Protein AF-0000000087415969 (afdb_homodimer)

Structure (mmCIF, N/CA/C/O backbone):
data_AF-0000000087415969-model_v1
#
loop_
_entity.id
_entity.type
_entity.pdbx_description
1 polymer Ribokinase
#
loop_
_atom_site.group_PDB
_atom_site.id
_atom_site.type_symbol
_atom_site.label_atom_id
_atom_site.label_alt_id
_atom_site.label_comp_id
_atom_site.label_asym_id
_atom_site.label_entity_id
_atom_site.label_seq_id
_atom_site.pdbx_PDB_ins_code
_atom_site.Cartn_x
_atom_site.Cartn_y
_atom_site.Cartn_z
_atom_site.occupancy
_atom_site.B_iso_or_equiv
_atom_site.auth_seq_id
_atom_site.auth_comp_id
_atom_site.auth_asym_id
_atom_site.auth_atom_id
_atom_site.pdbx_PDB_model_num
ATOM 1 N N . MET A 1 1 ? 11.133 -65.062 -5.066 1 28.98 1 MET A N 1
ATOM 2 C CA . MET A 1 1 ? 11.492 -63.656 -5.328 1 28.98 1 MET A CA 1
ATOM 3 C C . MET A 1 1 ? 10.32 -62.719 -5.012 1 28.98 1 MET A C 1
ATOM 5 O O . MET A 1 1 ? 9.312 -62.75 -5.715 1 28.98 1 MET A O 1
ATOM 9 N N . GLY A 1 2 ? 9.875 -62.562 -3.721 1 32.72 2 GLY A N 1
ATOM 10 C CA . GLY A 1 2 ? 8.672 -61.938 -3.188 1 32.72 2 GLY A CA 1
ATOM 11 C C . GLY A 1 2 ? 8.477 -60.5 -3.672 1 32.72 2 GLY A C 1
ATOM 12 O O . GLY A 1 2 ? 9.398 -59.688 -3.6 1 32.72 2 GLY A O 1
ATOM 13 N N . GLY A 1 3 ? 7.793 -60.219 -4.82 1 32.78 3 GLY A N 1
ATOM 14 C CA . GLY A 1 3 ? 7.465 -58.969 -5.453 1 32.78 3 GLY A CA 1
ATOM 15 C C . GLY A 1 3 ? 6.957 -57.906 -4.473 1 32.78 3 GLY A C 1
ATOM 16 O O . GLY A 1 3 ? 5.852 -58.031 -3.939 1 32.78 3 GLY A O 1
ATOM 17 N N . GLY A 1 4 ? 7.797 -57.438 -3.549 1 36.28 4 GLY A N 1
ATOM 18 C CA . GLY A 1 4 ? 7.34 -56.469 -2.547 1 36.28 4 GLY A CA 1
ATOM 19 C C . GLY A 1 4 ? 6.41 -55.406 -3.109 1 36.28 4 GLY A C 1
ATOM 20 O O . GLY A 1 4 ? 6.539 -55.031 -4.273 1 36.28 4 GLY A O 1
ATOM 21 N N . THR A 1 5 ? 5.145 -55.5 -2.785 1 39.25 5 THR A N 1
ATOM 22 C CA . THR A 1 5 ? 4.125 -54.5 -3.113 1 39.25 5 THR A CA 1
ATOM 23 C C . THR A 1 5 ? 4.707 -53.094 -3.059 1 39.25 5 THR A C 1
ATOM 25 O O . THR A 1 5 ? 5.426 -52.75 -2.117 1 39.25 5 THR A O 1
ATOM 28 N N . PRO A 1 6 ? 4.961 -52.406 -4.184 1 40.25 6 PRO A N 1
ATOM 29 C CA . PRO A 1 6 ? 5.484 -51.062 -4.086 1 40.25 6 PRO A CA 1
ATOM 30 C C . PRO A 1 6 ? 4.965 -50.312 -2.859 1 40.25 6 PRO A C 1
ATOM 32 O O . PRO A 1 6 ? 3.789 -50.438 -2.512 1 40.25 6 PRO A O 1
ATOM 35 N N . LEU A 1 7 ? 5.625 -50.188 -1.712 1 41.84 7 LEU A N 1
ATOM 36 C CA . LEU A 1 7 ? 5.254 -49.469 -0.496 1 41.84 7 LEU A CA 1
ATOM 37 C C . LEU A 1 7 ? 4.383 -48.25 -0.821 1 41.84 7 LEU A C 1
ATOM 39 O O . LEU A 1 7 ? 4.766 -47.406 -1.626 1 41.84 7 LEU A O 1
ATOM 43 N N . GLU A 1 8 ? 3.074 -48.344 -0.765 1 48.22 8 GLU A N 1
ATOM 44 C CA . GLU A 1 8 ? 2.117 -47.25 -0.881 1 48.22 8 GLU A CA 1
ATOM 45 C C . GLU A 1 8 ? 2.666 -45.969 -0.255 1 48.22 8 GLU A C 1
ATOM 47 O O . GLU A 1 8 ? 3.023 -45.938 0.924 1 48.22 8 GLU A O 1
ATOM 52 N N . ARG A 1 9 ? 3.531 -45.219 -0.965 1 56.28 9 ARG A N 1
ATOM 53 C CA . ARG A 1 9 ? 4.051 -43.938 -0.499 1 56.28 9 ARG A CA 1
ATOM 54 C C . ARG A 1 9 ? 2.979 -43.156 0.249 1 56.28 9 ARG A C 1
ATOM 56 O O . ARG A 1 9 ? 1.859 -43 -0.242 1 56.28 9 ARG A O 1
ATOM 63 N N . TYR A 1 10 ? 2.996 -43.188 1.618 1 62.19 10 TYR A N 1
ATOM 64 C CA . TYR A 1 10 ? 2.104 -42.375 2.418 1 62.19 10 TYR A CA 1
ATOM 65 C C . TYR A 1 10 ? 2.168 -40.906 1.972 1 62.19 10 TYR A C 1
ATOM 67 O O . TYR A 1 10 ? 3.236 -40.281 2 1 62.19 10 TYR A O 1
ATOM 75 N N . VAL A 1 11 ? 1.11 -40.531 1.189 1 72.5 11 VAL A N 1
ATOM 76 C CA . VAL A 1 11 ? 1.003 -39.156 0.735 1 72.5 11 VAL A CA 1
ATOM 77 C C . VAL A 1 11 ? 0.181 -38.344 1.734 1 72.5 11 VAL A C 1
ATOM 79 O O . VAL A 1 11 ? -1 -38.625 1.949 1 72.5 11 VAL A O 1
ATOM 82 N N . GLU A 1 12 ? 0.953 -37.531 2.521 1 83.69 12 GLU A N 1
ATOM 83 C CA . GLU A 1 12 ? 0.279 -36.625 3.463 1 83.69 12 GLU A CA 1
ATOM 84 C C . GLU A 1 12 ? -0.451 -35.5 2.736 1 83.69 12 GLU A C 1
ATOM 86 O O . GLU A 1 12 ? -1.589 -35.188 3.076 1 83.69 12 GLU A O 1
ATOM 91 N N . PHE A 1 13 ? 0.225 -34.969 1.749 1 93.44 13 PHE A N 1
ATOM 92 C CA . PHE A 1 13 ? -0.355 -33.906 0.927 1 93.44 13 PHE A CA 1
ATOM 93 C C . PHE A 1 13 ? -0.414 -34.344 -0.535 1 93.44 13 PHE A C 1
ATOM 95 O O . PHE A 1 13 ? 0.496 -35 -1.031 1 93.44 13 PHE A O 1
ATOM 102 N N . ASP A 1 14 ? -1.488 -33.969 -1.166 1 94.75 14 ASP A N 1
ATOM 103 C CA . ASP A 1 14 ? -1.588 -34.219 -2.6 1 94.75 14 ASP A CA 1
ATOM 104 C C . ASP A 1 14 ? -0.582 -33.375 -3.381 1 94.75 14 ASP A C 1
ATOM 106 O O . ASP A 1 14 ? -0.043 -33.812 -4.395 1 94.75 14 ASP A O 1
ATOM 110 N N . ILE A 1 15 ? -0.377 -32.188 -2.854 1 97 15 ILE A N 1
ATOM 111 C CA . ILE A 1 15 ? 0.482 -31.281 -3.604 1 97 15 ILE A CA 1
ATOM 112 C C . ILE A 1 15 ? 1.107 -30.266 -2.656 1 97 15 ILE A C 1
ATOM 114 O O . ILE A 1 15 ? 0.428 -29.719 -1.778 1 97 15 ILE A O 1
ATOM 118 N N . ALA A 1 16 ? 2.389 -30 -2.83 1 97.56 16 ALA A N 1
ATOM 119 C CA . ALA A 1 16 ? 3.102 -28.891 -2.207 1 97.56 16 ALA A CA 1
ATOM 120 C C . ALA A 1 16 ? 3.254 -27.719 -3.182 1 97.56 16 ALA A C 1
ATOM 122 O O . ALA A 1 16 ? 3.279 -27.922 -4.398 1 97.56 16 ALA A O 1
ATOM 123 N N . GLY A 1 17 ? 3.213 -26.562 -2.643 1 97.81 17 GLY A N 1
ATOM 124 C CA . GLY A 1 17 ? 3.539 -25.375 -3.408 1 97.81 17 GLY A CA 1
ATOM 125 C C . GLY A 1 17 ? 4.758 -24.641 -2.879 1 97.81 17 GLY A C 1
ATOM 126 O O . GLY A 1 17 ? 4.938 -24.516 -1.666 1 97.81 17 GLY A O 1
ATOM 127 N N . LEU A 1 18 ? 5.613 -24.234 -3.738 1 96.62 18 LEU A N 1
ATOM 128 C CA . LEU A 1 18 ? 6.781 -23.422 -3.406 1 96.62 18 LEU A CA 1
ATOM 129 C C . LEU A 1 18 ? 6.922 -22.25 -4.363 1 96.62 18 LEU A C 1
ATOM 131 O O . LEU A 1 18 ? 7.008 -22.438 -5.578 1 96.62 18 LEU A O 1
ATOM 135 N N . GLY A 1 19 ? 6.844 -21.094 -3.75 1 93.81 19 GLY A N 1
ATOM 136 C CA . GLY A 1 19 ? 6.93 -19.906 -4.594 1 93.81 19 GLY A CA 1
ATOM 137 C C . GLY A 1 19 ? 6.773 -18.609 -3.822 1 93.81 19 GLY A C 1
ATOM 138 O O . GLY A 1 19 ? 7 -18.578 -2.611 1 93.81 19 GLY A O 1
ATOM 139 N N . THR A 1 20 ? 6.453 -17.594 -4.613 1 91.25 20 THR A N 1
ATOM 140 C CA . THR A 1 20 ? 6.332 -16.25 -4.055 1 91.25 20 THR A CA 1
ATOM 141 C C . THR A 1 20 ? 4.969 -16.062 -3.393 1 91.25 20 THR A C 1
ATOM 143 O O . THR A 1 20 ? 3.951 -16.531 -3.912 1 91.25 20 THR A O 1
ATOM 146 N N . VAL A 1 21 ? 5 -15.5 -2.217 1 93.69 21 VAL A N 1
ATOM 147 C CA . VAL A 1 21 ? 3.77 -15.078 -1.556 1 93.69 21 VAL A CA 1
ATOM 148 C C . VAL A 1 21 ? 3.844 -13.594 -1.225 1 93.69 21 VAL A C 1
ATOM 150 O O . VAL A 1 21 ? 4.867 -13.109 -0.735 1 93.69 21 VAL A O 1
ATOM 153 N N . VAL A 1 22 ? 2.799 -12.914 -1.642 1 93.31 22 VAL A N 1
ATOM 154 C CA . VAL A 1 22 ? 2.76 -11.469 -1.44 1 93.31 22 VAL A CA 1
ATOM 155 C C . VAL A 1 22 ? 1.361 -11.047 -0.996 1 93.31 22 VAL A C 1
ATOM 157 O O . VAL A 1 22 ? 0.383 -11.75 -1.25 1 93.31 22 VAL A O 1
ATOM 160 N N . VAL A 1 23 ? 1.318 -9.961 -0.266 1 94.62 23 VAL A N 1
ATOM 161 C CA . VAL A 1 23 ? 0.041 -9.305 0.003 1 94.62 23 VAL A CA 1
ATOM 162 C C . VAL A 1 23 ? -0.161 -8.148 -0.966 1 94.62 23 VAL A C 1
ATOM 164 O O . VAL A 1 23 ? 0.652 -7.219 -1.013 1 94.62 23 VAL A O 1
ATOM 167 N N . ASP A 1 24 ? -1.239 -8.273 -1.689 1 93.69 24 ASP A N 1
ATOM 168 C CA . ASP A 1 24 ? -1.6 -7.223 -2.641 1 93.69 24 ASP A CA 1
ATOM 169 C C . ASP A 1 24 ? -2.586 -6.234 -2.021 1 93.69 24 ASP A C 1
ATOM 171 O O . ASP A 1 24 ? -3.615 -6.637 -1.475 1 93.69 24 ASP A O 1
ATOM 175 N N . HIS A 1 25 ? -2.217 -5.004 -2.053 1 94.5 25 HIS A N 1
ATOM 176 C CA . HIS A 1 25 ? -3.191 -3.957 -1.766 1 94.5 25 HIS A CA 1
ATOM 177 C C . HIS A 1 25 ? -3.734 -3.342 -3.053 1 94.5 25 HIS A C 1
ATOM 179 O O . HIS A 1 25 ? -3.049 -2.549 -3.703 1 94.5 25 HIS A O 1
ATOM 185 N N . GLN A 1 26 ? -4.934 -3.703 -3.328 1 92.81 26 GLN A N 1
ATOM 186 C CA . GLN A 1 26 ? -5.578 -3.248 -4.559 1 92.81 26 GLN A CA 1
ATOM 187 C C . GLN A 1 26 ? -6.422 -2.002 -4.309 1 92.81 26 GLN A C 1
ATOM 189 O O . GLN A 1 26 ? -7.207 -1.957 -3.359 1 92.81 26 GLN A O 1
ATOM 194 N N . VAL A 1 27 ? -6.203 -1.048 -5.188 1 94.44 27 VAL A N 1
ATOM 195 C CA . VAL A 1 27 ? -7.008 0.162 -5.059 1 94.44 27 VAL A CA 1
ATOM 196 C C . VAL A 1 27 ? -7.617 0.525 -6.41 1 94.44 27 VAL A C 1
ATOM 198 O O . VAL A 1 27 ? -6.973 0.37 -7.449 1 94.44 27 VAL A O 1
ATOM 201 N N . ILE A 1 28 ? -8.867 0.906 -6.402 1 92.81 28 ILE A N 1
ATOM 202 C CA . ILE A 1 28 ? -9.547 1.389 -7.602 1 92.81 28 ILE A CA 1
ATOM 203 C C . ILE A 1 28 ? -9.477 2.912 -7.656 1 92.81 28 ILE A C 1
ATOM 205 O O . ILE A 1 28 ? -9.844 3.594 -6.699 1 92.81 28 ILE A O 1
ATOM 209 N N . LEU A 1 29 ? -8.953 3.398 -8.719 1 96.25 29 LEU A N 1
ATOM 210 C CA . LEU A 1 29 ? -8.875 4.828 -8.992 1 96.25 29 LEU A CA 1
ATOM 211 C C . LEU A 1 29 ? -9.742 5.207 -10.18 1 96.25 29 LEU A C 1
ATOM 213 O O . LEU A 1 29 ? -10.023 4.367 -11.047 1 96.25 29 LEU A O 1
ATOM 217 N N . GLU A 1 30 ? -10.242 6.465 -10.133 1 95 30 GLU A N 1
ATOM 218 C CA . GLU A 1 30 ? -11.07 6.902 -11.25 1 95 30 GLU A CA 1
ATOM 219 C C . GLU A 1 30 ? -10.352 6.699 -12.586 1 95 30 GLU A C 1
ATOM 221 O O . GLU A 1 30 ? -10.961 6.234 -13.555 1 95 30 GLU A O 1
ATOM 226 N N . GLN A 1 31 ? -9.195 7.117 -12.672 1 94.31 31 GLN A N 1
ATOM 227 C CA . GLN A 1 31 ? -8.281 6.922 -13.789 1 94.31 31 GLN A CA 1
ATOM 228 C C . GLN A 1 31 ? -6.84 6.766 -13.305 1 94.31 31 GLN A C 1
ATOM 230 O O . GLN A 1 31 ? -6.543 7.02 -12.133 1 94.31 31 GLN A O 1
ATOM 235 N N . TYR A 1 32 ? -6.039 6.266 -14.172 1 95.5 32 TYR A N 1
ATOM 236 C CA . TYR A 1 32 ? -4.629 6.18 -13.805 1 95.5 32 TYR A CA 1
ATOM 237 C C . TYR A 1 32 ? -4.062 7.559 -13.492 1 95.5 32 TYR A C 1
ATOM 239 O O . TYR A 1 32 ? -4.199 8.484 -14.289 1 95.5 32 TYR A O 1
ATOM 247 N N . PRO A 1 33 ? -3.436 7.758 -12.359 1 95.81 33 PRO A N 1
ATOM 248 C CA . PRO A 1 33 ? -3.016 9.086 -11.898 1 95.81 33 PRO A CA 1
ATOM 249 C C . PRO A 1 33 ? -1.936 9.703 -12.789 1 95.81 33 PRO A C 1
ATOM 251 O O . PRO A 1 33 ? -1.056 8.984 -13.281 1 95.81 33 PRO A O 1
ATOM 254 N N . GLU A 1 34 ? -2.057 10.984 -12.945 1 93.12 34 GLU A N 1
ATOM 255 C CA . GLU A 1 34 ? -0.948 11.742 -13.523 1 93.12 34 GLU A CA 1
ATOM 256 C C . GLU A 1 34 ? 0.208 11.867 -12.539 1 93.12 34 GLU A C 1
ATOM 258 O O . GLU A 1 34 ? -0.007 11.914 -11.32 1 93.12 34 GLU A O 1
ATOM 263 N N . PRO A 1 35 ? 1.423 11.914 -13.102 1 91.5 35 PRO A N 1
ATOM 264 C CA . PRO A 1 35 ? 2.543 12.133 -12.188 1 91.5 35 PRO A CA 1
ATOM 265 C C . PRO A 1 35 ? 2.355 13.367 -11.305 1 91.5 35 PRO A C 1
ATOM 267 O O . PRO A 1 35 ? 1.775 14.359 -11.75 1 91.5 35 PRO A O 1
ATOM 270 N N . ASP A 1 36 ? 2.814 13.289 -10.062 1 86.12 36 ASP A N 1
ATOM 271 C CA . ASP A 1 36 ? 2.807 14.398 -9.117 1 86.12 36 ASP A CA 1
ATOM 272 C C . ASP A 1 36 ? 1.381 14.867 -8.828 1 86.12 36 ASP A C 1
ATOM 274 O O . ASP A 1 36 ? 1.079 16.062 -8.93 1 86.12 36 ASP A O 1
ATOM 278 N N . SER A 1 37 ? 0.542 13.945 -8.57 1 87.19 37 SER A N 1
ATOM 279 C CA . SER A 1 37 ? -0.855 14.25 -8.273 1 87.19 37 SER A CA 1
ATOM 280 C C . SER A 1 37 ? -1.33 13.508 -7.027 1 87.19 37 SER A C 1
ATOM 282 O O . SER A 1 37 ? -0.684 12.562 -6.574 1 87.19 37 SER A O 1
ATOM 284 N N . LYS A 1 38 ? -2.373 14.023 -6.465 1 84.75 38 LYS A N 1
ATOM 285 C CA . LYS A 1 38 ? -3.074 13.367 -5.363 1 84.75 38 LYS A CA 1
ATOM 286 C C . LYS A 1 38 ? -4.449 12.875 -5.805 1 84.75 38 LYS A C 1
ATOM 288 O O . LYS A 1 38 ? -5.234 13.641 -6.371 1 84.75 38 LYS A O 1
ATOM 293 N N . ASN A 1 39 ? -4.672 11.648 -5.59 1 93.12 39 ASN A N 1
ATOM 294 C CA . ASN A 1 39 ? -5.887 11 -6.078 1 93.12 39 ASN A CA 1
ATOM 295 C C . ASN A 1 39 ? -6.629 10.281 -4.953 1 93.12 39 ASN A C 1
ATOM 297 O O . ASN A 1 39 ? -6.008 9.742 -4.039 1 93.12 39 ASN A O 1
ATOM 301 N N . GLU A 1 40 ? -7.891 10.273 -5.117 1 91.81 40 GLU A N 1
ATOM 302 C CA . GLU A 1 40 ? -8.719 9.594 -4.125 1 91.81 40 GLU A CA 1
ATOM 303 C C . GLU A 1 40 ? -9 8.148 -4.527 1 91.81 40 GLU A C 1
ATOM 305 O O . GLU A 1 40 ? -9.336 7.879 -5.68 1 91.81 40 GLU A O 1
ATOM 310 N N . ILE A 1 41 ? -8.852 7.285 -3.561 1 94.69 41 ILE A N 1
ATOM 311 C CA . ILE A 1 41 ? -9.18 5.879 -3.762 1 94.69 41 ILE A CA 1
ATOM 312 C C . ILE A 1 41 ? -10.688 5.672 -3.621 1 94.69 41 ILE A C 1
ATOM 314 O O . ILE A 1 41 ? -11.289 6.109 -2.637 1 94.69 41 ILE A O 1
ATOM 318 N N . GLN A 1 42 ? -11.297 5.043 -4.578 1 93 42 GLN A N 1
ATOM 319 C CA . GLN A 1 42 ? -12.734 4.785 -4.555 1 93 42 GLN A CA 1
ATOM 320 C C . GLN A 1 42 ? -13.062 3.598 -3.654 1 93 42 GLN A C 1
ATOM 322 O O . GLN A 1 42 ? -14.039 3.641 -2.896 1 93 42 GLN A O 1
ATOM 327 N N . THR A 1 43 ? -12.336 2.602 -3.832 1 89.81 43 THR A N 1
ATOM 328 C CA . THR A 1 43 ? -12.438 1.403 -3.008 1 89.81 43 THR A CA 1
ATOM 329 C C . THR A 1 43 ? -11.125 0.625 -3.027 1 89.81 43 THR A C 1
ATOM 331 O O . THR A 1 43 ? -10.242 0.909 -3.838 1 89.81 43 THR A O 1
ATOM 334 N N . ASP A 1 44 ? -10.984 -0.173 -1.982 1 90.88 44 ASP A N 1
ATOM 335 C CA . ASP A 1 44 ? -9.75 -0.944 -1.883 1 90.88 44 ASP A CA 1
ATOM 336 C C . ASP A 1 44 ? -9.977 -2.25 -1.125 1 90.88 44 ASP A C 1
ATOM 338 O O . ASP A 1 44 ? -10.984 -2.408 -0.439 1 90.88 44 ASP A O 1
ATOM 342 N N . TRP A 1 45 ? -9.062 -3.172 -1.332 1 88.06 45 TRP A N 1
ATOM 343 C CA . TRP A 1 45 ? -9.031 -4.398 -0.54 1 88.06 45 TRP A CA 1
ATOM 344 C C . TRP A 1 45 ? -7.645 -5.023 -0.555 1 88.06 45 TRP A C 1
ATOM 346 O O . TRP A 1 45 ? -6.848 -4.762 -1.46 1 88.06 45 TRP A O 1
ATOM 356 N N . PHE A 1 46 ? -7.402 -5.77 0.482 1 91 46 PHE A N 1
ATOM 357 C CA . PHE A 1 46 ? -6.191 -6.578 0.558 1 91 46 PHE A CA 1
ATOM 358 C C . PHE A 1 46 ? -6.465 -8.008 0.11 1 91 46 PHE A C 1
ATOM 360 O O . PHE A 1 46 ? -7.555 -8.539 0.338 1 91 46 PHE A O 1
ATOM 367 N N . GLN A 1 47 ? -5.441 -8.555 -0.506 1 91.38 47 GLN A N 1
ATOM 368 C CA . GLN A 1 47 ? -5.527 -9.977 -0.834 1 91.38 47 GLN A CA 1
ATOM 369 C C . GLN A 1 47 ? -4.145 -10.617 -0.861 1 91.38 47 GLN A C 1
ATOM 371 O O . GLN A 1 47 ? -3.15 -9.953 -1.163 1 91.38 47 GLN A O 1
ATOM 376 N N . VAL A 1 48 ? -4.16 -11.875 -0.458 1 93.5 48 VAL A N 1
ATOM 377 C CA . VAL A 1 48 ? -2.924 -12.633 -0.589 1 93.5 48 VAL A CA 1
ATOM 378 C C . VAL A 1 48 ? -2.777 -13.141 -2.023 1 93.5 48 VAL A C 1
ATOM 380 O O . VAL A 1 48 ? -3.705 -13.734 -2.576 1 93.5 48 VAL A O 1
ATOM 383 N N . GLY A 1 49 ? -1.605 -12.773 -2.549 1 92.12 49 GLY A N 1
ATOM 384 C CA . GLY A 1 49 ? -1.336 -13.18 -3.918 1 92.12 49 GLY A CA 1
ATOM 385 C C . GLY A 1 49 ? -0.114 -14.062 -4.051 1 92.12 49 GLY A C 1
ATOM 386 O O . GLY A 1 49 ? 0.335 -14.664 -3.068 1 92.12 49 GLY A O 1
ATOM 387 N N . GLY A 1 50 ? 0.264 -14.133 -5.312 1 92.12 50 GLY A N 1
ATOM 388 C CA . GLY A 1 50 ? 1.279 -15.086 -5.73 1 92.12 50 GLY A CA 1
ATOM 389 C C . GLY A 1 50 ? 0.719 -16.234 -6.547 1 92.12 50 GLY A C 1
ATOM 390 O O . GLY A 1 50 ? -0.337 -16.781 -6.219 1 92.12 50 GLY A O 1
ATOM 391 N N . PRO A 1 51 ? 1.464 -16.531 -7.539 1 93.69 51 PRO A N 1
ATOM 392 C CA . PRO A 1 51 ? 0.929 -17.578 -8.406 1 93.69 51 PRO A CA 1
ATOM 393 C C . PRO A 1 51 ? 0.678 -18.891 -7.656 1 93.69 51 PRO A C 1
ATOM 395 O O . PRO A 1 51 ? -0.377 -19.5 -7.82 1 93.69 51 PRO A O 1
ATOM 398 N N . VAL A 1 52 ? 1.566 -19.25 -6.84 1 96.69 52 VAL A N 1
ATOM 399 C CA . VAL A 1 52 ? 1.509 -20.547 -6.184 1 96.69 52 VAL A CA 1
ATOM 400 C C . VAL A 1 52 ? 0.434 -20.531 -5.098 1 96.69 52 VAL A C 1
ATOM 402 O O . VAL A 1 52 ? -0.453 -21.391 -5.086 1 96.69 52 VAL A O 1
ATOM 405 N N . PRO A 1 53 ? 0.431 -19.547 -4.223 1 96.62 53 PRO A N 1
ATOM 406 C CA . PRO A 1 53 ? -0.642 -19.531 -3.227 1 96.62 53 PRO A CA 1
ATOM 407 C C . PRO A 1 53 ? -2.033 -19.484 -3.857 1 96.62 53 PRO A C 1
ATOM 409 O O . PRO A 1 53 ? -2.965 -20.109 -3.352 1 96.62 53 PRO A O 1
ATOM 412 N N . THR A 1 54 ? -2.184 -18.797 -4.883 1 96.62 54 THR A N 1
ATOM 413 C CA . THR A 1 54 ? -3.48 -18.719 -5.543 1 96.62 54 THR A CA 1
ATOM 414 C C . THR A 1 54 ? -3.895 -20.078 -6.098 1 96.62 54 THR A C 1
ATOM 416 O O . THR A 1 54 ? -5.035 -20.5 -5.918 1 96.62 54 THR A O 1
ATOM 419 N N . ALA A 1 55 ? -3.016 -20.688 -6.73 1 98.06 55 ALA A N 1
ATOM 420 C CA . ALA A 1 55 ? -3.291 -22.031 -7.246 1 98.06 55 ALA A CA 1
ATOM 421 C C . ALA A 1 55 ? -3.633 -23 -6.117 1 98.06 55 ALA A C 1
ATOM 423 O O . ALA A 1 55 ? -4.551 -23.812 -6.242 1 98.06 55 ALA A O 1
ATOM 424 N N . LEU A 1 56 ? -2.883 -22.922 -5.031 1 98.06 56 LEU A N 1
ATOM 425 C CA . LEU A 1 56 ? -3.125 -23.797 -3.896 1 98.06 56 LEU A CA 1
ATOM 426 C C . LEU A 1 56 ? -4.512 -23.562 -3.311 1 98.06 56 LEU A C 1
ATOM 428 O O . LEU A 1 56 ? -5.168 -24.5 -2.85 1 98.06 56 LEU A O 1
ATOM 432 N N . ALA A 1 57 ? -4.941 -22.359 -3.309 1 97.88 57 ALA A N 1
ATOM 433 C CA . ALA A 1 57 ? -6.281 -22.047 -2.809 1 97.88 57 ALA A CA 1
ATOM 434 C C . ALA A 1 57 ? -7.352 -22.719 -3.664 1 97.88 57 ALA A C 1
ATOM 436 O O . ALA A 1 57 ? -8.305 -23.297 -3.137 1 97.88 57 ALA A O 1
ATOM 437 N N . VAL A 1 58 ? -7.188 -22.641 -4.949 1 97.5 58 VAL A N 1
ATOM 438 C CA . VAL A 1 58 ? -8.094 -23.312 -5.875 1 97.5 58 VAL A CA 1
ATOM 439 C C . VAL A 1 58 ? -8.094 -24.828 -5.602 1 97.5 58 VAL A C 1
ATOM 441 O O . VAL A 1 58 ? -9.156 -25.438 -5.512 1 97.5 58 VAL A O 1
ATOM 444 N N . LEU A 1 59 ? -6.984 -25.359 -5.473 1 98.19 59 LEU A N 1
ATOM 445 C CA . LEU A 1 59 ? -6.816 -26.781 -5.258 1 98.19 59 LEU A CA 1
ATOM 446 C C . LEU A 1 59 ? -7.453 -27.219 -3.941 1 98.19 59 LEU A C 1
ATOM 448 O O . LEU A 1 59 ? -8.109 -28.266 -3.873 1 98.19 59 LEU A O 1
ATOM 452 N N . ALA A 1 60 ? -7.23 -26.406 -2.941 1 97.75 60 ALA A N 1
ATOM 453 C CA . ALA A 1 60 ? -7.863 -26.688 -1.653 1 97.75 60 ALA A CA 1
ATOM 454 C C . ALA A 1 60 ? -9.383 -26.672 -1.776 1 97.75 60 ALA A C 1
ATOM 456 O O . ALA A 1 60 ? -10.062 -27.547 -1.225 1 97.75 60 ALA A O 1
ATOM 457 N N . ARG A 1 61 ? -9.891 -25.766 -2.49 1 96.69 61 ARG A N 1
ATOM 458 C CA . ARG A 1 61 ? -11.328 -25.672 -2.709 1 96.69 61 ARG A CA 1
ATOM 459 C C . ARG A 1 61 ? -11.844 -26.891 -3.475 1 96.69 61 ARG A C 1
ATOM 461 O O . ARG A 1 61 ? -13.008 -27.281 -3.328 1 96.69 61 ARG A O 1
ATOM 468 N N . PHE A 1 62 ? -11.008 -27.422 -4.277 1 97.88 62 PHE A N 1
ATOM 469 C CA . PHE A 1 62 ? -11.367 -28.609 -5.051 1 97.88 62 PHE A CA 1
ATOM 470 C C . PHE A 1 62 ? -11.18 -29.875 -4.227 1 97.88 62 PHE A C 1
ATOM 472 O O . PHE A 1 62 ? -11.32 -30.984 -4.742 1 97.88 62 PHE A O 1
ATOM 479 N N . GLY A 1 63 ? -10.75 -29.75 -2.953 1 96.81 63 GLY A N 1
ATOM 480 C CA . GLY A 1 63 ? -10.703 -30.875 -2.037 1 96.81 63 GLY A CA 1
ATOM 481 C C . GLY A 1 63 ? -9.32 -31.5 -1.919 1 96.81 63 GLY A C 1
ATOM 482 O O . GLY A 1 63 ? -9.156 -32.531 -1.288 1 96.81 63 GLY A O 1
ATOM 483 N N . ARG A 1 64 ? -8.32 -30.859 -2.473 1 96.94 64 ARG A N 1
ATOM 484 C CA . ARG A 1 64 ? -6.969 -31.391 -2.381 1 96.94 64 ARG A CA 1
ATOM 485 C C . ARG A 1 64 ? -6.309 -30.984 -1.066 1 96.94 64 ARG A C 1
ATOM 487 O O . ARG A 1 64 ? -6.57 -29.906 -0.544 1 96.94 64 ARG A O 1
ATOM 494 N N . ARG A 1 65 ? -5.566 -31.984 -0.541 1 97.56 65 ARG A N 1
ATOM 495 C CA . ARG A 1 65 ? -4.715 -31.656 0.6 1 97.56 65 ARG A CA 1
ATOM 496 C C . ARG A 1 65 ? -3.453 -30.922 0.153 1 97.56 65 ARG A C 1
ATOM 498 O O . ARG A 1 65 ? -2.555 -31.531 -0.437 1 97.56 65 ARG A O 1
ATOM 505 N N . THR A 1 66 ? -3.352 -29.547 0.468 1 97.94 66 THR A N 1
ATOM 506 C CA . THR A 1 66 ? -2.268 -28.703 -0.037 1 97.94 66 THR A CA 1
ATOM 507 C C . THR A 1 66 ? -1.401 -28.188 1.109 1 97.94 66 THR A C 1
ATOM 509 O O . THR A 1 66 ? -1.855 -28.125 2.254 1 97.94 66 THR A O 1
ATOM 512 N N . THR A 1 67 ? -0.156 -27.859 0.788 1 97.38 67 THR A N 1
ATOM 513 C CA . THR A 1 67 ? 0.748 -27.203 1.727 1 97.38 67 THR A CA 1
ATOM 514 C C . THR A 1 67 ? 1.684 -26.234 0.997 1 97.38 67 THR A C 1
ATOM 516 O O . THR A 1 67 ? 2.084 -26.5 -0.14 1 97.38 67 THR A O 1
ATOM 519 N N . PHE A 1 68 ? 1.979 -25.172 1.651 1 96.44 68 PHE A N 1
ATOM 520 C CA . PHE A 1 68 ? 2.844 -24.156 1.069 1 96.44 68 PHE A CA 1
ATOM 521 C C . PHE A 1 68 ? 4.207 -24.141 1.754 1 96.44 68 PHE A C 1
ATOM 523 O O . PHE A 1 68 ? 4.293 -24.297 2.975 1 96.44 68 PHE A O 1
ATOM 530 N N . LEU A 1 69 ? 5.199 -24.031 0.921 1 95.25 69 LEU A N 1
ATOM 531 C CA . LEU A 1 69 ? 6.57 -23.812 1.37 1 95.25 69 LEU A CA 1
ATOM 532 C C . LEU A 1 69 ? 7.066 -22.438 0.943 1 95.25 69 LEU A C 1
ATOM 534 O O . LEU A 1 69 ? 7.113 -22.141 -0.251 1 95.25 69 LEU A O 1
ATOM 538 N N . GLY A 1 70 ? 7.391 -21.641 1.859 1 92 70 GLY A N 1
ATOM 539 C CA . GLY A 1 70 ? 7.902 -20.297 1.62 1 92 70 GLY A CA 1
ATOM 540 C C . GLY A 1 70 ? 8.164 -19.516 2.896 1 92 70 GLY A C 1
ATOM 541 O O . GLY A 1 70 ? 8.281 -20.109 3.975 1 92 70 GLY A O 1
ATOM 542 N N . HIS A 1 71 ? 8.484 -18.203 2.668 1 89.62 71 HIS A N 1
ATOM 543 C CA . HIS A 1 71 ? 8.789 -17.359 3.818 1 89.62 71 HIS A CA 1
ATOM 544 C C . HIS A 1 71 ? 8.039 -16.031 3.74 1 89.62 71 HIS A C 1
ATOM 546 O O . HIS A 1 71 ? 7.754 -15.547 2.648 1 89.62 71 HIS A O 1
ATOM 552 N N . TRP A 1 72 ? 7.645 -15.633 4.883 1 91.69 72 TRP A N 1
ATOM 553 C CA . TRP A 1 72 ? 7.156 -14.273 5.066 1 91.69 72 TRP A CA 1
ATOM 554 C C . TRP A 1 72 ? 7.629 -13.695 6.398 1 91.69 72 TRP A C 1
ATOM 556 O O . TRP A 1 72 ? 8.266 -14.398 7.191 1 91.69 72 TRP A O 1
ATOM 566 N N . GLY A 1 73 ? 7.449 -12.461 6.582 1 91.25 73 GLY A N 1
ATOM 567 C CA . GLY A 1 73 ? 7.91 -11.812 7.797 1 91.25 73 GLY A CA 1
ATOM 568 C C . GLY A 1 73 ? 6.875 -11.82 8.906 1 91.25 73 GLY A C 1
ATOM 569 O O . GLY A 1 73 ? 5.766 -12.32 8.727 1 91.25 73 GLY A O 1
ATOM 570 N N . ASP A 1 74 ? 7.305 -11.359 10.07 1 90.25 74 ASP A N 1
ATOM 571 C CA . ASP A 1 74 ? 6.406 -11.227 11.211 1 90.25 74 ASP A CA 1
ATOM 572 C C . ASP A 1 74 ? 5.758 -9.844 11.25 1 90.25 74 ASP A C 1
ATOM 574 O O . ASP A 1 74 ? 5.434 -9.328 12.32 1 90.25 74 ASP A O 1
ATOM 578 N N . ASP A 1 75 ? 5.652 -9.266 10.148 1 86.44 75 ASP A N 1
ATOM 579 C CA . ASP A 1 75 ? 4.965 -7.984 9.984 1 86.44 75 ASP A CA 1
ATOM 580 C C . ASP A 1 75 ? 3.471 -8.188 9.758 1 86.44 75 ASP A C 1
ATOM 582 O O . ASP A 1 75 ? 2.984 -9.32 9.766 1 86.44 75 ASP A O 1
ATOM 586 N N . PRO A 1 76 ? 2.717 -7.074 9.695 1 83.94 76 PRO A N 1
ATOM 587 C CA . PRO A 1 76 ? 1.268 -7.219 9.539 1 83.94 76 PRO A CA 1
ATOM 588 C C . PRO A 1 76 ? 0.885 -8.016 8.289 1 83.94 76 PRO A C 1
ATOM 590 O O . PRO A 1 76 ? -0.136 -8.711 8.289 1 83.94 76 PRO A O 1
ATOM 593 N N . PHE A 1 77 ? 1.653 -7.953 7.273 1 90.62 77 PHE A N 1
ATOM 594 C CA . PHE A 1 77 ? 1.357 -8.703 6.062 1 90.62 77 PHE A CA 1
ATOM 595 C C . PHE A 1 77 ? 1.561 -10.203 6.289 1 90.62 77 PHE A C 1
ATOM 597 O O . PHE A 1 77 ? 0.821 -11.023 5.742 1 90.62 77 PHE A O 1
ATOM 604 N N . GLY A 1 78 ? 2.566 -10.508 7.059 1 92.12 78 GLY A N 1
ATOM 605 C CA . GLY A 1 78 ? 2.758 -11.906 7.414 1 92.12 78 GLY A CA 1
ATOM 606 C C . GLY A 1 78 ? 1.56 -12.508 8.117 1 92.12 78 GLY A C 1
ATOM 607 O O . GLY A 1 78 ? 1.165 -13.641 7.824 1 92.12 78 GLY A O 1
ATOM 608 N N . ALA A 1 79 ? 0.965 -11.773 8.984 1 89.69 79 ALA A N 1
ATOM 609 C CA . ALA A 1 79 ? -0.235 -12.219 9.68 1 89.69 79 ALA A CA 1
ATOM 610 C C . ALA A 1 79 ? -1.391 -12.438 8.711 1 89.69 79 ALA A C 1
ATOM 612 O O . ALA A 1 79 ? -2.178 -13.375 8.867 1 89.69 79 ALA A O 1
ATOM 613 N N . MET A 1 80 ? -1.481 -11.625 7.77 1 91.12 80 MET A N 1
ATOM 614 C CA . MET A 1 80 ? -2.521 -11.758 6.754 1 91.12 80 MET A CA 1
ATOM 615 C C . MET A 1 80 ? -2.322 -13.023 5.934 1 91.12 80 MET A C 1
ATOM 617 O O . MET A 1 80 ? -3.289 -13.711 5.594 1 91.12 80 MET A O 1
ATOM 621 N N . ILE A 1 81 ? -1.113 -13.305 5.629 1 94.56 81 ILE A N 1
ATOM 622 C CA . ILE A 1 81 ? -0.781 -14.492 4.855 1 94.56 81 ILE A CA 1
ATOM 623 C C . ILE A 1 81 ? -1.194 -15.742 5.625 1 94.56 81 ILE A C 1
ATOM 625 O O . ILE A 1 81 ? -1.881 -16.609 5.086 1 94.56 81 ILE A O 1
ATOM 629 N N . GLU A 1 82 ? -0.855 -15.805 6.887 1 94.69 82 GLU A N 1
ATOM 630 C CA . GLU A 1 82 ? -1.185 -16.969 7.711 1 94.69 82 GLU A CA 1
ATOM 631 C C . GLU A 1 82 ? -2.695 -17.125 7.855 1 94.69 82 GLU A C 1
ATOM 633 O O . GLU A 1 82 ? -3.217 -18.234 7.75 1 94.69 82 GLU A O 1
ATOM 638 N N . ALA A 1 83 ? -3.344 -16.062 8.07 1 92.94 83 ALA A N 1
ATOM 639 C CA . ALA A 1 83 ? -4.797 -16.109 8.195 1 92.94 83 ALA A CA 1
ATOM 640 C C . ALA A 1 83 ? -5.449 -16.594 6.906 1 92.94 83 ALA A C 1
ATOM 642 O O . ALA A 1 83 ? -6.398 -17.375 6.941 1 92.94 83 ALA A O 1
ATOM 643 N N . ASP A 1 84 ? -4.992 -16.125 5.875 1 95.12 84 ASP A N 1
ATOM 644 C CA . ASP A 1 84 ? -5.496 -16.531 4.566 1 95.12 84 ASP A CA 1
ATOM 645 C C . ASP A 1 84 ? -5.328 -18.031 4.359 1 95.12 84 ASP A C 1
ATOM 647 O O . ASP A 1 84 ? -6.25 -18.719 3.904 1 95.12 84 ASP A O 1
ATOM 651 N N . PHE A 1 85 ? -4.141 -18.516 4.668 1 96.81 85 PHE A N 1
ATOM 652 C CA . PHE A 1 85 ? -3.859 -19.938 4.504 1 96.81 85 PHE A CA 1
ATOM 653 C C . PHE A 1 85 ? -4.766 -20.766 5.395 1 96.81 85 PHE A C 1
ATOM 655 O O . PHE A 1 85 ? -5.293 -21.797 4.961 1 96.81 85 PHE A O 1
ATOM 662 N N . GLN A 1 86 ? -4.949 -20.312 6.566 1 95.75 86 GLN A N 1
ATOM 663 C CA . GLN A 1 86 ? -5.84 -21.016 7.484 1 95.75 86 GLN A CA 1
ATOM 664 C C . GLN A 1 86 ? -7.273 -21.031 6.957 1 95.75 86 GLN A C 1
ATOM 666 O O . GLN A 1 86 ? -7.922 -22.078 6.934 1 95.75 86 GLN A O 1
ATOM 671 N N . ASP A 1 87 ? -7.723 -19.953 6.508 1 96.12 87 ASP A N 1
ATOM 672 C CA . ASP A 1 87 ? -9.094 -19.812 6.02 1 96.12 87 ASP A CA 1
ATOM 673 C C . ASP A 1 87 ? -9.32 -20.672 4.781 1 96.12 87 ASP A C 1
ATOM 675 O O . ASP A 1 87 ? -10.414 -21.219 4.59 1 96.12 87 ASP A O 1
ATOM 679 N N . GLU A 1 88 ? -8.297 -20.828 3.961 1 96.56 88 GLU A N 1
ATOM 680 C CA . GLU A 1 88 ? -8.422 -21.562 2.703 1 96.56 88 GLU A CA 1
ATOM 681 C C . GLU A 1 88 ? -8.086 -23.047 2.891 1 96.56 88 GLU A C 1
ATOM 683 O O . GLU A 1 88 ? -8.211 -23.828 1.955 1 96.56 88 GLU A O 1
ATOM 688 N N . GLY A 1 89 ? -7.59 -23.359 4.051 1 96.31 89 GLY A N 1
ATOM 689 C CA . GLY A 1 89 ? -7.227 -24.75 4.312 1 96.31 89 GLY A CA 1
ATOM 690 C C . GLY A 1 89 ? -5.914 -25.141 3.668 1 96.31 89 GLY A C 1
ATOM 691 O O . GLY A 1 89 ? -5.754 -26.297 3.24 1 96.31 89 GLY A O 1
ATOM 692 N N . ILE A 1 90 ? -5.039 -24.234 3.504 1 97.31 90 ILE A N 1
ATOM 693 C CA . ILE A 1 90 ? -3.707 -24.5 2.979 1 97.31 90 ILE A CA 1
ATOM 694 C C . ILE A 1 90 ? -2.73 -24.719 4.133 1 97.31 90 ILE A C 1
ATOM 696 O O . ILE A 1 90 ? -2.553 -23.844 4.98 1 97.31 90 ILE A O 1
ATOM 700 N N . GLY A 1 91 ? -2.16 -25.906 4.164 1 95.5 91 GLY A N 1
ATOM 701 C CA . GLY A 1 91 ? -1.112 -26.141 5.148 1 95.5 91 GLY A CA 1
ATOM 702 C C . GLY A 1 91 ? 0.116 -25.281 4.918 1 95.5 91 GLY A C 1
ATOM 703 O O . GLY A 1 91 ? 0.4 -24.875 3.783 1 95.5 91 GLY A O 1
ATOM 704 N N . PHE A 1 92 ? 0.818 -24.984 6.035 1 93.38 92 PHE A N 1
ATOM 705 C CA . PHE A 1 92 ? 2.039 -24.219 5.863 1 93.38 92 PHE A CA 1
ATOM 706 C C . PHE A 1 92 ? 3.037 -24.516 6.973 1 93.38 92 PHE A C 1
ATOM 708 O O . PHE A 1 92 ? 3.789 -23.641 7.398 1 93.38 92 PHE A O 1
ATOM 715 N N . SER A 1 93 ? 3.025 -25.688 7.379 1 85.56 93 SER A N 1
ATOM 716 C CA . SER A 1 93 ? 3.928 -26.094 8.445 1 85.56 93 SER A CA 1
ATOM 717 C C . SER A 1 93 ? 5.379 -26.094 7.98 1 85.56 93 SER A C 1
ATOM 719 O O . SER A 1 93 ? 6.297 -25.953 8.797 1 85.56 93 SER A O 1
ATOM 721 N N . GLY A 1 94 ? 5.574 -26.312 6.699 1 83.81 94 GLY A N 1
ATOM 722 C CA . GLY A 1 94 ? 6.922 -26.25 6.152 1 83.81 94 GLY A CA 1
ATOM 723 C C . GLY A 1 94 ? 7.391 -24.844 5.848 1 83.81 94 GLY A C 1
ATOM 724 O O . GLY A 1 94 ? 8.516 -24.641 5.395 1 83.81 94 GLY A O 1
ATOM 725 N N . SER A 1 95 ? 6.508 -23.922 6.117 1 88.56 95 SER A N 1
ATOM 726 C CA . SER A 1 95 ? 6.852 -22.531 5.875 1 88.56 95 SER A CA 1
ATOM 727 C C . SER A 1 95 ? 7.449 -21.891 7.121 1 88.56 95 SER A C 1
ATOM 729 O O . SER A 1 95 ? 7.398 -22.453 8.211 1 88.56 95 SER A O 1
ATOM 731 N N . CYS A 1 96 ? 8.078 -20.719 6.883 1 78.62 96 CYS A N 1
ATOM 732 C CA . CYS A 1 96 ? 8.781 -20.047 7.98 1 78.62 96 CYS A CA 1
ATOM 733 C C . CYS A 1 96 ? 8.352 -18.594 8.102 1 78.62 96 CYS A C 1
ATOM 735 O O . CYS A 1 96 ? 8.375 -17.859 7.117 1 78.62 96 CYS A O 1
ATOM 737 N N . CYS A 1 97 ? 7.828 -18.312 9.219 1 84.88 97 CYS A N 1
ATOM 738 C CA . CYS A 1 97 ? 7.711 -16.891 9.57 1 84.88 97 CYS A CA 1
ATOM 739 C C . CYS A 1 97 ? 9.008 -16.375 10.172 1 84.88 97 CYS A C 1
ATOM 741 O O . CYS A 1 97 ? 9.461 -16.875 11.211 1 84.88 97 CYS A O 1
ATOM 743 N N . ARG A 1 98 ? 9.562 -15.438 9.5 1 87.06 98 ARG A N 1
ATOM 744 C CA . ARG A 1 98 ? 10.867 -14.953 9.945 1 87.06 98 ARG A CA 1
ATOM 745 C C . ARG A 1 98 ? 10.719 -13.68 10.766 1 87.06 98 ARG A C 1
ATOM 747 O O . ARG A 1 98 ? 10.195 -12.672 10.281 1 87.06 98 ARG A O 1
ATOM 754 N N . THR A 1 99 ? 11.289 -13.758 11.883 1 86.81 99 THR A N 1
ATOM 755 C CA . THR A 1 99 ? 11.242 -12.617 12.781 1 86.81 99 THR A CA 1
ATOM 756 C C . THR A 1 99 ? 12.148 -11.492 12.281 1 86.81 99 THR A C 1
ATOM 758 O O . THR A 1 99 ? 13.289 -11.742 11.891 1 86.81 99 THR A O 1
ATOM 761 N N . GLY A 1 100 ? 11.625 -10.344 12.297 1 86.31 100 GLY A N 1
ATOM 762 C CA . GLY A 1 100 ? 12.422 -9.172 11.961 1 86.31 100 GLY A CA 1
ATOM 763 C C . GLY A 1 100 ? 12.531 -8.938 10.469 1 86.31 100 GLY A C 1
ATOM 764 O O . GLY A 1 100 ? 13.211 -8 10.031 1 86.31 100 GLY A O 1
ATOM 765 N N . LEU A 1 101 ? 11.922 -9.812 9.727 1 86.19 101 LEU A N 1
ATOM 766 C CA . LEU A 1 101 ? 11.969 -9.641 8.273 1 86.19 101 LEU A CA 1
ATOM 767 C C . LEU A 1 101 ? 10.625 -9.172 7.738 1 86.19 101 LEU A C 1
ATOM 769 O O . LEU A 1 101 ? 9.602 -9.305 8.414 1 86.19 101 LEU A O 1
ATOM 773 N N . ARG A 1 102 ? 10.695 -8.609 6.613 1 90.25 102 ARG A N 1
ATOM 774 C CA . ARG A 1 102 ? 9.492 -8.07 5.992 1 90.25 102 ARG A CA 1
ATOM 775 C C . ARG A 1 102 ? 8.906 -9.062 4.996 1 90.25 102 ARG A C 1
ATOM 777 O O . ARG A 1 102 ? 9.641 -9.75 4.281 1 90.25 102 ARG A O 1
ATOM 784 N N . SER A 1 103 ? 7.578 -9.133 4.945 1 93.12 103 SER A N 1
ATOM 785 C CA . SER A 1 103 ? 6.852 -9.906 3.947 1 93.12 103 SER A CA 1
ATOM 786 C C . SER A 1 103 ? 6.852 -9.203 2.594 1 93.12 103 SER A C 1
ATOM 788 O O . SER A 1 103 ? 7.098 -8 2.514 1 93.12 103 SER A O 1
ATOM 790 N N . GLY A 1 104 ? 6.645 -10.016 1.568 1 92.88 104 GLY A N 1
ATOM 791 C CA . GLY A 1 104 ? 6.414 -9.406 0.267 1 92.88 104 GLY A CA 1
ATOM 792 C C . GLY A 1 104 ? 5.082 -8.688 0.174 1 92.88 104 GLY A C 1
ATOM 793 O O . GLY A 1 104 ? 4.121 -9.055 0.848 1 92.88 104 GLY A O 1
ATOM 794 N N . PHE A 1 105 ? 5.055 -7.625 -0.651 1 94.25 105 PHE A N 1
ATOM 795 C CA . PHE A 1 105 ? 3.82 -6.879 -0.849 1 94.25 105 PHE A CA 1
ATOM 796 C C . PHE A 1 105 ? 3.787 -6.242 -2.234 1 94.25 105 PHE A C 1
ATOM 798 O O . PHE A 1 105 ? 4.809 -6.191 -2.924 1 94.25 105 PHE A O 1
ATOM 805 N N . ALA A 1 106 ? 2.549 -5.871 -2.611 1 94.94 106 ALA A N 1
ATOM 806 C CA . ALA A 1 106 ? 2.393 -5.156 -3.877 1 94.94 106 ALA A CA 1
ATOM 807 C C . ALA A 1 106 ? 1.284 -4.113 -3.783 1 94.94 106 ALA A C 1
ATOM 809 O O . ALA A 1 106 ? 0.247 -4.355 -3.16 1 94.94 106 ALA A O 1
ATOM 810 N N . HIS A 1 107 ? 1.584 -2.889 -4.297 1 96.69 107 HIS A N 1
ATOM 811 C CA . HIS A 1 107 ? 0.545 -1.92 -4.633 1 96.69 107 HIS A CA 1
ATOM 812 C C . HIS A 1 107 ? -0.038 -2.193 -6.016 1 96.69 107 HIS A C 1
ATOM 814 O O . HIS A 1 107 ? 0.7 -2.279 -7 1 96.69 107 HIS A O 1
ATOM 820 N N . ALA A 1 108 ? -1.275 -2.332 -6.055 1 94.31 108 ALA A N 1
ATOM 821 C CA . ALA A 1 108 ? -1.926 -2.484 -7.355 1 94.31 108 ALA A CA 1
ATOM 822 C C . ALA A 1 108 ? -2.953 -1.381 -7.586 1 94.31 108 ALA A C 1
ATOM 824 O O . ALA A 1 108 ? -4.008 -1.361 -6.949 1 94.31 108 ALA A O 1
ATOM 825 N N . TRP A 1 109 ? -2.637 -0.484 -8.508 1 95.94 109 TRP A N 1
ATOM 826 C CA . TRP A 1 109 ? -3.557 0.58 -8.898 1 95.94 109 TRP A CA 1
ATOM 827 C C . TRP A 1 109 ? -4.402 0.156 -10.094 1 95.94 109 TRP A C 1
ATOM 829 O O . TRP A 1 109 ? -3.869 -0.111 -11.18 1 95.94 109 TRP A O 1
ATOM 839 N N . ILE A 1 110 ? -5.637 0.096 -9.922 1 91.12 110 ILE A N 1
ATOM 840 C CA . ILE A 1 110 ? -6.566 -0.327 -10.961 1 91.12 110 ILE A CA 1
ATOM 841 C C . ILE A 1 110 ? -7.309 0.888 -11.516 1 91.12 110 ILE A C 1
ATOM 843 O O . ILE A 1 110 ? -7.949 1.627 -10.766 1 91.12 110 ILE A O 1
ATOM 847 N N . ASP A 1 111 ? -7.207 1.074 -12.82 1 93.12 111 ASP A N 1
ATOM 848 C CA . ASP A 1 111 ? -7.938 2.123 -13.523 1 93.12 111 ASP A CA 1
ATOM 849 C C . ASP A 1 111 ? -9.398 1.724 -13.742 1 93.12 111 ASP A C 1
ATOM 851 O O . ASP A 1 111 ? -9.68 0.799 -14.508 1 93.12 111 ASP A O 1
ATOM 855 N N . ALA A 1 112 ? -10.336 2.439 -13.164 1 89.12 112 ALA A N 1
ATOM 856 C CA . ALA A 1 112 ? -11.75 2.074 -13.234 1 89.12 112 ALA A CA 1
ATOM 857 C C . ALA A 1 112 ? -12.273 2.178 -14.664 1 89.12 112 ALA A C 1
ATOM 859 O O . ALA A 1 112 ? -13.195 1.461 -15.047 1 89.12 112 ALA A O 1
ATOM 860 N N . ARG A 1 113 ? -11.695 3.062 -15.492 1 87.5 113 ARG A N 1
ATOM 861 C CA . ARG A 1 113 ? -12.164 3.299 -16.859 1 87.5 113 ARG A CA 1
ATOM 862 C C . ARG A 1 113 ? -11.742 2.168 -17.781 1 87.5 113 ARG A C 1
ATOM 864 O O . ARG A 1 113 ? -12.508 1.751 -18.656 1 87.5 113 ARG A O 1
ATOM 871 N N . THR A 1 114 ? -10.578 1.654 -17.594 1 83.31 114 THR A N 1
ATOM 872 C CA . THR A 1 114 ? -10.031 0.705 -18.562 1 83.31 114 THR A CA 1
ATOM 873 C C . THR A 1 114 ? -9.953 -0.693 -17.953 1 83.31 114 THR A C 1
ATOM 875 O O . THR A 1 114 ? -9.828 -1.684 -18.672 1 83.31 114 THR A O 1
ATOM 878 N N . GLY A 1 115 ? -9.891 -0.709 -16.578 1 80.31 115 GLY A N 1
ATOM 879 C CA . GLY A 1 115 ? -9.68 -1.984 -15.914 1 80.31 115 GLY A CA 1
ATOM 880 C C . GLY A 1 115 ? -8.219 -2.377 -15.828 1 80.31 115 GLY A C 1
ATOM 881 O O . GLY A 1 115 ? -7.875 -3.387 -15.211 1 80.31 115 GLY A O 1
ATOM 882 N N . GLN A 1 116 ? -7.367 -1.623 -16.406 1 83.75 116 GLN A N 1
ATOM 883 C CA . GLN A 1 116 ? -5.938 -1.917 -16.406 1 83.75 116 GLN A CA 1
ATOM 884 C C . GLN A 1 116 ? -5.367 -1.839 -15 1 83.75 116 GLN A C 1
ATOM 886 O O . GLN A 1 116 ? -5.824 -1.04 -14.18 1 83.75 116 GLN A O 1
ATOM 891 N N . ARG A 1 117 ? -4.359 -2.66 -14.82 1 88.12 117 ARG A N 1
ATOM 892 C CA . ARG A 1 117 ? -3.711 -2.734 -13.516 1 88.12 117 ARG A CA 1
ATOM 893 C C . ARG A 1 117 ? -2.23 -2.383 -13.625 1 88.12 117 ARG A C 1
ATOM 895 O O . ARG A 1 117 ? -1.507 -2.953 -14.445 1 88.12 117 ARG A O 1
ATOM 902 N N . THR A 1 118 ? -1.811 -1.462 -12.836 1 93.56 118 THR A N 1
ATOM 903 C CA . THR A 1 118 ? -0.402 -1.106 -12.703 1 93.56 118 THR A CA 1
ATOM 904 C C . THR A 1 118 ? 0.124 -1.48 -11.32 1 93.56 118 THR A C 1
ATOM 906 O O . THR A 1 118 ? -0.468 -1.111 -10.305 1 93.56 118 THR A O 1
ATOM 909 N N . ILE A 1 119 ? 1.256 -2.215 -11.336 1 92.88 119 ILE A N 1
ATOM 910 C CA . ILE A 1 119 ? 1.654 -2.852 -10.078 1 92.88 119 ILE A CA 1
ATOM 911 C C . ILE A 1 119 ? 3.066 -2.41 -9.703 1 92.88 119 ILE A C 1
ATOM 913 O O . ILE A 1 119 ? 3.947 -2.326 -10.562 1 92.88 119 ILE A O 1
ATOM 917 N N . ALA A 1 120 ? 3.223 -2.016 -8.445 1 96.12 120 ALA A N 1
ATOM 918 C CA . ALA A 1 120 ? 4.523 -1.895 -7.793 1 96.12 120 ALA A CA 1
ATOM 919 C C . ALA A 1 120 ? 4.695 -2.963 -6.719 1 96.12 120 ALA A C 1
ATOM 921 O O . ALA A 1 120 ? 3.889 -3.057 -5.793 1 96.12 120 ALA A O 1
ATOM 922 N N . CYS A 1 121 ? 5.766 -3.764 -6.852 1 93.38 121 CYS A N 1
ATOM 923 C CA . CYS A 1 121 ? 5.855 -4.922 -5.969 1 93.38 121 CYS A CA 1
ATOM 924 C C . CYS A 1 121 ? 7.227 -5.008 -5.316 1 93.38 121 CYS A C 1
ATOM 926 O O . CYS A 1 121 ? 8.211 -4.512 -5.867 1 93.38 121 CYS A O 1
ATOM 928 N N . SER A 1 122 ? 7.195 -5.441 -4.082 1 91.56 122 SER A N 1
ATOM 929 C CA . SER A 1 122 ? 8.391 -5.805 -3.328 1 91.56 122 SER A CA 1
ATOM 930 C C . SER A 1 122 ? 8.336 -7.258 -2.869 1 91.56 122 SER A C 1
ATOM 932 O O . SER A 1 122 ? 7.34 -7.691 -2.287 1 91.56 122 SER A O 1
ATOM 934 N N . ARG A 1 123 ? 9.383 -8.031 -3.189 1 81.75 123 ARG A N 1
ATOM 935 C CA . ARG A 1 123 ? 9.453 -9.422 -2.754 1 81.75 123 ARG A CA 1
ATOM 936 C C . ARG A 1 123 ? 9.93 -9.523 -1.307 1 81.75 123 ARG A C 1
ATOM 938 O O . ARG A 1 123 ? 10.492 -8.57 -0.768 1 81.75 123 ARG A O 1
ATOM 945 N N . ALA A 1 124 ? 9.719 -10.648 -0.745 1 78.5 124 ALA A N 1
ATOM 946 C CA . ALA A 1 124 ? 10.195 -10.891 0.614 1 78.5 124 ALA A CA 1
ATOM 947 C C . ALA A 1 124 ? 11.719 -10.789 0.687 1 78.5 124 ALA A C 1
ATOM 949 O O . ALA A 1 124 ? 12.414 -11.195 -0.243 1 78.5 124 ALA A O 1
ATOM 950 N N . GLU A 1 125 ? 12.227 -10.211 1.664 1 72.44 125 GLU A N 1
ATOM 951 C CA . GLU A 1 125 ? 13.656 -9.945 1.838 1 72.44 125 GLU A CA 1
ATOM 952 C C . GLU A 1 125 ? 14.453 -11.242 1.875 1 72.44 125 GLU A C 1
ATOM 954 O O . GLU A 1 125 ? 15.617 -11.273 1.469 1 72.44 125 GLU A O 1
ATOM 959 N N . SER A 1 126 ? 13.859 -12.234 2.41 1 75.12 126 SER A N 1
ATOM 960 C CA . SER A 1 126 ? 14.648 -13.461 2.525 1 75.12 126 SER A CA 1
ATOM 961 C C . SER A 1 126 ? 13.945 -14.641 1.86 1 75.12 126 SER A C 1
ATOM 963 O O . SER A 1 126 ? 13.102 -15.289 2.479 1 75.12 126 SER A O 1
ATOM 965 N N . PRO A 1 127 ? 14.453 -14.898 0.664 1 81.19 127 PRO A N 1
ATOM 966 C CA . PRO A 1 127 ? 13.859 -16.062 0.01 1 81.19 127 PRO A CA 1
ATOM 967 C C . PRO A 1 127 ? 14.25 -17.375 0.679 1 81.19 127 PRO A C 1
ATOM 969 O O . PRO A 1 127 ? 15.289 -17.453 1.341 1 81.19 127 PRO A O 1
ATOM 972 N N . LEU A 1 128 ? 13.383 -18.359 0.578 1 88.31 128 LEU A N 1
ATOM 973 C CA . LEU A 1 128 ? 13.656 -19.703 1.097 1 88.31 128 LEU A CA 1
ATOM 974 C C . LEU A 1 128 ? 14.953 -20.25 0.506 1 88.31 128 LEU A C 1
ATOM 976 O O . LEU A 1 128 ? 15.117 -20.281 -0.716 1 88.31 128 LEU A O 1
ATOM 980 N N . SER A 1 129 ? 15.875 -20.641 1.396 1 90.38 129 SER A N 1
ATOM 981 C CA . SER A 1 129 ? 17.125 -21.219 0.939 1 90.38 129 SER A CA 1
ATOM 982 C C . SER A 1 129 ? 17 -22.734 0.77 1 90.38 129 SER A C 1
ATOM 984 O O . SER A 1 129 ? 16.047 -23.344 1.252 1 90.38 129 SER A O 1
ATOM 986 N N . VAL A 1 130 ? 17.953 -23.281 0.066 1 94.06 130 VAL A N 1
ATOM 987 C CA . VAL A 1 130 ? 17.969 -24.719 -0.202 1 94.06 130 VAL A CA 1
ATOM 988 C C . VAL A 1 130 ? 18.016 -25.484 1.115 1 94.06 130 VAL A C 1
ATOM 990 O O . VAL A 1 130 ? 17.359 -26.531 1.25 1 94.06 130 VAL A O 1
ATOM 993 N N . GLU A 1 131 ? 18.719 -24.906 2.094 1 92.94 131 GLU A N 1
ATOM 994 C CA . GLU A 1 131 ? 18.906 -25.578 3.381 1 92.94 131 GLU A CA 1
ATOM 995 C C . GLU A 1 131 ? 17.594 -25.609 4.18 1 92.94 131 GLU A C 1
ATOM 997 O O . GLU A 1 131 ? 17.438 -26.422 5.082 1 92.94 131 GLU A O 1
ATOM 1002 N N . GLU A 1 132 ? 16.703 -24.828 3.771 1 92.25 132 GLU A N 1
ATOM 1003 C CA . GLU A 1 132 ? 15.469 -24.672 4.535 1 92.25 132 GLU A CA 1
ATOM 1004 C C . GLU A 1 132 ? 14.336 -25.5 3.93 1 92.25 132 GLU A C 1
ATOM 1006 O O . GLU A 1 132 ? 13.266 -25.625 4.523 1 92.25 132 GLU A O 1
ATOM 1011 N N . VAL A 1 133 ? 14.594 -26.016 2.783 1 93.94 133 VAL A N 1
ATOM 1012 C CA . VAL A 1 133 ? 13.578 -26.844 2.143 1 93.94 133 VAL A CA 1
ATOM 1013 C C . VAL A 1 133 ? 13.367 -28.125 2.949 1 93.94 133 VAL A C 1
ATOM 1015 O O . VAL A 1 133 ? 14.32 -28.859 3.211 1 93.94 133 VAL A O 1
ATOM 1018 N N . ASP A 1 134 ? 12.164 -28.391 3.344 1 93 134 ASP A N 1
ATOM 1019 C CA . ASP A 1 134 ? 11.812 -29.578 4.137 1 93 134 ASP A CA 1
ATOM 1020 C C . ASP A 1 134 ? 11.703 -30.812 3.256 1 93 134 ASP A C 1
ATOM 1022 O O . ASP A 1 134 ? 10.625 -31.141 2.76 1 93 134 ASP A O 1
ATOM 1026 N N . GLU A 1 135 ? 12.75 -31.578 3.205 1 93.88 135 GLU A N 1
ATOM 1027 C CA . GLU A 1 135 ? 12.805 -32.75 2.348 1 93.88 135 GLU A CA 1
ATOM 1028 C C . GLU A 1 135 ? 11.805 -33.812 2.803 1 93.88 135 GLU A C 1
ATOM 1030 O O . GLU A 1 135 ? 11.211 -34.531 1.978 1 93.88 135 GLU A O 1
ATOM 1035 N N . GLN A 1 136 ? 11.672 -33.875 4.059 1 92 136 GLN A N 1
ATOM 1036 C CA . GLN A 1 136 ? 10.766 -34.906 4.602 1 92 136 GLN A CA 1
ATOM 1037 C C . GLN A 1 136 ? 9.32 -34.594 4.211 1 92 136 GLN A C 1
ATOM 1039 O O . GLN A 1 136 ? 8.57 -35.531 3.865 1 92 136 GLN A O 1
ATOM 1044 N N . LEU A 1 137 ? 9.023 -33.406 4.301 1 93.25 137 LEU A N 1
ATOM 1045 C CA . LEU A 1 137 ? 7.68 -33.031 3.896 1 93.25 137 LEU A CA 1
ATOM 1046 C C . LEU A 1 137 ? 7.461 -33.281 2.406 1 93.25 137 LEU A C 1
ATOM 1048 O O . LEU A 1 137 ? 6.43 -33.812 2.008 1 93.25 137 LEU A O 1
ATOM 1052 N N . LEU A 1 138 ? 8.438 -32.906 1.619 1 94.69 138 LEU A N 1
ATOM 1053 C CA . LEU A 1 138 ? 8.328 -33.062 0.173 1 94.69 138 LEU A CA 1
ATOM 1054 C C . LEU A 1 138 ? 8.203 -34.562 -0.207 1 94.69 138 LEU A C 1
ATOM 1056 O O . LEU A 1 138 ? 7.52 -34.875 -1.178 1 94.69 138 LEU A O 1
ATOM 1060 N N . ALA A 1 139 ? 8.836 -35.344 0.563 1 90.38 139 ALA A N 1
ATOM 1061 C CA . ALA A 1 139 ? 8.805 -36.781 0.297 1 90.38 139 ALA A CA 1
ATOM 1062 C C . ALA A 1 139 ? 7.406 -37.344 0.538 1 90.38 139 ALA A C 1
ATOM 1064 O O . ALA A 1 139 ? 7.07 -38.406 0.035 1 90.38 139 ALA A O 1
ATOM 1065 N N . ARG A 1 140 ? 6.668 -36.594 1.229 1 89.62 140 ARG A N 1
ATOM 1066 C CA . ARG A 1 140 ? 5.312 -37.031 1.549 1 89.62 140 ARG A CA 1
ATOM 1067 C C . ARG A 1 140 ? 4.289 -36.312 0.671 1 89.62 140 ARG A C 1
ATOM 1069 O O . ARG A 1 140 ? 3.096 -36.312 0.98 1 89.62 140 ARG A O 1
ATOM 1076 N N . CYS A 1 141 ? 4.801 -35.75 -0.353 1 91.38 141 CYS A N 1
ATOM 1077 C CA . CYS A 1 141 ? 3.906 -35.062 -1.28 1 91.38 141 CYS A CA 1
ATOM 1078 C C . CYS A 1 141 ? 3.857 -35.781 -2.623 1 91.38 141 CYS A C 1
ATOM 1080 O O . CYS A 1 141 ? 4.871 -36.312 -3.09 1 91.38 141 CYS A O 1
ATOM 1082 N N . GLY A 1 142 ? 2.717 -35.781 -3.219 1 90.94 142 GLY A N 1
ATOM 1083 C CA . GLY A 1 142 ? 2.539 -36.406 -4.516 1 90.94 142 GLY A CA 1
ATOM 1084 C C . GLY A 1 142 ? 2.998 -35.562 -5.672 1 90.94 142 GLY A C 1
ATOM 1085 O O . GLY A 1 142 ? 3.287 -36.062 -6.758 1 90.94 142 GLY A O 1
ATOM 1086 N N . ALA A 1 143 ? 3.031 -34.344 -5.398 1 97.56 143 ALA A N 1
ATOM 1087 C CA . ALA A 1 143 ? 3.363 -33.375 -6.453 1 97.56 143 ALA A CA 1
ATOM 1088 C C . ALA A 1 143 ? 3.846 -32.062 -5.863 1 97.56 143 ALA A C 1
ATOM 1090 O O . ALA A 1 143 ? 3.697 -31.828 -4.664 1 97.56 143 ALA A O 1
ATOM 1091 N N . ILE A 1 144 ? 4.434 -31.188 -6.727 1 98.19 144 ILE A N 1
ATOM 1092 C CA . ILE A 1 144 ? 4.832 -29.859 -6.316 1 98.19 144 ILE A CA 1
ATOM 1093 C C . ILE A 1 144 ? 4.473 -28.844 -7.414 1 98.19 144 ILE A C 1
ATOM 1095 O O . ILE A 1 144 ? 4.602 -29.156 -8.602 1 98.19 144 ILE A O 1
ATOM 1099 N N . HIS A 1 145 ? 3.953 -27.766 -6.992 1 98.62 145 HIS A N 1
ATOM 1100 C CA . HIS A 1 145 ? 3.641 -26.641 -7.867 1 98.62 145 HIS A CA 1
ATOM 1101 C C . HIS A 1 145 ? 4.586 -25.469 -7.625 1 98.62 145 HIS A C 1
ATOM 1103 O O . HIS A 1 145 ? 4.703 -24.984 -6.496 1 98.62 145 HIS A O 1
ATOM 1109 N N . LEU A 1 146 ? 5.207 -24.984 -8.695 1 97.75 146 LEU A N 1
ATOM 1110 C CA . LEU A 1 146 ? 6.25 -23.969 -8.594 1 97.75 146 LEU A CA 1
ATOM 1111 C C . LEU A 1 146 ? 5.91 -22.766 -9.453 1 97.75 146 LEU A C 1
ATOM 1113 O O . LEU A 1 146 ? 5.145 -22.875 -10.414 1 97.75 146 LEU A O 1
ATOM 1117 N N . ASP A 1 147 ? 6.492 -21.625 -9.062 1 94.94 147 ASP A N 1
ATOM 1118 C CA . ASP A 1 147 ? 6.453 -20.453 -9.945 1 94.94 147 ASP A CA 1
ATOM 1119 C C . ASP A 1 147 ? 7.859 -20.047 -10.383 1 94.94 147 ASP A C 1
ATOM 1121 O O . ASP A 1 147 ? 8.039 -19.031 -11.062 1 94.94 147 ASP A O 1
ATOM 1125 N N . GLY A 1 148 ? 8.789 -20.828 -9.977 1 92.5 148 GLY A N 1
ATOM 1126 C CA . GLY A 1 148 ? 10.172 -20.609 -10.391 1 92.5 148 GLY A CA 1
ATOM 1127 C C . GLY A 1 148 ? 10.969 -19.781 -9.414 1 92.5 148 GLY A C 1
ATOM 1128 O O . GLY A 1 148 ? 12.172 -19.562 -9.602 1 92.5 148 GLY A O 1
ATOM 1129 N N . TRP A 1 149 ? 10.336 -19.375 -8.297 1 89.5 149 TRP A N 1
ATOM 1130 C CA . TRP A 1 149 ? 11.016 -18.562 -7.285 1 89.5 149 TRP A CA 1
ATOM 1131 C C . TRP A 1 149 ? 10.812 -19.156 -5.895 1 89.5 149 TRP A C 1
ATOM 1133 O O . TRP A 1 149 ? 9.727 -19.656 -5.574 1 89.5 149 TRP A O 1
ATOM 1143 N N . PRO A 1 150 ? 11.891 -19.047 -5.078 1 90.12 150 PRO A N 1
ATOM 1144 C CA . PRO A 1 150 ? 13.281 -18.734 -5.414 1 90.12 150 PRO A CA 1
ATOM 1145 C C . PRO A 1 150 ? 13.93 -19.797 -6.297 1 90.12 150 PRO A C 1
ATOM 1147 O O . PRO A 1 150 ? 13.711 -21 -6.09 1 90.12 150 PRO A O 1
ATOM 1150 N N . SER A 1 151 ? 14.812 -19.375 -7.09 1 91.44 151 SER A N 1
ATOM 1151 C CA . SER A 1 151 ? 15.305 -20.219 -8.172 1 91.44 151 SER A CA 1
ATOM 1152 C C . SER A 1 151 ? 15.977 -21.484 -7.629 1 91.44 151 SER A C 1
ATOM 1154 O O . SER A 1 151 ? 15.617 -22.594 -8.008 1 91.44 151 SER A O 1
ATOM 1156 N N . GLU A 1 152 ? 16.891 -21.359 -6.699 1 93.12 152 GLU A N 1
ATOM 1157 C CA . GLU A 1 152 ? 17.672 -22.484 -6.207 1 93.12 152 GLU A CA 1
ATOM 1158 C C . GLU A 1 152 ? 16.797 -23.438 -5.379 1 93.12 152 GLU A C 1
ATOM 1160 O O . GLU A 1 152 ? 16.906 -24.656 -5.496 1 93.12 152 GLU A O 1
ATOM 1165 N N . ALA A 1 153 ? 15.977 -22.891 -4.578 1 93.94 153 ALA A N 1
ATOM 1166 C CA . ALA A 1 153 ? 15.078 -23.703 -3.756 1 93.94 153 ALA A CA 1
ATOM 1167 C C . ALA A 1 153 ? 14.062 -24.438 -4.621 1 93.94 153 ALA A C 1
ATOM 1169 O O . ALA A 1 153 ? 13.75 -25.609 -4.359 1 93.94 153 ALA A O 1
ATOM 1170 N N . ALA A 1 154 ? 13.594 -23.75 -5.613 1 95.12 154 ALA A N 1
ATOM 1171 C CA . ALA A 1 154 ? 12.633 -24.375 -6.527 1 95.12 154 ALA A CA 1
ATOM 1172 C C . ALA A 1 154 ? 13.258 -25.562 -7.258 1 95.12 154 ALA A C 1
ATOM 1174 O O . ALA A 1 154 ? 12.641 -26.625 -7.367 1 95.12 154 ALA A O 1
ATOM 1175 N N . HIS A 1 155 ? 14.422 -25.328 -7.73 1 95.94 155 HIS A N 1
ATOM 1176 C CA . HIS A 1 155 ? 15.148 -26.375 -8.43 1 95.94 155 HIS A CA 1
ATOM 1177 C C . HIS A 1 155 ? 15.391 -27.578 -7.52 1 95.94 155 HIS A C 1
ATOM 1179 O O . HIS A 1 155 ? 15.164 -28.719 -7.914 1 95.94 155 HIS A O 1
ATOM 1185 N N . TYR A 1 156 ? 15.828 -27.266 -6.359 1 96.44 156 TYR A N 1
ATOM 1186 C CA . TYR A 1 156 ? 16.125 -28.312 -5.383 1 96.44 156 TYR A CA 1
ATOM 1187 C C . TYR A 1 156 ? 14.875 -29.094 -5.027 1 96.44 156 TYR A C 1
ATOM 1189 O O . TYR A 1 156 ? 14.891 -30.328 -5.008 1 96.44 156 TYR A O 1
ATOM 1197 N N . ALA A 1 157 ? 13.836 -28.453 -4.789 1 96.75 157 ALA A N 1
ATOM 1198 C CA . ALA A 1 157 ? 12.562 -29.094 -4.434 1 96.75 157 ALA A CA 1
ATOM 1199 C C . ALA A 1 157 ? 12.047 -29.953 -5.578 1 96.75 157 ALA A C 1
ATOM 1201 O O . ALA A 1 157 ? 11.539 -31.047 -5.355 1 96.75 157 ALA A O 1
ATOM 1202 N N . ALA A 1 158 ? 12.172 -29.422 -6.762 1 96.94 158 ALA A N 1
ATOM 1203 C CA . ALA A 1 158 ? 11.75 -30.188 -7.938 1 96.94 158 ALA A CA 1
ATOM 1204 C C . ALA A 1 158 ? 12.492 -31.516 -8.039 1 96.94 158 ALA A C 1
ATOM 1206 O O . ALA A 1 158 ? 11.891 -32.531 -8.32 1 96.94 158 ALA A O 1
ATOM 1207 N N . ARG A 1 159 ? 13.703 -31.438 -7.801 1 96.19 159 ARG A N 1
ATOM 1208 C CA . ARG A 1 159 ? 14.531 -32.625 -7.871 1 96.19 159 ARG A CA 1
ATOM 1209 C C . ARG A 1 159 ? 14.086 -33.656 -6.84 1 96.19 159 ARG A C 1
ATOM 1211 O O . ARG A 1 159 ? 14.023 -34.875 -7.141 1 96.19 159 ARG A O 1
ATOM 1218 N N . ILE A 1 160 ? 13.836 -33.219 -5.664 1 95.88 160 ILE A N 1
ATOM 1219 C CA . ILE A 1 160 ? 13.414 -34.125 -4.59 1 95.88 160 ILE A CA 1
ATOM 1220 C C . ILE A 1 160 ? 12.102 -34.781 -4.961 1 95.88 160 ILE A C 1
ATOM 1222 O O . ILE A 1 160 ? 11.961 -36 -4.824 1 95.88 160 ILE A O 1
ATOM 1226 N N . VAL A 1 161 ? 11.172 -34.062 -5.41 1 95.19 161 VAL A N 1
ATOM 1227 C CA . VAL A 1 161 ? 9.852 -34.562 -5.746 1 95.19 161 VAL A CA 1
ATOM 1228 C C . VAL A 1 161 ? 9.961 -35.531 -6.914 1 95.19 161 VAL A C 1
ATOM 1230 O O . VAL A 1 161 ? 9.359 -36.625 -6.895 1 95.19 161 VAL A O 1
ATOM 1233 N N . GLN A 1 162 ? 10.727 -35.156 -7.91 1 93.56 162 GLN A N 1
ATOM 1234 C CA . GLN A 1 162 ? 10.93 -36.031 -9.07 1 93.56 162 GLN A CA 1
ATOM 1235 C C . GLN A 1 162 ? 11.57 -37.344 -8.672 1 93.56 162 GLN A C 1
ATOM 1237 O O . GLN A 1 162 ? 11.148 -38.406 -9.125 1 93.56 162 GLN A O 1
ATOM 1242 N N . LYS A 1 163 ? 12.523 -37.281 -7.859 1 92.69 163 LYS A N 1
ATOM 1243 C CA . LYS A 1 163 ? 13.227 -38.469 -7.383 1 92.69 163 LYS A CA 1
ATOM 1244 C C . LYS A 1 163 ? 12.281 -39.406 -6.645 1 92.69 163 LYS A C 1
ATOM 1246 O O . LYS A 1 163 ? 12.453 -40.625 -6.68 1 92.69 163 LYS A O 1
ATOM 1251 N N . ASN A 1 164 ? 11.352 -38.875 -6.023 1 92.31 164 ASN A N 1
ATOM 1252 C CA . ASN A 1 164 ? 10.398 -39.656 -5.254 1 92.31 164 ASN A CA 1
ATOM 1253 C C . ASN A 1 164 ? 9.203 -40.062 -6.109 1 92.31 164 ASN A C 1
ATOM 1255 O O . ASN A 1 164 ? 8.211 -40.594 -5.586 1 92.31 164 ASN A O 1
ATOM 1259 N N . GLY A 1 165 ? 9.227 -39.781 -7.375 1 91.94 165 GLY A N 1
ATOM 1260 C CA . GLY A 1 165 ? 8.203 -40.219 -8.305 1 91.94 165 GLY A CA 1
ATOM 1261 C C . GLY A 1 165 ? 7.02 -39.281 -8.398 1 91.94 165 GLY A C 1
ATOM 1262 O O . GLY A 1 165 ? 5.98 -39.625 -8.961 1 91.94 165 GLY A O 1
ATOM 1263 N N . GLY A 1 166 ? 7.207 -38.125 -7.812 1 94.88 166 GLY A N 1
ATOM 1264 C CA . GLY A 1 166 ? 6.125 -37.156 -7.848 1 94.88 166 GLY A CA 1
ATOM 1265 C C . GLY A 1 166 ? 6.094 -36.344 -9.133 1 94.88 166 GLY A C 1
ATOM 1266 O O . GLY A 1 166 ? 7.008 -36.438 -9.953 1 94.88 166 GLY A O 1
ATOM 1267 N N . THR A 1 167 ? 5.035 -35.562 -9.336 1 97.62 167 THR A N 1
ATOM 1268 C CA . THR A 1 167 ? 4.844 -34.75 -10.508 1 97.62 167 THR A CA 1
ATOM 1269 C C . THR A 1 167 ? 5.25 -33.281 -10.219 1 97.62 167 THR A C 1
ATOM 1271 O O . THR A 1 167 ? 4.879 -32.75 -9.188 1 97.62 167 THR A O 1
ATOM 1274 N N . VAL A 1 168 ? 5.973 -32.656 -11.117 1 98.44 168 VAL A N 1
ATOM 1275 C CA . VAL A 1 168 ? 6.43 -31.281 -10.953 1 98.44 168 VAL A CA 1
ATOM 1276 C C . VAL A 1 168 ? 5.652 -30.359 -11.898 1 98.44 168 VAL A C 1
ATOM 1278 O O . VAL A 1 168 ? 5.703 -30.531 -13.117 1 98.44 168 VAL A O 1
ATOM 1281 N N . PHE A 1 169 ? 4.961 -29.422 -11.305 1 98.69 169 PHE A N 1
ATOM 1282 C CA . PHE A 1 169 ? 4.215 -28.406 -12.047 1 98.69 169 PHE A CA 1
ATOM 1283 C C . PHE A 1 169 ? 4.914 -27.062 -11.969 1 98.69 169 PHE A C 1
ATOM 1285 O O . PHE A 1 169 ? 5.449 -26.688 -10.922 1 98.69 169 PHE A O 1
ATOM 1292 N N . LEU A 1 170 ? 4.863 -26.266 -13.07 1 98.12 170 LEU A N 1
ATOM 1293 C CA . LEU A 1 170 ? 5.43 -24.922 -13.102 1 98.12 170 LEU A CA 1
ATOM 1294 C C . LEU A 1 170 ? 4.465 -23.938 -13.758 1 98.12 170 LEU A C 1
ATOM 1296 O O . LEU A 1 170 ? 3.996 -24.172 -14.875 1 98.12 170 LEU A O 1
ATOM 1300 N N . ASP A 1 171 ? 4.137 -22.953 -13.023 1 97.38 171 ASP A N 1
ATOM 1301 C CA . ASP A 1 171 ? 3.432 -21.797 -13.57 1 97.38 171 ASP A CA 1
ATOM 1302 C C . ASP A 1 171 ? 4.402 -20.672 -13.891 1 97.38 171 ASP A C 1
ATOM 1304 O O . ASP A 1 171 ? 4.797 -19.906 -12.992 1 97.38 171 ASP A O 1
ATOM 1308 N N . SER A 1 172 ? 4.672 -20.453 -15.125 1 94 172 SER A N 1
ATOM 1309 C CA . SER A 1 172 ? 5.668 -19.469 -15.523 1 94 172 SER A CA 1
ATOM 1310 C C . SER A 1 172 ? 5.012 -18.203 -16.078 1 94 172 SER A C 1
ATOM 1312 O O . SER A 1 172 ? 4.852 -18.062 -17.281 1 94 172 SER A O 1
ATOM 1314 N N . GLY A 1 173 ? 4.777 -17.297 -15.18 1 87.56 173 GLY A N 1
ATOM 1315 C CA . GLY A 1 173 ? 4.238 -16.016 -15.625 1 87.56 173 GLY A CA 1
ATOM 1316 C C . GLY A 1 173 ? 5.246 -15.188 -16.391 1 87.56 173 GLY A C 1
ATOM 1317 O O . GLY A 1 173 ? 4.875 -14.43 -17.297 1 87.56 173 GLY A O 1
ATOM 1318 N N . SER A 1 174 ? 6.465 -15.219 -16.016 1 84.56 174 SER A N 1
ATOM 1319 C CA . SER A 1 174 ? 7.59 -14.555 -16.672 1 84.56 174 SER A CA 1
ATOM 1320 C C . SER A 1 174 ? 8.859 -15.383 -16.562 1 84.56 174 SER A C 1
ATOM 1322 O O . SER A 1 174 ? 9.008 -16.188 -15.633 1 84.56 174 SER A O 1
ATOM 1324 N N . PRO A 1 175 ? 9.688 -15.148 -17.531 1 86.38 175 PRO A N 1
ATOM 1325 C CA . PRO A 1 175 ? 10.938 -15.906 -17.469 1 86.38 175 PRO A CA 1
ATOM 1326 C C . PRO A 1 175 ? 11.781 -15.555 -16.234 1 86.38 175 PRO A C 1
ATOM 1328 O O . PRO A 1 175 ? 11.828 -14.391 -15.836 1 86.38 175 PRO A O 1
ATOM 1331 N N . LYS A 1 176 ? 12.328 -16.594 -15.719 1 83.38 176 LYS A N 1
ATOM 1332 C CA . LYS A 1 176 ? 13.297 -16.453 -14.633 1 83.38 176 LYS A CA 1
ATOM 1333 C C . LYS A 1 176 ? 14.688 -16.906 -15.086 1 83.38 176 LYS A C 1
ATOM 1335 O O . LYS A 1 176 ? 14.805 -17.703 -16.016 1 83.38 176 LYS A O 1
ATOM 1340 N N . PRO A 1 177 ? 15.711 -16.359 -14.453 1 77.44 177 PRO A N 1
ATOM 1341 C CA . PRO A 1 177 ? 17.078 -16.734 -14.852 1 77.44 177 PRO A CA 1
ATOM 1342 C C . PRO A 1 177 ? 17.312 -18.234 -14.781 1 77.44 177 PRO A C 1
ATOM 1344 O O . PRO A 1 177 ? 18.047 -18.797 -15.602 1 77.44 177 PRO A O 1
ATOM 1347 N N . SER A 1 178 ? 16.672 -18.938 -13.922 1 81.88 178 SER A N 1
ATOM 1348 C CA . SER A 1 178 ? 16.953 -20.344 -13.703 1 81.88 178 SER A CA 1
ATOM 1349 C C . SER A 1 178 ? 15.969 -21.234 -14.469 1 81.88 178 SER A C 1
ATOM 1351 O O . SER A 1 178 ? 15.93 -22.438 -14.273 1 81.88 178 SER A O 1
ATOM 1353 N N . MET A 1 179 ? 15.305 -20.641 -15.398 1 87.25 179 MET A N 1
ATOM 1354 C CA . MET A 1 179 ? 14.266 -21.391 -16.109 1 87.25 179 MET A CA 1
ATOM 1355 C C . MET A 1 179 ? 14.867 -22.531 -16.922 1 87.25 179 MET A C 1
ATOM 1357 O O . MET A 1 179 ? 14.328 -23.641 -16.938 1 87.25 179 MET A O 1
ATOM 1361 N N . GLU A 1 180 ? 15.953 -22.281 -17.531 1 89.12 180 GLU A N 1
ATOM 1362 C CA . GLU A 1 180 ? 16.594 -23.266 -18.375 1 89.12 180 GLU A CA 1
ATOM 1363 C C . GLU A 1 180 ? 17 -24.5 -17.578 1 89.12 180 GLU A C 1
ATOM 1365 O O . GLU A 1 180 ? 16.969 -25.625 -18.094 1 89.12 180 GLU A O 1
ATOM 1370 N N . GLN A 1 181 ? 17.344 -24.281 -16.375 1 92.19 181 GLN A N 1
ATOM 1371 C CA . GLN A 1 181 ? 17.75 -25.391 -15.516 1 92.19 181 GLN A CA 1
ATOM 1372 C C . GLN A 1 181 ? 16.547 -26.094 -14.891 1 92.19 181 GLN A C 1
ATOM 1374 O O . GLN A 1 181 ? 16.609 -27.281 -14.57 1 92.19 181 GLN A O 1
ATOM 1379 N N . LEU A 1 182 ? 15.5 -25.422 -14.797 1 95.81 182 LEU A N 1
ATOM 1380 C CA . LEU A 1 182 ? 14.32 -25.938 -14.109 1 95.81 182 LEU A CA 1
ATOM 1381 C C . LEU A 1 182 ? 13.445 -26.75 -15.062 1 95.81 182 LEU A C 1
ATOM 1383 O O . LEU A 1 182 ? 12.852 -27.75 -14.672 1 95.81 182 LEU A O 1
ATOM 1387 N N . LEU A 1 183 ? 13.422 -26.422 -16.312 1 96.31 183 LEU A N 1
ATOM 1388 C CA . LEU A 1 183 ? 12.469 -26.953 -17.281 1 96.31 183 LEU A CA 1
ATOM 1389 C C . LEU A 1 183 ? 12.633 -28.469 -17.438 1 96.31 183 LEU A C 1
ATOM 1391 O O . LEU A 1 183 ? 11.641 -29.203 -17.484 1 96.31 183 LEU A O 1
ATOM 1395 N N . PRO A 1 184 ? 13.836 -28.953 -17.469 1 96.56 184 PRO A N 1
ATOM 1396 C CA . PRO A 1 184 ? 14 -30.406 -17.609 1 96.56 184 PRO A CA 1
ATOM 1397 C C . PRO A 1 184 ? 13.398 -31.188 -16.453 1 96.56 184 PRO A C 1
ATOM 1399 O O . PRO A 1 184 ? 13.172 -32.406 -16.578 1 96.56 184 PRO A O 1
ATOM 1402 N N . LEU A 1 185 ? 13.18 -30.562 -15.344 1 97.25 185 LEU A N 1
ATOM 1403 C CA . LEU A 1 185 ? 12.625 -31.219 -14.164 1 97.25 185 LEU A CA 1
ATOM 1404 C C . LEU A 1 185 ? 11.102 -31.078 -14.141 1 97.25 185 LEU A C 1
ATOM 1406 O O . LEU A 1 185 ? 10.43 -31.734 -13.328 1 97.25 185 LEU A O 1
ATOM 1410 N N . VAL A 1 186 ? 10.578 -30.297 -14.992 1 98.06 186 VAL A N 1
ATOM 1411 C CA . VAL A 1 186 ? 9.156 -29.953 -14.977 1 98.06 186 VAL A CA 1
ATOM 1412 C C . VAL A 1 186 ? 8.367 -30.969 -15.789 1 98.06 186 VAL A C 1
ATOM 1414 O O . VAL A 1 186 ? 8.75 -31.312 -16.906 1 98.06 186 VAL A O 1
ATOM 1417 N N . ASP A 1 187 ? 7.266 -31.5 -15.234 1 98.38 187 ASP A N 1
ATOM 1418 C CA . ASP A 1 187 ? 6.379 -32.406 -15.945 1 98.38 187 ASP A CA 1
ATOM 1419 C C . ASP A 1 187 ? 5.289 -31.656 -16.703 1 98.38 187 ASP A C 1
ATOM 1421 O O . ASP A 1 187 ? 4.941 -32.031 -17.828 1 98.38 187 ASP A O 1
ATOM 1425 N N . VAL A 1 188 ? 4.723 -30.672 -16.078 1 98.69 188 VAL A N 1
ATOM 1426 C CA . VAL A 1 188 ? 3.629 -29.891 -16.641 1 98.69 188 VAL A CA 1
ATOM 1427 C C . VAL A 1 188 ? 3.943 -28.406 -16.516 1 98.69 188 VAL A C 1
ATOM 1429 O O . VAL A 1 188 ? 4.199 -27.906 -15.422 1 98.69 188 VAL A O 1
ATOM 1432 N N . LEU A 1 189 ? 3.908 -27.688 -17.656 1 98.44 189 LEU A N 1
ATOM 1433 C CA . LEU A 1 189 ? 4.219 -26.25 -17.703 1 98.44 189 LEU A CA 1
ATOM 1434 C C . LEU A 1 189 ? 3.012 -25.453 -18.172 1 98.44 189 LEU A C 1
ATOM 1436 O O . LEU A 1 189 ? 2.375 -25.812 -19.172 1 98.44 189 LEU A O 1
ATOM 1440 N N . ASN A 1 190 ? 2.684 -24.453 -17.422 1 98.38 190 ASN A N 1
ATOM 1441 C CA . ASN A 1 190 ? 1.718 -23.453 -17.859 1 98.38 190 ASN A CA 1
ATOM 1442 C C . ASN A 1 190 ? 2.371 -22.078 -18.031 1 98.38 190 ASN A C 1
ATOM 1444 O O . ASN A 1 190 ? 3.195 -21.672 -17.219 1 98.38 190 ASN A O 1
ATOM 1448 N N . CYS A 1 191 ? 2.059 -21.359 -19.156 1 96.88 191 CYS A N 1
ATOM 1449 C CA . CYS A 1 191 ? 2.568 -20.016 -19.359 1 96.88 191 CYS A CA 1
ATOM 1450 C C . CYS A 1 191 ? 1.625 -19.203 -20.25 1 96.88 191 CYS A C 1
ATOM 1452 O O . CYS A 1 191 ? 0.819 -19.781 -20.984 1 96.88 191 CYS A O 1
ATOM 1454 N N . PRO A 1 192 ? 1.698 -17.906 -20.094 1 95.5 192 PRO A N 1
ATOM 1455 C CA . PRO A 1 192 ? 0.952 -17.062 -21.016 1 95.5 192 PRO A CA 1
ATOM 1456 C C . PRO A 1 192 ? 1.686 -16.859 -22.344 1 95.5 192 PRO A C 1
ATOM 1458 O O . PRO A 1 192 ? 2.898 -17.078 -22.422 1 95.5 192 PRO A O 1
ATOM 1461 N N . ARG A 1 193 ? 0.956 -16.422 -23.297 1 95.75 193 ARG A N 1
ATOM 1462 C CA . ARG A 1 193 ? 1.532 -16.188 -24.625 1 95.75 193 ARG A CA 1
ATOM 1463 C C . ARG A 1 193 ? 2.723 -15.234 -24.531 1 95.75 193 ARG A C 1
ATOM 1465 O O . ARG A 1 193 ? 3.715 -15.406 -25.25 1 95.75 193 ARG A O 1
ATOM 1472 N N . ARG A 1 194 ? 2.674 -14.242 -23.688 1 90.69 194 ARG A N 1
ATOM 1473 C CA . ARG A 1 194 ? 3.738 -13.242 -23.578 1 90.69 194 ARG A CA 1
ATOM 1474 C C . ARG A 1 194 ? 5.047 -13.891 -23.141 1 90.69 194 ARG A C 1
ATOM 1476 O O . ARG A 1 194 ? 6.129 -13.391 -23.453 1 90.69 194 ARG A O 1
ATOM 1483 N N . PHE A 1 195 ? 4.91 -14.875 -22.422 1 93.06 195 PHE A N 1
ATOM 1484 C CA . PHE A 1 195 ? 6.094 -15.617 -22 1 93.06 195 PHE A CA 1
ATOM 1485 C C . PHE A 1 195 ? 6.891 -16.094 -23.203 1 93.06 195 PHE A C 1
ATOM 1487 O O . PHE A 1 195 ? 8.125 -16.109 -23.172 1 93.06 195 PHE A O 1
ATOM 1494 N N . LEU A 1 196 ? 6.219 -16.516 -24.297 1 95.62 196 LEU A N 1
ATOM 1495 C CA . LEU A 1 196 ? 6.879 -17 -25.5 1 95.62 196 LEU A CA 1
ATOM 1496 C C . LEU A 1 196 ? 7.785 -15.938 -26.109 1 95.62 196 LEU A C 1
ATOM 1498 O O . LEU A 1 196 ? 8.93 -16.219 -26.469 1 95.62 196 LEU A O 1
ATOM 1502 N N . THR A 1 197 ? 7.238 -14.758 -26.141 1 94.19 197 THR A N 1
ATOM 1503 C CA . THR A 1 197 ? 8.023 -13.648 -26.656 1 94.19 197 THR A CA 1
ATOM 1504 C C . THR A 1 197 ? 9.273 -13.422 -25.797 1 94.19 197 THR A C 1
ATOM 1506 O O . THR A 1 197 ? 10.375 -13.258 -26.328 1 94.19 197 THR A O 1
ATOM 1509 N N . GLN A 1 198 ? 9.125 -13.484 -24.562 1 91.12 198 GLN A N 1
ATOM 1510 C CA . GLN A 1 198 ? 10.188 -13.164 -23.609 1 91.12 198 GLN A CA 1
ATOM 1511 C C . GLN A 1 198 ? 11.227 -14.273 -23.547 1 91.12 198 GLN A C 1
ATOM 1513 O O . GLN A 1 198 ? 12.422 -14.016 -23.406 1 91.12 198 GLN A O 1
ATOM 1518 N N . PHE A 1 199 ? 10.797 -15.492 -23.672 1 93.31 199 PHE A N 1
ATOM 1519 C CA . PHE A 1 199 ? 11.656 -16.641 -23.406 1 93.31 199 PHE A CA 1
ATOM 1520 C C . PHE A 1 199 ? 12.156 -17.25 -24.719 1 93.31 199 PHE A C 1
ATOM 1522 O O . PHE A 1 199 ? 13.297 -17.719 -24.797 1 93.31 199 PHE A O 1
ATOM 1529 N N . LEU A 1 200 ? 11.305 -17.234 -25.766 1 94.94 200 LEU A N 1
ATOM 1530 C CA . LEU A 1 200 ? 11.648 -17.906 -27.016 1 94.94 200 LEU A CA 1
ATOM 1531 C C . LEU A 1 200 ? 11.914 -16.906 -28.125 1 94.94 200 LEU A C 1
ATOM 1533 O O . LEU A 1 200 ? 12.422 -17.266 -29.188 1 94.94 200 LEU A O 1
ATOM 1537 N N . GLY A 1 201 ? 11.57 -15.664 -27.969 1 95.56 201 GLY A N 1
ATOM 1538 C CA . GLY A 1 201 ? 11.844 -14.617 -28.938 1 95.56 201 GLY A CA 1
ATOM 1539 C C . GLY A 1 201 ? 10.766 -14.5 -30 1 95.56 201 GLY A C 1
ATOM 1540 O O . GLY A 1 201 ? 10.953 -13.812 -31 1 95.56 201 GLY A O 1
ATOM 1541 N N . HIS A 1 202 ? 9.734 -15.289 -29.797 1 95.62 202 HIS A N 1
ATOM 1542 C CA . HIS A 1 202 ? 8.586 -15.195 -30.688 1 95.62 202 HIS A CA 1
ATOM 1543 C C . HIS A 1 202 ? 7.289 -15.508 -29.953 1 95.62 202 HIS A C 1
ATOM 1545 O O . HIS A 1 202 ? 7.312 -15.945 -28.797 1 95.62 202 HIS A O 1
ATOM 1551 N N . ASP A 1 203 ? 6.125 -15.328 -30.609 1 95 203 ASP A N 1
ATOM 1552 C CA . ASP A 1 203 ? 4.855 -15.523 -29.922 1 95 203 ASP A CA 1
ATOM 1553 C C . ASP A 1 203 ? 3.955 -16.484 -30.688 1 95 203 ASP A C 1
ATOM 1555 O O . ASP A 1 203 ? 2.729 -16.422 -30.578 1 95 203 ASP A O 1
ATOM 1559 N N . ASP A 1 204 ? 4.586 -17.312 -31.531 1 97.44 204 ASP A N 1
ATOM 1560 C CA . ASP A 1 204 ? 3.848 -18.375 -32.219 1 97.44 204 ASP A CA 1
ATOM 1561 C C . ASP A 1 204 ? 3.504 -19.5 -31.25 1 97.44 204 ASP A C 1
ATOM 1563 O O . ASP A 1 204 ? 4.371 -20.297 -30.891 1 97.44 204 ASP A O 1
ATOM 1567 N N . ILE A 1 205 ? 2.213 -19.688 -31 1 97.94 205 ILE A N 1
ATOM 1568 C CA . ILE A 1 205 ? 1.784 -20.547 -29.906 1 97.94 205 ILE A CA 1
ATOM 1569 C C . ILE A 1 205 ? 2.057 -22.016 -30.266 1 97.94 205 ILE A C 1
ATOM 1571 O O . ILE A 1 205 ? 2.678 -22.75 -29.5 1 97.94 205 ILE A O 1
ATOM 1575 N N . PRO A 1 206 ? 1.681 -22.469 -31.5 1 97.75 206 PRO A N 1
ATOM 1576 C CA . PRO A 1 206 ? 1.966 -23.875 -31.828 1 97.75 206 PRO A CA 1
ATOM 1577 C C . PRO A 1 206 ? 3.459 -24.188 -31.828 1 97.75 206 PRO A C 1
ATOM 1579 O O . PRO A 1 206 ? 3.879 -25.203 -31.281 1 97.75 206 PRO A O 1
ATOM 1582 N N . ARG A 1 207 ? 4.211 -23.312 -32.375 1 97.94 207 ARG A N 1
ATOM 1583 C CA . ARG A 1 207 ? 5.656 -23.516 -32.406 1 97.94 207 ARG A CA 1
ATOM 1584 C C . ARG A 1 207 ? 6.23 -23.484 -31 1 97.94 207 ARG A C 1
ATOM 1586 O O . ARG A 1 207 ? 7.055 -24.312 -30.641 1 97.94 207 ARG A O 1
ATOM 1593 N N . GLY A 1 208 ? 5.82 -22.516 -30.281 1 98.06 208 GLY A N 1
ATOM 1594 C CA . GLY A 1 208 ? 6.293 -22.375 -28.906 1 98.06 208 GLY A CA 1
ATOM 1595 C C . GLY A 1 208 ? 5.945 -23.562 -28.031 1 98.06 208 GLY A C 1
ATOM 1596 O O . GLY A 1 208 ? 6.773 -24.016 -27.234 1 98.06 208 GLY A O 1
ATOM 1597 N N . GLY A 1 209 ? 4.711 -24.078 -28.156 1 98.19 209 GLY A N 1
ATOM 1598 C CA . GLY A 1 209 ? 4.297 -25.25 -27.406 1 98.19 209 GLY A CA 1
ATOM 1599 C C . GLY A 1 209 ? 5.195 -26.453 -27.641 1 98.19 209 GLY A C 1
ATOM 1600 O O . GLY A 1 209 ? 5.602 -27.125 -26.688 1 98.19 209 GLY A O 1
ATOM 1601 N N . ARG A 1 210 ? 5.535 -26.656 -28.891 1 97.81 210 ARG A N 1
ATOM 1602 C CA . ARG A 1 210 ? 6.391 -27.766 -29.266 1 97.81 210 ARG A CA 1
ATOM 1603 C C . ARG A 1 210 ? 7.809 -27.578 -28.734 1 97.81 210 ARG A C 1
ATOM 1605 O O . ARG A 1 210 ? 8.43 -28.531 -28.25 1 97.81 210 ARG A O 1
ATOM 1612 N N . GLU A 1 211 ? 8.258 -26.375 -28.844 1 97.88 211 GLU A N 1
ATOM 1613 C CA . GLU A 1 211 ? 9.602 -26.078 -28.359 1 97.88 211 GLU A CA 1
ATOM 1614 C C . GLU A 1 211 ? 9.703 -26.297 -26.859 1 97.88 211 GLU A C 1
ATOM 1616 O O . GLU A 1 211 ? 10.719 -26.797 -26.359 1 97.88 211 GLU A O 1
ATOM 1621 N N . LEU A 1 212 ? 8.719 -25.922 -26.156 1 97.94 212 LEU A N 1
ATOM 1622 C CA . LEU A 1 212 ? 8.711 -26.078 -24.703 1 97.94 212 LEU A CA 1
ATOM 1623 C C . LEU A 1 212 ? 8.609 -27.547 -24.312 1 97.94 212 LEU A C 1
ATOM 1625 O O . LEU A 1 212 ? 9.25 -27.984 -23.359 1 97.94 212 LEU A O 1
ATOM 1629 N N . LEU A 1 213 ? 7.844 -28.375 -25.062 1 97.94 213 LEU A N 1
ATOM 1630 C CA . LEU A 1 213 ? 7.789 -29.812 -24.844 1 97.94 213 LEU A CA 1
ATOM 1631 C C . LEU A 1 213 ? 9.18 -30.438 -24.953 1 97.94 213 LEU A C 1
ATOM 1633 O O . LEU A 1 213 ? 9.547 -31.297 -24.156 1 97.94 213 LEU A O 1
ATOM 1637 N N . ALA A 1 214 ? 9.883 -29.938 -25.906 1 97.25 214 ALA A N 1
ATOM 1638 C CA . ALA A 1 214 ? 11.195 -30.5 -26.203 1 97.25 214 ALA A CA 1
ATOM 1639 C C . ALA A 1 214 ? 12.188 -30.188 -25.094 1 97.25 214 ALA A C 1
ATOM 1641 O O . ALA A 1 214 ? 13.258 -30.797 -25.016 1 97.25 214 ALA A O 1
ATOM 1642 N N . ARG A 1 215 ? 11.836 -29.359 -24.219 1 96.31 215 ARG A N 1
ATOM 1643 C CA . ARG A 1 215 ? 12.766 -28.922 -23.188 1 96.31 215 ARG A CA 1
ATOM 1644 C C . ARG A 1 215 ? 12.562 -29.719 -21.906 1 96.31 215 ARG A C 1
ATOM 1646 O O . ARG A 1 215 ? 13.328 -29.578 -20.953 1 96.31 215 ARG A O 1
ATOM 1653 N N . GLY A 1 216 ? 11.531 -30.562 -21.859 1 96.19 216 GLY A N 1
ATOM 1654 C CA . GLY A 1 216 ? 11.398 -31.391 -20.672 1 96.19 216 GLY A CA 1
ATOM 1655 C C . GLY A 1 216 ? 9.953 -31.75 -20.359 1 96.19 216 GLY A C 1
ATOM 1656 O O . GLY A 1 216 ? 9.625 -32.938 -20.234 1 96.19 216 GLY A O 1
ATOM 1657 N N . PRO A 1 217 ? 9.062 -30.828 -20.297 1 98.19 217 PRO A N 1
ATOM 1658 C CA . PRO A 1 217 ? 7.68 -31.094 -19.906 1 98.19 217 PRO A CA 1
ATOM 1659 C C . PRO A 1 217 ? 6.977 -32.094 -20.797 1 98.19 217 PRO A C 1
ATOM 1661 O O . PRO A 1 217 ? 7.219 -32.125 -22.016 1 98.19 217 PRO A O 1
ATOM 1664 N N . ARG A 1 218 ? 6.145 -32.906 -20.234 1 97.81 218 ARG A N 1
ATOM 1665 C CA . ARG A 1 218 ? 5.34 -33.812 -21.016 1 97.81 218 ARG A CA 1
ATOM 1666 C C . ARG A 1 218 ? 4.012 -33.188 -21.422 1 97.81 218 ARG A C 1
ATOM 1668 O O . ARG A 1 218 ? 3.322 -33.719 -22.312 1 97.81 218 ARG A O 1
ATOM 1675 N N . MET A 1 219 ? 3.643 -32.094 -20.75 1 98.56 219 MET A N 1
ATOM 1676 C CA . MET A 1 219 ? 2.451 -31.312 -21.078 1 98.56 219 MET A CA 1
ATOM 1677 C C . MET A 1 219 ? 2.725 -29.828 -20.938 1 98.56 219 MET A C 1
ATOM 1679 O O . MET A 1 219 ? 3.385 -29.391 -19.984 1 98.56 219 MET A O 1
ATOM 1683 N N . VAL A 1 220 ? 2.312 -29.031 -21.953 1 98.75 220 VAL A N 1
ATOM 1684 C CA . VAL A 1 220 ? 2.447 -27.578 -21.953 1 98.75 220 VAL A CA 1
ATOM 1685 C C . VAL A 1 220 ? 1.095 -26.938 -22.234 1 98.75 220 VAL A C 1
ATOM 1687 O O . VAL A 1 220 ? 0.397 -27.328 -23.172 1 98.75 220 VAL A O 1
ATOM 1690 N N . THR A 1 221 ? 0.715 -26.031 -21.375 1 98.75 221 THR A N 1
ATOM 1691 C CA . THR A 1 221 ? -0.454 -25.203 -21.672 1 98.75 221 THR A CA 1
ATOM 1692 C C . THR A 1 221 ? -0.054 -23.75 -21.844 1 98.75 221 THR A C 1
ATOM 1694 O O . THR A 1 221 ? 0.818 -23.234 -21.141 1 98.75 221 THR A O 1
ATOM 1697 N N . ILE A 1 222 ? -0.661 -23.062 -22.828 1 98.44 222 ILE A N 1
ATOM 1698 C CA . ILE A 1 222 ? -0.417 -21.656 -23.125 1 98.44 222 ILE A CA 1
ATOM 1699 C C . ILE A 1 222 ? -1.74 -20.891 -23.141 1 98.44 222 ILE A C 1
ATOM 1701 O O . ILE A 1 222 ? -2.619 -21.188 -23.953 1 98.44 222 ILE A O 1
ATOM 1705 N N . THR A 1 223 ? -1.867 -19.969 -22.219 1 97.38 223 THR A N 1
ATOM 1706 C CA . THR A 1 223 ? -3.07 -19.156 -22.172 1 97.38 223 THR A CA 1
ATOM 1707 C C . THR A 1 223 ? -2.934 -17.922 -23.078 1 97.38 223 THR A C 1
ATOM 1709 O O . THR A 1 223 ? -1.844 -17.359 -23.203 1 97.38 223 THR A O 1
ATOM 1712 N N . ASP A 1 224 ? -4.031 -17.5 -23.656 1 95.44 224 ASP A N 1
ATOM 1713 C CA . ASP A 1 224 ? -4.062 -16.391 -24.594 1 95.44 224 ASP A CA 1
ATOM 1714 C C . ASP A 1 224 ? -5.215 -15.43 -24.281 1 95.44 224 ASP A C 1
ATOM 1716 O O . ASP A 1 224 ? -6.008 -15.094 -25.156 1 95.44 224 ASP A O 1
ATOM 1720 N N . GLY A 1 225 ? -5.355 -15.094 -23.031 1 90.06 225 GLY A N 1
ATOM 1721 C CA . GLY A 1 225 ? -6.375 -14.156 -22.594 1 90.06 225 GLY A CA 1
ATOM 1722 C C . GLY A 1 225 ? -7.777 -14.562 -23.016 1 90.06 225 GLY A C 1
ATOM 1723 O O . GLY A 1 225 ? -8.203 -15.695 -22.766 1 90.06 225 GLY A O 1
ATOM 1724 N N . ASP A 1 226 ? -8.43 -13.57 -23.672 1 89.81 226 ASP A N 1
ATOM 1725 C CA . ASP A 1 226 ? -9.828 -13.797 -24.047 1 89.81 226 ASP A CA 1
ATOM 1726 C C . ASP A 1 226 ? -9.922 -14.688 -25.281 1 89.81 226 ASP A C 1
ATOM 1728 O O . ASP A 1 226 ? -11.023 -15.078 -25.688 1 89.81 226 ASP A O 1
ATOM 1732 N N . GLN A 1 227 ? -8.781 -15.125 -25.797 1 93.94 227 GLN A N 1
ATOM 1733 C CA . GLN A 1 227 ? -8.773 -16.047 -26.922 1 93.94 227 GLN A CA 1
ATOM 1734 C C . GLN A 1 227 ? -8.766 -17.5 -26.453 1 93.94 227 GLN A C 1
ATOM 1736 O O . GLN A 1 227 ? -9 -18.422 -27.25 1 93.94 227 GLN A O 1
ATOM 1741 N N . GLY A 1 228 ? -8.508 -17.688 -25.172 1 96.69 228 GLY A N 1
ATOM 1742 C CA . GLY A 1 228 ? -8.531 -19.031 -24.641 1 96.69 228 GLY A CA 1
ATOM 1743 C C . GLY A 1 228 ? -7.152 -19.578 -24.312 1 96.69 228 GLY A C 1
ATOM 1744 O O . GLY A 1 228 ? -6.352 -18.906 -23.656 1 96.69 228 GLY A O 1
ATOM 1745 N N . ALA A 1 229 ? -7.004 -20.875 -24.625 1 98.31 229 ALA A N 1
ATOM 1746 C CA . ALA A 1 229 ? -5.746 -21.531 -24.281 1 98.31 229 ALA A CA 1
ATOM 1747 C C . ALA A 1 229 ? -5.508 -22.75 -25.188 1 98.31 229 ALA A C 1
ATOM 1749 O O . ALA A 1 229 ? -6.434 -23.234 -25.844 1 98.31 229 ALA A O 1
ATOM 1750 N N . MET A 1 230 ? -4.309 -23.156 -25.281 1 98.75 230 MET A N 1
ATOM 1751 C CA . MET A 1 230 ? -3.908 -24.375 -25.984 1 98.75 230 MET A CA 1
ATOM 1752 C C . MET A 1 230 ? -3.143 -25.312 -25.062 1 98.75 230 MET A C 1
ATOM 1754 O O . MET A 1 230 ? -2.51 -24.875 -24.109 1 98.75 230 MET A O 1
ATOM 1758 N N . LEU A 1 231 ? -3.262 -26.562 -25.344 1 98.81 231 LEU A N 1
ATOM 1759 C CA . LEU A 1 231 ? -2.568 -27.609 -24.609 1 98.81 231 LEU A CA 1
ATOM 1760 C C . LEU A 1 231 ? -1.777 -28.516 -25.547 1 98.81 231 LEU A C 1
ATOM 1762 O O . LEU A 1 231 ? -2.264 -28.859 -26.625 1 98.81 231 LEU A O 1
ATOM 1766 N N . PHE A 1 232 ? -0.553 -28.781 -25.203 1 98.69 232 PHE A N 1
ATOM 1767 C CA . PHE A 1 232 ? 0.357 -29.578 -26.016 1 98.69 232 PHE A CA 1
ATOM 1768 C C . PHE A 1 232 ? 0.87 -30.781 -25.234 1 98.69 232 PHE A C 1
ATOM 1770 O O . PHE A 1 232 ? 1.283 -30.656 -24.078 1 98.69 232 PHE A O 1
ATOM 1777 N N . THR A 1 233 ? 0.814 -31.969 -25.812 1 98.19 233 THR A N 1
ATOM 1778 C CA . THR A 1 233 ? 1.519 -33.188 -25.391 1 98.19 233 THR A CA 1
ATOM 1779 C C . THR A 1 233 ? 2.27 -33.812 -26.562 1 98.19 233 THR A C 1
ATOM 1781 O O . THR A 1 233 ? 2.248 -33.281 -27.672 1 98.19 233 THR A O 1
ATOM 1784 N N . GLY A 1 234 ? 3.018 -34.844 -26.219 1 95.25 234 GLY A N 1
ATOM 1785 C CA . GLY A 1 234 ? 3.662 -35.562 -27.312 1 95.25 234 GLY A CA 1
ATOM 1786 C C . GLY A 1 234 ? 2.684 -36.062 -28.359 1 95.25 234 GLY A C 1
ATOM 1787 O O . GLY A 1 234 ? 3.035 -36.188 -29.531 1 95.25 234 GLY A O 1
ATOM 1788 N N . ALA A 1 235 ? 1.428 -36.156 -28.016 1 93.31 235 ALA A N 1
ATOM 1789 C CA . ALA A 1 235 ? 0.444 -36.812 -28.875 1 93.31 235 ALA A CA 1
ATOM 1790 C C . ALA A 1 235 ? -0.612 -35.844 -29.359 1 93.31 235 ALA A C 1
ATOM 1792 O O . ALA A 1 235 ? -1.257 -36.062 -30.391 1 93.31 235 ALA A O 1
ATOM 1793 N N . GLU A 1 236 ? -0.798 -34.781 -28.594 1 94.69 236 GLU A N 1
ATOM 1794 C CA . GLU A 1 236 ? -1.979 -33.969 -28.844 1 94.69 236 GLU A CA 1
ATOM 1795 C C . GLU A 1 236 ? -1.626 -32.5 -28.859 1 94.69 236 GLU A C 1
ATOM 1797 O O . GLU A 1 236 ? -0.693 -32.062 -28.172 1 94.69 236 GLU A O 1
ATOM 1802 N N . GLN A 1 237 ? -2.264 -31.844 -29.734 1 97.75 237 GLN A N 1
ATOM 1803 C CA . GLN A 1 237 ? -2.393 -30.375 -29.734 1 97.75 237 GLN A CA 1
ATOM 1804 C C . GLN A 1 237 ? -3.857 -29.953 -29.688 1 97.75 237 GLN A C 1
ATOM 1806 O O . GLN A 1 237 ? -4.605 -30.219 -30.641 1 97.75 237 GLN A O 1
ATOM 1811 N N . LEU A 1 238 ? -4.254 -29.359 -28.594 1 98.44 238 LEU A N 1
ATOM 1812 C CA . LEU A 1 238 ? -5.66 -29.031 -28.375 1 98.44 238 LEU A CA 1
ATOM 1813 C C . LEU A 1 238 ? -5.852 -27.531 -28.219 1 98.44 238 LEU A C 1
ATOM 1815 O O . LEU A 1 238 ? -4.969 -26.844 -27.688 1 98.44 238 LEU A O 1
ATOM 1819 N N . THR A 1 239 ? -6.941 -27.078 -28.688 1 98.19 239 THR A N 1
ATOM 1820 C CA . THR A 1 239 ? -7.352 -25.688 -28.5 1 98.19 239 THR A CA 1
ATOM 1821 C C . THR A 1 239 ? -8.672 -25.609 -27.75 1 98.19 239 THR A C 1
ATOM 1823 O O . THR A 1 239 ? -9.586 -26.391 -28.016 1 98.19 239 THR A O 1
ATOM 1826 N N . GLN A 1 240 ? -8.773 -24.719 -26.828 1 97.75 240 GLN A N 1
ATOM 1827 C CA . GLN A 1 240 ? -9.992 -24.406 -26.078 1 97.75 240 GLN A CA 1
ATOM 1828 C C . GLN A 1 240 ? -10.281 -22.922 -26.078 1 97.75 240 GLN A C 1
ATOM 1830 O O . GLN A 1 240 ? -9.539 -22.141 -25.469 1 97.75 240 GLN A O 1
ATOM 1835 N N . PRO A 1 241 ? -11.344 -22.484 -26.812 1 96.5 241 PRO A N 1
ATOM 1836 C CA . PRO A 1 241 ? -11.742 -21.078 -26.703 1 96.5 241 PRO A CA 1
ATOM 1837 C C . PRO A 1 241 ? -12.141 -20.672 -25.281 1 96.5 241 PRO A C 1
ATOM 1839 O O . PRO A 1 241 ? -12.586 -21.516 -24.5 1 96.5 241 PRO A O 1
ATOM 1842 N N . ALA A 1 242 ? -11.93 -19.375 -25.016 1 95.12 242 ALA A N 1
ATOM 1843 C CA . ALA A 1 242 ? -12.391 -18.875 -23.719 1 95.12 242 ALA A CA 1
ATOM 1844 C C . ALA A 1 242 ? -13.898 -19 -23.578 1 95.12 242 ALA A C 1
ATOM 1846 O O . ALA A 1 242 ? -14.641 -18.797 -24.547 1 95.12 242 ALA A O 1
ATOM 1847 N N . PHE A 1 243 ? -14.367 -19.422 -22.391 1 94.81 243 PHE A N 1
ATOM 1848 C CA . PHE A 1 243 ? -15.805 -19.406 -22.141 1 94.81 243 PHE A CA 1
ATOM 1849 C C . PHE A 1 243 ? -16.344 -17.984 -22.109 1 94.81 243 PHE A C 1
ATOM 1851 O O . PHE A 1 243 ? -15.688 -17.078 -21.578 1 94.81 243 PHE A O 1
ATOM 1858 N N . PRO A 1 244 ? -17.438 -17.766 -22.641 1 90.62 244 PRO A N 1
ATOM 1859 C CA . PRO A 1 244 ? -18 -16.422 -22.672 1 90.62 244 PRO A CA 1
ATOM 1860 C C . PRO A 1 244 ? -18.531 -15.961 -21.312 1 90.62 244 PRO A C 1
ATOM 1862 O O . PRO A 1 244 ? -19.531 -16.484 -20.828 1 90.62 244 PRO A O 1
ATOM 1865 N N . VAL A 1 245 ? -17.828 -15.133 -20.688 1 90.12 245 VAL A N 1
ATOM 1866 C CA . VAL A 1 245 ? -18.266 -14.508 -19.438 1 90.12 245 VAL A CA 1
ATOM 1867 C C . VAL A 1 245 ? -18 -13.008 -19.484 1 90.12 245 VAL A C 1
ATOM 1869 O O . VAL A 1 245 ? -17.172 -12.547 -20.281 1 90.12 245 VAL A O 1
ATOM 1872 N N . THR A 1 246 ? -18.781 -12.242 -18.766 1 89.81 246 THR A N 1
ATOM 1873 C CA . THR A 1 246 ? -18.453 -10.836 -18.562 1 89.81 246 THR A CA 1
ATOM 1874 C C . THR A 1 246 ? -17.328 -10.688 -17.547 1 89.81 246 THR A C 1
ATOM 1876 O O . THR A 1 246 ? -17.516 -10.914 -16.344 1 89.81 246 THR A O 1
ATOM 1879 N N . ALA A 1 247 ? -16.203 -10.336 -18.062 1 86.25 247 ALA A N 1
ATOM 1880 C CA . ALA A 1 247 ? -15.039 -10.219 -17.188 1 86.25 247 ALA A CA 1
ATOM 1881 C C . ALA A 1 247 ? -15.172 -9.023 -16.25 1 86.25 247 ALA A C 1
ATOM 1883 O O . ALA A 1 247 ? -15.43 -7.906 -16.703 1 86.25 247 ALA A O 1
ATOM 1884 N N . VAL A 1 248 ? -15.023 -9.297 -14.992 1 83.06 248 VAL A N 1
ATOM 1885 C CA . VAL A 1 248 ? -15.078 -8.266 -13.953 1 83.06 248 VAL A CA 1
ATOM 1886 C C . VAL A 1 248 ? -13.68 -8 -13.406 1 83.06 248 VAL A C 1
ATOM 1888 O O . VAL A 1 248 ? -13.289 -6.848 -13.211 1 83.06 248 VAL A O 1
ATOM 1891 N N . ASP A 1 249 ? -12.93 -9.023 -13.164 1 83 249 ASP A N 1
ATOM 1892 C CA . ASP A 1 249 ? -11.586 -8.961 -12.609 1 83 249 ASP A CA 1
ATOM 1893 C C . ASP A 1 249 ? -10.742 -10.141 -13.078 1 83 249 ASP A C 1
ATOM 1895 O O . ASP A 1 249 ? -10.992 -11.281 -12.688 1 83 249 ASP A O 1
ATOM 1899 N N . THR A 1 250 ? -9.68 -9.812 -13.758 1 83.94 250 THR A N 1
ATOM 1900 C CA . THR A 1 250 ? -8.891 -10.883 -14.359 1 83.94 250 THR A CA 1
ATOM 1901 C C . THR A 1 250 ? -7.641 -11.164 -13.531 1 83.94 250 THR A C 1
ATOM 1903 O O . THR A 1 250 ? -6.777 -11.938 -13.945 1 83.94 250 THR A O 1
ATOM 1906 N N . THR A 1 251 ? -7.543 -10.516 -12.375 1 82.56 251 THR A N 1
ATOM 1907 C CA . THR A 1 251 ? -6.383 -10.719 -11.516 1 82.56 251 THR A CA 1
ATOM 1908 C C . THR A 1 251 ? -6.293 -12.172 -11.055 1 82.56 251 THR A C 1
ATOM 1910 O O . THR A 1 251 ? -7.258 -12.719 -10.516 1 82.56 251 THR A O 1
ATOM 1913 N N . GLY A 1 252 ? -5.18 -12.805 -11.344 1 88.19 252 GLY A N 1
ATOM 1914 C CA . GLY A 1 252 ? -4.941 -14.164 -10.875 1 88.19 252 GLY A CA 1
ATOM 1915 C C . GLY A 1 252 ? -5.555 -15.219 -11.773 1 88.19 252 GLY A C 1
ATOM 1916 O O . GLY A 1 252 ? -5.504 -16.406 -11.469 1 88.19 252 GLY A O 1
ATOM 1917 N N . ALA A 1 253 ? -6.117 -14.805 -12.938 1 91.88 253 ALA A N 1
ATOM 1918 C CA . ALA A 1 253 ? -6.773 -15.758 -13.836 1 91.88 253 ALA A CA 1
ATOM 1919 C C . ALA A 1 253 ? -5.809 -16.859 -14.266 1 91.88 253 ALA A C 1
ATOM 1921 O O . ALA A 1 253 ? -6.176 -18.031 -14.32 1 91.88 253 ALA A O 1
ATOM 1922 N N . GLY A 1 254 ? -4.652 -16.438 -14.609 1 94.25 254 GLY A N 1
ATOM 1923 C CA . GLY A 1 254 ? -3.641 -17.406 -14.992 1 94.25 254 GLY A CA 1
ATOM 1924 C C . GLY A 1 254 ? -3.281 -18.359 -13.875 1 94.25 254 GLY A C 1
ATOM 1925 O O . GLY A 1 254 ? -3.08 -19.562 -14.109 1 94.25 254 GLY A O 1
ATOM 1926 N N . ASP A 1 255 ? -3.174 -17.906 -12.672 1 95.75 255 ASP A N 1
ATOM 1927 C CA . ASP A 1 255 ? -2.871 -18.734 -11.508 1 95.75 255 ASP A CA 1
ATOM 1928 C C . ASP A 1 255 ? -3.971 -19.766 -11.273 1 95.75 255 ASP A C 1
ATOM 1930 O O . ASP A 1 255 ? -3.686 -20.922 -10.945 1 95.75 255 ASP A O 1
ATOM 1934 N N . VAL A 1 256 ? -5.191 -19.266 -11.391 1 97.38 256 VAL A N 1
ATOM 1935 C CA . VAL A 1 256 ? -6.359 -20.125 -11.195 1 97.38 256 VAL A CA 1
ATOM 1936 C C . VAL A 1 256 ? -6.398 -21.203 -12.281 1 97.38 256 VAL A C 1
ATOM 1938 O O . VAL A 1 256 ? -6.676 -22.375 -11.992 1 97.38 256 VAL A O 1
ATOM 1941 N N . PHE A 1 257 ? -6.121 -20.781 -13.484 1 98.12 257 PHE A N 1
ATOM 1942 C CA . PHE A 1 257 ? -5.996 -21.703 -14.602 1 98.12 257 PHE A CA 1
ATOM 1943 C C . PHE A 1 257 ? -4.969 -22.781 -14.289 1 98.12 257 PHE A C 1
ATOM 1945 O O . PHE A 1 257 ? -5.246 -23.984 -14.461 1 98.12 257 PHE A O 1
ATOM 1952 N N . SER A 1 258 ? -3.889 -22.359 -13.828 1 98.25 258 SER A N 1
ATOM 1953 C CA . SER A 1 258 ? -2.807 -23.281 -13.5 1 98.25 258 SER A CA 1
ATOM 1954 C C . SER A 1 258 ? -3.229 -24.266 -12.406 1 98.25 258 SER A C 1
ATOM 1956 O O . SER A 1 258 ? -2.945 -25.453 -12.484 1 98.25 258 SER A O 1
ATOM 1958 N N . GLY A 1 259 ? -3.857 -23.75 -11.367 1 98.62 259 GLY A N 1
ATOM 1959 C CA . GLY A 1 259 ? -4.379 -24.625 -10.328 1 98.62 259 GLY A CA 1
ATOM 1960 C C . GLY A 1 259 ? -5.332 -25.672 -10.852 1 98.62 259 GLY A C 1
ATOM 1961 O O . GLY A 1 259 ? -5.285 -26.828 -10.43 1 98.62 259 GLY A O 1
ATOM 1962 N N . ALA A 1 260 ? -6.16 -25.266 -11.781 1 98.75 260 ALA A N 1
ATOM 1963 C CA . ALA A 1 260 ? -7.121 -26.188 -12.383 1 98.75 260 ALA A CA 1
ATOM 1964 C C . ALA A 1 260 ? -6.41 -27.266 -13.211 1 98.75 260 ALA A C 1
ATOM 1966 O O . ALA A 1 260 ? -6.82 -28.422 -13.211 1 98.75 260 ALA A O 1
ATOM 1967 N N . ILE A 1 261 ? -5.398 -26.875 -13.922 1 98.75 261 ILE A N 1
ATOM 1968 C CA . ILE A 1 261 ? -4.586 -27.828 -14.664 1 98.75 261 ILE A CA 1
ATOM 1969 C C . ILE A 1 261 ? -4 -28.859 -13.703 1 98.75 261 ILE A C 1
ATOM 1971 O O . ILE A 1 261 ? -4.023 -30.062 -13.984 1 98.75 261 ILE A O 1
ATOM 1975 N N . VAL A 1 262 ? -3.502 -28.406 -12.578 1 98.69 262 VAL A N 1
ATOM 1976 C CA . VAL A 1 262 ? -2.916 -29.281 -11.578 1 98.69 262 VAL A CA 1
ATOM 1977 C C . VAL A 1 262 ? -3.965 -30.281 -11.094 1 98.69 262 VAL A C 1
ATOM 1979 O O . VAL A 1 262 ? -3.717 -31.484 -11.078 1 98.69 262 VAL A O 1
ATOM 1982 N N . HIS A 1 263 ? -5.094 -29.812 -10.742 1 98.62 263 HIS A N 1
ATOM 1983 C CA . HIS A 1 263 ? -6.152 -30.672 -10.234 1 98.62 263 HIS A CA 1
ATOM 1984 C C . HIS A 1 263 ? -6.512 -31.75 -11.25 1 98.62 263 HIS A C 1
ATOM 1986 O O . HIS A 1 263 ? -6.566 -32.938 -10.906 1 98.62 263 HIS A O 1
ATOM 1992 N N . ALA A 1 264 ? -6.781 -31.344 -12.477 1 98.56 264 ALA A N 1
ATOM 1993 C CA . ALA A 1 264 ? -7.223 -32.25 -13.523 1 98.56 264 ALA A CA 1
ATOM 1994 C C . ALA A 1 264 ? -6.141 -33.281 -13.844 1 98.56 264 ALA A C 1
ATOM 1996 O O . ALA A 1 264 ? -6.441 -34.469 -14.055 1 98.56 264 ALA A O 1
ATOM 1997 N N . THR A 1 265 ? -4.91 -32.844 -13.867 1 98.12 265 THR A N 1
ATOM 1998 C CA . THR A 1 265 ? -3.795 -33.75 -14.133 1 98.12 265 THR A CA 1
ATOM 1999 C C . THR A 1 265 ? -3.674 -34.812 -13.031 1 98.12 265 THR A C 1
ATOM 2001 O O . THR A 1 265 ? -3.529 -36 -13.312 1 98.12 265 THR A O 1
ATOM 2004 N N . LEU A 1 266 ? -3.75 -34.406 -11.797 1 97.12 266 LEU A N 1
ATOM 2005 C CA . LEU A 1 266 ? -3.627 -35.312 -10.664 1 97.12 266 LEU A CA 1
ATOM 2006 C C . LEU A 1 266 ? -4.816 -36.25 -10.602 1 97.12 266 LEU A C 1
ATOM 2008 O O . LEU A 1 266 ? -4.707 -37.344 -10.047 1 97.12 266 LEU A O 1
ATOM 2012 N N . ALA A 1 267 ? -5.93 -35.844 -11.18 1 97 267 ALA A N 1
ATOM 2013 C CA . ALA A 1 267 ? -7.125 -36.688 -11.227 1 97 267 ALA A CA 1
ATOM 2014 C C . ALA A 1 267 ? -7.043 -37.688 -12.383 1 97 267 ALA A C 1
ATOM 2016 O O . ALA A 1 267 ? -7.902 -38.562 -12.516 1 97 267 ALA A O 1
ATOM 2017 N N . GLY A 1 268 ? -6.109 -37.5 -13.203 1 97.25 268 GLY A N 1
ATOM 2018 C CA . GLY A 1 268 ? -5.918 -38.438 -14.312 1 97.25 268 GLY A CA 1
ATOM 2019 C C . GLY A 1 268 ? -6.871 -38.188 -15.461 1 97.25 268 GLY A C 1
ATOM 2020 O O . GLY A 1 268 ? -7.199 -39.094 -16.219 1 97.25 268 GLY A O 1
ATOM 2021 N N . TRP A 1 269 ? -7.324 -37 -15.617 1 97.5 269 TRP A N 1
ATOM 2022 C CA . TRP A 1 269 ? -8.273 -36.688 -16.672 1 97.5 269 TRP A CA 1
ATOM 2023 C C . TRP A 1 269 ? -7.57 -36.594 -18.031 1 97.5 269 TRP A C 1
ATOM 2025 O O . TRP A 1 269 ? -6.383 -36.281 -18.094 1 97.5 269 TRP A O 1
ATOM 2035 N N . PRO A 1 270 ? -8.328 -36.875 -19.125 1 97.25 270 PRO A N 1
ATOM 2036 C CA . PRO A 1 270 ? -7.75 -36.688 -20.469 1 97.25 270 PRO A CA 1
ATOM 2037 C C . PRO A 1 270 ? -7.422 -35.219 -20.766 1 97.25 270 PRO A C 1
ATOM 2039 O O . PRO A 1 270 ? -7.996 -34.344 -20.156 1 97.25 270 PRO A O 1
ATOM 2042 N N . ALA A 1 271 ? -6.555 -35.062 -21.703 1 97.81 271 ALA A N 1
ATOM 2043 C CA . ALA A 1 271 ? -6.016 -33.75 -22.016 1 97.81 271 ALA A CA 1
ATOM 2044 C C . ALA A 1 271 ? -7.129 -32.781 -22.406 1 97.81 271 ALA A C 1
ATOM 2046 O O . ALA A 1 271 ? -7.102 -31.594 -22.016 1 97.81 271 ALA A O 1
ATOM 2047 N N . ASP A 1 272 ? -8.062 -33.25 -23.156 1 96.94 272 ASP A N 1
ATOM 2048 C CA . ASP A 1 272 ? -9.148 -32.406 -23.625 1 96.94 272 ASP A CA 1
ATOM 2049 C C . ASP A 1 272 ? -10.016 -31.922 -22.453 1 96.94 272 ASP A C 1
ATOM 2051 O O . ASP A 1 272 ? -10.375 -30.75 -22.375 1 96.94 272 ASP A O 1
ATOM 2055 N N . ARG A 1 273 ? -10.328 -32.875 -21.578 1 97.25 273 ARG A N 1
ATOM 2056 C CA . ARG A 1 273 ? -11.109 -32.5 -20.391 1 97.25 273 ARG A CA 1
ATOM 2057 C C . ARG A 1 273 ? -10.328 -31.594 -19.469 1 97.25 273 ARG A C 1
ATOM 2059 O O . ARG A 1 273 ? -10.898 -30.672 -18.859 1 97.25 273 ARG A O 1
ATOM 2066 N N . THR A 1 274 ? -9.055 -31.859 -19.359 1 98.25 274 THR A N 1
ATOM 2067 C CA . THR A 1 274 ? -8.172 -31.047 -18.531 1 98.25 274 THR A CA 1
ATOM 2068 C C . THR A 1 274 ? -8.172 -29.594 -19 1 98.25 274 THR A C 1
ATOM 2070 O O . THR A 1 274 ? -8.375 -28.672 -18.203 1 98.25 274 THR A O 1
ATOM 2073 N N . LEU A 1 275 ? -8.023 -29.375 -20.25 1 98.56 275 LEU A N 1
ATOM 2074 C CA . LEU A 1 275 ? -7.965 -28.031 -20.828 1 98.56 275 LEU A CA 1
ATOM 2075 C C . LEU A 1 275 ? -9.305 -27.312 -20.688 1 98.56 275 LEU A C 1
ATOM 2077 O O . LEU A 1 275 ? -9.352 -26.141 -20.328 1 98.56 275 LEU A O 1
ATOM 2081 N N . LYS A 1 276 ? -10.336 -28.047 -20.953 1 98.12 276 LYS A N 1
ATOM 2082 C CA . LYS A 1 276 ? -11.672 -27.469 -20.844 1 98.12 276 LYS A CA 1
ATOM 2083 C C . LYS A 1 276 ? -11.977 -27.047 -19.406 1 98.12 276 LYS A C 1
ATOM 2085 O O . LYS A 1 276 ? -12.523 -25.969 -19.172 1 98.12 276 LYS A O 1
ATOM 2090 N N . PHE A 1 277 ? -11.656 -27.922 -18.516 1 9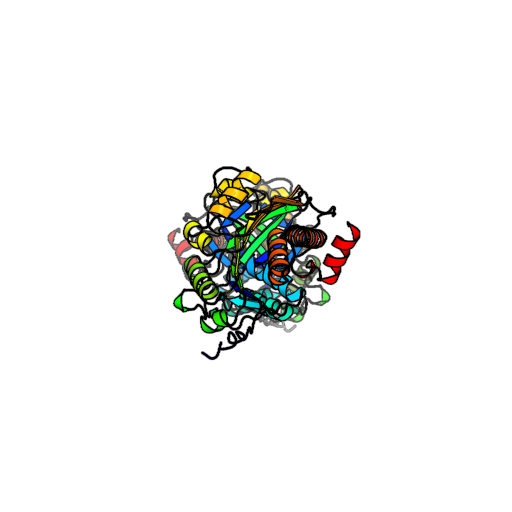8.19 277 PHE A N 1
ATOM 2091 C CA . PHE A 1 277 ? -11.867 -27.672 -17.094 1 98.19 277 PHE A CA 1
ATOM 2092 C C . PHE A 1 277 ? -11.109 -26.422 -16.641 1 98.19 277 PHE A C 1
ATOM 2094 O O . PHE A 1 277 ? -11.664 -25.562 -15.945 1 98.19 277 PHE A O 1
ATOM 2101 N N . ALA A 1 278 ? -9.852 -26.297 -17.047 1 98.69 278 ALA A N 1
ATOM 2102 C CA . ALA A 1 278 ? -9.016 -25.172 -16.672 1 98.69 278 ALA A CA 1
ATOM 2103 C C . ALA A 1 278 ? -9.562 -23.859 -17.234 1 98.69 278 ALA A C 1
ATOM 2105 O O . ALA A 1 278 ? -9.625 -22.844 -16.547 1 98.69 278 ALA A O 1
ATOM 2106 N N . ALA A 1 279 ? -10.016 -23.891 -18.469 1 98.06 279 ALA A N 1
ATOM 2107 C CA . ALA A 1 279 ? -10.586 -22.719 -19.125 1 98.06 279 ALA A CA 1
ATOM 2108 C C . ALA A 1 279 ? -11.867 -22.266 -18.422 1 98.06 279 ALA A C 1
ATOM 2110 O O . ALA A 1 279 ? -12.078 -21.078 -18.203 1 98.06 279 ALA A O 1
ATOM 2111 N N . ALA A 1 280 ? -12.68 -23.234 -18.062 1 97.81 280 ALA A N 1
ATOM 2112 C CA . ALA A 1 280 ? -13.922 -22.922 -17.359 1 97.81 280 ALA A CA 1
ATOM 2113 C C . ALA A 1 280 ? -13.641 -22.328 -15.977 1 97.81 280 ALA A C 1
ATOM 2115 O O . ALA A 1 280 ? -14.312 -21.375 -15.562 1 97.81 280 ALA A O 1
ATOM 2116 N N . THR A 1 281 ? -12.703 -22.922 -15.312 1 98.12 281 THR A N 1
ATOM 2117 C CA . THR A 1 281 ? -12.344 -22.438 -13.984 1 98.12 281 THR A CA 1
ATOM 2118 C C . THR A 1 281 ? -11.883 -20.984 -14.039 1 98.12 281 THR A C 1
ATOM 2120 O O . THR A 1 281 ? -12.32 -20.156 -13.242 1 98.12 281 THR A O 1
ATOM 2123 N N . ALA A 1 282 ? -11.008 -20.672 -14.969 1 97.12 282 ALA A N 1
ATOM 2124 C CA . ALA A 1 282 ? -10.492 -19.312 -15.117 1 97.12 282 ALA A CA 1
ATOM 2125 C C . ALA A 1 282 ? -11.609 -18.344 -15.492 1 97.12 282 ALA A C 1
ATOM 2127 O O . ALA A 1 282 ? -11.633 -17.203 -15.031 1 97.12 282 ALA A O 1
ATOM 2128 N N . ALA A 1 283 ? -12.523 -18.797 -16.297 1 96.06 283 ALA A N 1
ATOM 2129 C CA . ALA A 1 283 ? -13.641 -17.953 -16.719 1 96.06 283 ALA A CA 1
ATOM 2130 C C . ALA A 1 283 ? -14.523 -17.578 -15.531 1 96.06 283 ALA A C 1
ATOM 2132 O O . ALA A 1 283 ? -14.938 -16.422 -15.391 1 96.06 283 ALA A O 1
ATOM 2133 N N . LEU A 1 284 ? -14.828 -18.547 -14.766 1 96.31 284 LEU A N 1
ATOM 2134 C CA . LEU A 1 284 ? -15.656 -18.312 -13.586 1 96.31 284 LEU A CA 1
ATOM 2135 C C . LEU A 1 284 ? -14.969 -17.344 -12.625 1 96.31 284 LEU A C 1
ATOM 2137 O O . LEU A 1 284 ? -15.609 -16.469 -12.047 1 96.31 284 LEU A O 1
ATOM 2141 N N . LYS A 1 285 ? -13.656 -17.547 -12.438 1 95.62 285 LYS A N 1
ATOM 2142 C CA . LYS A 1 285 ? -12.875 -16.625 -11.617 1 95.62 285 LYS A CA 1
ATOM 2143 C C . LYS A 1 285 ? -12.977 -15.195 -12.148 1 95.62 285 LYS A C 1
ATOM 2145 O O . LYS A 1 285 ? -13.141 -14.25 -11.367 1 95.62 285 LYS A O 1
ATOM 2150 N N . CYS A 1 286 ? -12.93 -14.977 -13.391 1 93.06 286 CYS A N 1
ATOM 2151 C CA . CYS A 1 286 ? -12.883 -13.656 -14.016 1 93.06 286 CYS A CA 1
ATOM 2152 C C . CYS A 1 286 ? -14.242 -12.969 -13.922 1 93.06 286 CYS A C 1
ATOM 2154 O O . CYS A 1 286 ? -14.328 -11.75 -14.07 1 93.06 286 CYS A O 1
ATOM 2156 N N . ALA A 1 287 ? -15.273 -13.703 -13.656 1 92.75 287 ALA A N 1
ATOM 2157 C CA . ALA A 1 287 ? -16.625 -13.172 -13.656 1 92.75 287 ALA A CA 1
ATOM 2158 C C . ALA A 1 287 ? -16.969 -12.523 -12.32 1 92.75 287 ALA A C 1
ATOM 2160 O O . ALA A 1 287 ? -18.016 -11.898 -12.172 1 92.75 287 ALA A O 1
ATOM 2161 N N . LYS A 1 288 ? -16.172 -12.656 -11.367 1 88.06 288 LYS A N 1
ATOM 2162 C CA . LYS A 1 288 ? -16.391 -12.117 -10.031 1 88.06 288 LYS A CA 1
ATOM 2163 C C . LYS A 1 288 ? -15.219 -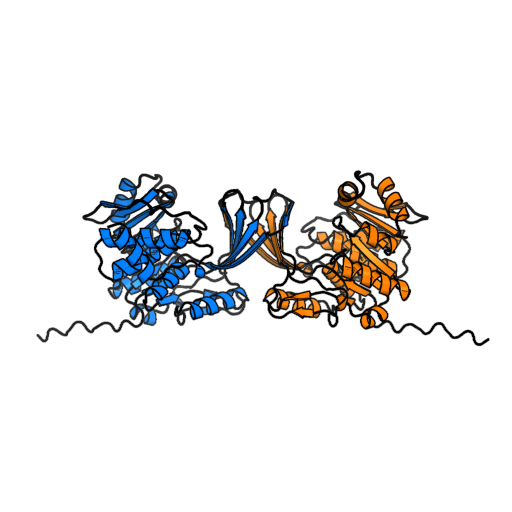11.227 -9.594 1 88.06 288 LYS A C 1
ATOM 2165 O O . LYS A 1 288 ? -14.086 -11.43 -10.031 1 88.06 288 LYS A O 1
ATOM 2170 N N . LEU A 1 289 ? -15.484 -10.32 -8.711 1 80.38 289 LEU A N 1
ATOM 2171 C CA . LEU A 1 289 ? -14.453 -9.43 -8.195 1 80.38 289 LEU A CA 1
ATOM 2172 C C . LEU A 1 289 ? -13.656 -10.102 -7.086 1 80.38 289 LEU A C 1
ATOM 2174 O O . LEU A 1 289 ? -14.227 -10.789 -6.23 1 80.38 289 LEU A O 1
ATOM 2178 N N . GLY A 1 290 ? -12.328 -9.789 -7.121 1 78.81 290 GLY A N 1
ATOM 2179 C CA . GLY A 1 290 ? -11.5 -10.266 -6.023 1 78.81 290 GLY A CA 1
ATOM 2180 C C . GLY A 1 290 ? -10.656 -11.477 -6.383 1 78.81 290 GLY A C 1
ATOM 2181 O O . GLY A 1 290 ? -10.672 -11.93 -7.531 1 78.81 290 GLY A O 1
ATOM 2182 N N . ASN A 1 291 ? -9.961 -12.039 -5.328 1 82.81 291 ASN A N 1
ATOM 2183 C CA . ASN A 1 291 ? -9.078 -13.18 -5.527 1 82.81 291 ASN A CA 1
ATOM 2184 C C . ASN A 1 291 ? -9.656 -14.453 -4.922 1 82.81 291 ASN A C 1
ATOM 2186 O O . ASN A 1 291 ? -10.305 -15.234 -5.617 1 82.81 291 ASN A O 1
ATOM 2190 N N . ARG A 1 292 ? -9.773 -14.508 -3.6 1 90.25 292 ARG A N 1
ATOM 2191 C CA . ARG A 1 292 ? -10.258 -15.711 -2.934 1 90.25 292 ARG A CA 1
ATOM 2192 C C . ARG A 1 292 ? -11.773 -15.836 -3.076 1 90.25 292 ARG A C 1
ATOM 2194 O O . ARG A 1 292 ? -12.289 -16.922 -3.385 1 90.25 292 ARG A O 1
ATOM 2201 N N . GLU A 1 293 ? -12.422 -14.688 -2.926 1 87.69 293 GLU A N 1
ATOM 2202 C CA . GLU A 1 293 ? -13.883 -14.688 -2.979 1 87.69 293 GLU A CA 1
ATOM 2203 C C . GLU A 1 293 ? -14.383 -15.078 -4.367 1 87.69 293 GLU A C 1
ATOM 2205 O O . GLU A 1 293 ? -15.5 -15.57 -4.512 1 87.69 293 GLU A O 1
ATOM 2210 N N . ALA A 1 294 ? -13.562 -14.938 -5.32 1 91.5 294 ALA A N 1
ATOM 2211 C CA . ALA A 1 294 ? -13.977 -15.164 -6.707 1 91.5 294 ALA A CA 1
ATOM 2212 C C . ALA A 1 294 ? -13.656 -16.594 -7.145 1 91.5 294 ALA A C 1
ATOM 2214 O O . ALA A 1 294 ? -14.008 -17 -8.25 1 91.5 294 ALA A O 1
ATOM 2215 N N . LEU A 1 295 ? -13.031 -17.359 -6.301 1 95.31 295 LEU A N 1
ATOM 2216 C CA . LEU A 1 295 ? -12.656 -18.719 -6.688 1 95.31 295 LEU A CA 1
ATOM 2217 C C . LEU A 1 295 ? -13.883 -19.625 -6.711 1 95.31 295 LEU A C 1
ATOM 2219 O O . LEU A 1 295 ? -14.641 -19.688 -5.742 1 95.31 295 LEU A O 1
ATOM 2223 N N . PRO A 1 296 ? -14.047 -20.328 -7.793 1 95.88 296 PRO A N 1
ATOM 2224 C CA . PRO A 1 296 ? -15.195 -21.234 -7.887 1 95.88 296 PRO A CA 1
ATOM 2225 C C . PRO A 1 296 ? -14.977 -22.547 -7.137 1 95.88 296 PRO A C 1
ATOM 2227 O O . PRO A 1 296 ? -13.836 -22.953 -6.918 1 95.88 296 PRO A O 1
ATOM 2230 N N . GLY A 1 297 ? -16.125 -23.125 -6.781 1 96.38 297 GLY A N 1
ATOM 2231 C CA . GLY A 1 297 ? -16.062 -24.5 -6.312 1 96.38 297 GLY A CA 1
ATOM 2232 C C . GLY A 1 297 ? -16.016 -25.516 -7.438 1 96.38 297 GLY A C 1
ATOM 2233 O O . GLY A 1 297 ? -16.312 -25.188 -8.586 1 96.38 297 GLY A O 1
ATOM 2234 N N . LEU A 1 298 ? -15.672 -26.719 -7.055 1 97.44 298 LEU A N 1
ATOM 2235 C CA . LEU A 1 298 ? -15.539 -27.781 -8.039 1 97.44 298 LEU A CA 1
ATOM 2236 C C . LEU A 1 298 ? -16.859 -28.031 -8.75 1 97.44 298 LEU A C 1
ATOM 2238 O O . LEU A 1 298 ? -16.906 -28.172 -9.977 1 97.44 298 LEU A O 1
ATOM 2242 N N . ASP A 1 299 ? -17.859 -28.047 -8 1 97 299 ASP A N 1
ATOM 2243 C CA . ASP A 1 299 ? -19.188 -28.328 -8.562 1 97 299 ASP A CA 1
ATOM 2244 C C . ASP A 1 299 ? -19.594 -27.266 -9.57 1 97 299 ASP A C 1
ATOM 2246 O O . ASP A 1 299 ? -20.203 -27.578 -10.594 1 97 299 ASP A O 1
ATOM 2250 N N . GLU A 1 300 ? -19.297 -26.078 -9.25 1 96.31 300 GLU A N 1
ATOM 2251 C CA . GLU A 1 300 ? -19.625 -24.969 -10.141 1 96.31 300 GLU A CA 1
ATOM 2252 C C . GLU A 1 300 ? -18.906 -25.109 -11.477 1 96.31 300 GLU A C 1
ATOM 2254 O O . GLU A 1 300 ? -19.5 -24.875 -12.531 1 96.31 300 GLU A O 1
ATOM 2259 N N . VAL A 1 301 ? -17.703 -25.484 -11.445 1 97.69 301 VAL A N 1
ATOM 2260 C CA . VAL A 1 301 ? -16.906 -25.641 -12.656 1 97.69 301 VAL A CA 1
ATOM 2261 C C . VAL A 1 301 ? -17.438 -26.797 -13.492 1 97.69 301 VAL A C 1
ATOM 2263 O O . VAL A 1 301 ? -17.609 -26.672 -14.703 1 97.69 301 VAL A O 1
ATOM 2266 N N . LEU A 1 302 ? -17.734 -27.891 -12.844 1 96.94 302 LEU A N 1
ATOM 2267 C CA . LEU A 1 302 ? -18.219 -29.078 -13.539 1 96.94 302 LEU A CA 1
ATOM 2268 C C . LEU A 1 302 ? -19.562 -28.812 -14.203 1 96.94 302 LEU A C 1
ATOM 2270 O O . LEU A 1 302 ? -19.812 -29.281 -15.32 1 96.94 302 LEU A O 1
ATOM 2274 N N . ARG A 1 303 ? -20.344 -28 -13.578 1 95.81 303 ARG A N 1
ATOM 2275 C CA . ARG A 1 303 ? -21.625 -27.641 -14.156 1 95.81 303 ARG A CA 1
ATOM 2276 C C . ARG A 1 303 ? -21.438 -26.812 -15.43 1 95.81 303 ARG A C 1
ATOM 2278 O O . ARG A 1 303 ? -22.172 -26.984 -16.406 1 95.81 303 ARG A O 1
ATOM 2285 N N . MET A 1 304 ? -20.531 -26 -15.422 1 94.69 304 MET A N 1
ATOM 2286 C CA . MET A 1 304 ? -20.281 -25.156 -16.578 1 94.69 304 MET A CA 1
ATOM 2287 C C . MET A 1 304 ? -19.812 -25.984 -17.766 1 94.69 304 MET A C 1
ATOM 2289 O O . MET A 1 304 ? -20.234 -25.75 -18.906 1 94.69 304 MET A O 1
ATOM 2293 N N . ILE A 1 305 ? -18.891 -26.891 -17.531 1 94.19 305 ILE A N 1
ATOM 2294 C CA . ILE A 1 305 ? -18.344 -27.656 -18.641 1 94.19 305 ILE A CA 1
ATOM 2295 C C . ILE A 1 305 ? -19.406 -28.625 -19.172 1 94.19 305 ILE A C 1
ATOM 2297 O O . ILE A 1 305 ? -19.391 -28.984 -20.359 1 94.19 305 ILE A O 1
ATOM 2301 N N . GLU A 1 306 ? -20.297 -29.125 -18.328 1 90.56 306 GLU A N 1
ATOM 2302 C CA . GLU A 1 306 ? -21.391 -30.016 -18.75 1 90.56 306 GLU A CA 1
ATOM 2303 C C . GLU A 1 306 ? -22.438 -29.25 -19.562 1 90.56 306 GLU A C 1
ATOM 2305 O O . GLU A 1 306 ? -23.062 -29.812 -20.469 1 90.56 306 GLU A O 1
ATOM 2310 N N . ALA A 1 307 ? -22.625 -28.047 -19.219 1 86.69 307 ALA A N 1
ATOM 2311 C CA . ALA A 1 307 ? -23.594 -27.219 -19.922 1 86.69 307 ALA A CA 1
ATOM 2312 C C . ALA A 1 307 ? -23.125 -26.891 -21.344 1 86.69 307 ALA A C 1
ATOM 2314 O O . ALA A 1 307 ? -23.953 -26.672 -22.234 1 86.69 307 ALA A O 1
ATOM 2315 N N . GLU A 1 308 ? -21.922 -26.75 -21.562 1 75.25 308 GLU A N 1
ATOM 2316 C CA . GLU A 1 308 ? -21.375 -26.391 -22.875 1 75.25 308 GLU A CA 1
ATOM 2317 C C . GLU A 1 308 ? -21.125 -27.641 -23.719 1 75.25 308 GLU A C 1
ATOM 2319 O O . GLU A 1 308 ? -20.844 -27.531 -24.922 1 75.25 308 GLU A O 1
ATOM 2324 N N . SER A 1 309 ? -21.219 -28.859 -23.172 1 60.88 309 SER A N 1
ATOM 2325 C CA . SER A 1 309 ? -21.125 -30.094 -23.953 1 60.88 3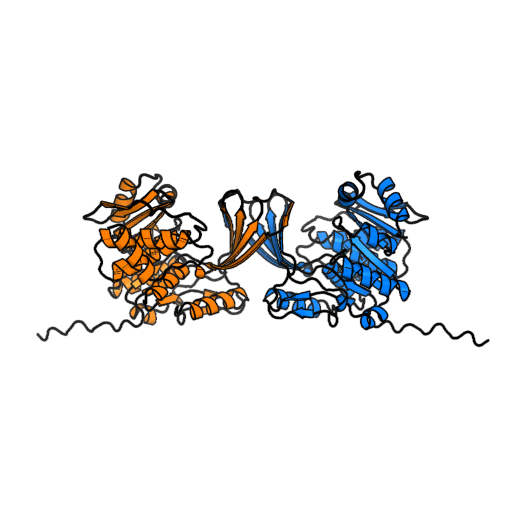09 SER A CA 1
ATOM 2326 C C . SER A 1 309 ? -22.453 -30.453 -24.578 1 60.88 309 SER A C 1
ATOM 2328 O O . SER A 1 309 ? -23.516 -30.188 -24.016 1 60.88 309 SER A O 1
ATOM 2330 N N . MET B 1 1 ? -14.336 45.406 45.781 1 28.33 1 MET B N 1
ATOM 2331 C CA . MET B 1 1 ? -14.531 44.812 44.469 1 28.33 1 MET B CA 1
ATOM 2332 C C . MET B 1 1 ? -13.367 43.906 44.125 1 28.33 1 MET B C 1
ATOM 2334 O O . MET B 1 1 ? -12.273 44.375 43.812 1 28.33 1 MET B O 1
ATOM 2338 N N . GLY B 1 2 ? -13.102 42.781 44.844 1 32.03 2 GLY B N 1
ATOM 2339 C CA . GLY B 1 2 ? -11.953 41.906 44.844 1 32.03 2 GLY B CA 1
ATOM 2340 C C . GLY B 1 2 ? -11.617 41.344 43.469 1 32.03 2 GLY B C 1
ATOM 2341 O O . GLY B 1 2 ? -12.492 40.844 42.75 1 32.03 2 GLY B O 1
ATOM 2342 N N . GLY B 1 3 ? -10.781 42.031 42.594 1 32.56 3 GLY B N 1
ATOM 2343 C CA . GLY B 1 3 ? -10.289 41.688 41.281 1 32.56 3 GLY B CA 1
ATOM 2344 C C . GLY B 1 3 ? -9.852 40.25 41.156 1 32.56 3 GLY B C 1
ATOM 2345 O O . GLY B 1 3 ? -8.836 39.844 41.75 1 32.56 3 GLY B O 1
ATOM 2346 N N . GLY B 1 4 ? -10.773 39.25 41.25 1 35.84 4 GLY B N 1
ATOM 2347 C CA . GLY B 1 4 ? -10.398 37.844 41.188 1 35.84 4 GLY B CA 1
ATOM 2348 C C . GLY B 1 4 ? -9.344 37.562 40.156 1 35.84 4 GLY B C 1
ATOM 2349 O O . GLY B 1 4 ? -9.328 38.156 39.094 1 35.84 4 GLY B O 1
ATOM 2350 N N . THR B 1 5 ? -8.133 37.281 40.562 1 38.81 5 THR B N 1
ATOM 2351 C CA . THR B 1 5 ? -7.02 36.844 39.75 1 38.81 5 THR B CA 1
ATOM 2352 C C . THR B 1 5 ? -7.508 35.938 38.594 1 38.81 5 THR B C 1
ATOM 2354 O O . THR B 1 5 ? -8.328 35.062 38.812 1 38.81 5 THR B O 1
ATOM 2357 N N . PRO B 1 6 ? -7.559 36.406 37.344 1 40.03 6 PRO B N 1
ATOM 2358 C CA . PRO B 1 6 ? -8.008 35.531 36.281 1 40.03 6 PRO B CA 1
ATOM 2359 C C . PRO B 1 6 ? -7.637 34.062 36.531 1 40.03 6 PRO B C 1
ATOM 2361 O O . PRO B 1 6 ? -6.531 33.781 37 1 40.03 6 PRO B O 1
ATOM 2364 N N . LEU B 1 7 ? -8.445 33.156 37.062 1 41.94 7 LEU B N 1
ATOM 2365 C CA . LEU B 1 7 ? -8.219 31.734 37.312 1 41.94 7 LEU B CA 1
ATOM 2366 C C . LEU B 1 7 ? -7.238 31.156 36.281 1 41.94 7 LEU B C 1
ATOM 2368 O O . LEU B 1 7 ? -7.453 31.266 35.062 1 41.94 7 LEU B O 1
ATOM 2372 N N . GLU B 1 8 ? -5.957 31.078 36.562 1 48.25 8 GLU B N 1
ATOM 2373 C CA . GLU B 1 8 ? -4.93 30.406 35.781 1 48.25 8 GLU B CA 1
ATOM 2374 C C . GLU B 1 8 ? -5.48 29.141 35.094 1 48.25 8 GLU B C 1
ATOM 2376 O O . GLU B 1 8 ? -5.992 28.25 35.781 1 48.25 8 GLU B O 1
ATOM 2381 N N . ARG B 1 9 ? -6.184 29.297 33.969 1 56.62 9 ARG B N 1
ATOM 2382 C CA . ARG B 1 9 ? -6.688 28.156 33.219 1 56.62 9 ARG B CA 1
ATOM 2383 C C . ARG B 1 9 ? -5.684 27.016 33.219 1 56.62 9 ARG B C 1
ATOM 2385 O O . ARG B 1 9 ? -4.5 27.219 32.938 1 56.62 9 ARG B O 1
ATOM 2392 N N . TYR B 1 10 ? -5.898 25.969 34.094 1 62.56 10 TYR B N 1
ATOM 2393 C CA . TYR B 1 10 ? -5.078 24.766 34.062 1 62.56 10 TYR B CA 1
ATOM 2394 C C . TYR B 1 10 ? -4.988 24.203 32.625 1 62.56 10 TYR B C 1
ATOM 2396 O O . TYR B 1 10 ? -6.008 23.875 32.031 1 62.56 10 TYR B O 1
ATOM 2404 N N . VAL B 1 11 ? -3.803 24.5 32.031 1 72.75 11 VAL B N 1
ATOM 2405 C CA . VAL B 1 11 ? -3.549 23.969 30.688 1 72.75 11 VAL B CA 1
ATOM 2406 C C . VAL B 1 11 ? -2.82 22.641 30.781 1 72.75 11 VAL B C 1
ATOM 2408 O O . VAL B 1 11 ? -1.696 22.562 31.281 1 72.75 11 VAL B O 1
ATOM 2411 N N . GLU B 1 12 ? -3.631 21.578 30.531 1 84.06 12 GLU B N 1
ATOM 2412 C CA . GLU B 1 12 ? -3.037 20.234 30.516 1 84.06 12 GLU B CA 1
ATOM 2413 C C . GLU B 1 12 ? -2.148 20.047 29.297 1 84.06 12 GLU B C 1
ATOM 2415 O O . GLU B 1 12 ? -1.049 19.5 29.391 1 84.06 12 GLU B O 1
ATOM 2420 N N . PHE B 1 13 ? -2.65 20.516 28.156 1 93.5 13 PHE B N 1
ATOM 2421 C CA . PHE B 1 13 ? -1.903 20.453 26.906 1 93.5 13 PHE B CA 1
ATOM 2422 C C . PHE B 1 13 ? -1.677 21.859 26.344 1 93.5 13 PHE B C 1
ATOM 2424 O O . PHE B 1 13 ? -2.557 22.719 26.438 1 93.5 13 PHE B O 1
ATOM 2431 N N . ASP B 1 14 ? -0.499 22.047 25.828 1 94.81 14 ASP B N 1
ATOM 2432 C CA . ASP B 1 14 ? -0.224 23.312 25.156 1 94.81 14 ASP B CA 1
ATOM 2433 C C . ASP B 1 14 ? -1.058 23.469 23.891 1 94.81 14 ASP B C 1
ATOM 2435 O O . ASP B 1 14 ? -1.484 24.562 23.531 1 94.81 14 ASP B O 1
ATOM 2439 N N . ILE B 1 15 ? -1.254 22.328 23.25 1 97 15 ILE B N 1
ATOM 2440 C CA . ILE B 1 15 ? -1.94 22.391 21.969 1 97 15 ILE B CA 1
ATOM 2441 C C . ILE B 1 15 ? -2.625 21.062 21.672 1 97 15 ILE B C 1
ATOM 2443 O O . ILE B 1 15 ? -2.039 20 21.891 1 97 15 ILE B O 1
ATOM 2447 N N . ALA B 1 16 ? -3.855 21.125 21.203 1 97.62 16 ALA B N 1
ATOM 2448 C CA . ALA B 1 16 ? -4.574 19.984 20.625 1 97.62 16 ALA B CA 1
ATOM 2449 C C . ALA B 1 16 ? -4.52 20.031 19.109 1 97.62 16 ALA B C 1
ATOM 2451 O O . ALA B 1 16 ? -4.398 21.094 18.5 1 97.62 16 ALA B O 1
ATOM 2452 N N . GLY B 1 17 ? -4.477 18.875 18.547 1 97.88 17 GLY B N 1
ATOM 2453 C CA . GLY B 1 17 ? -4.617 18.75 17.109 1 97.88 17 GLY B CA 1
ATOM 2454 C C . GLY B 1 17 ? -5.848 17.953 16.703 1 97.88 17 GLY B C 1
ATOM 2455 O O . GLY B 1 17 ? -6.18 16.953 17.328 1 97.88 17 GLY B O 1
ATOM 2456 N N . LEU B 1 18 ? -6.551 18.422 15.742 1 96.62 18 LEU B N 1
ATOM 2457 C CA . LEU B 1 18 ? -7.699 17.734 15.164 1 96.62 18 LEU B CA 1
ATOM 2458 C C . LEU B 1 18 ? -7.633 17.75 13.641 1 96.62 18 LEU B C 1
ATOM 2460 O O . LEU B 1 18 ? -7.566 18.828 13.031 1 96.62 18 LEU B O 1
ATOM 2464 N N . GLY B 1 19 ? -7.566 16.547 13.125 1 93.81 19 GLY B N 1
ATOM 2465 C CA . GLY B 1 19 ? -7.457 16.469 11.68 1 93.81 19 GLY B CA 1
ATOM 2466 C C . GLY B 1 19 ? -7.324 15.047 11.164 1 93.81 19 GLY B C 1
ATOM 2467 O O . GLY B 1 19 ? -7.715 14.094 11.852 1 93.81 19 GLY B O 1
ATOM 2468 N N . THR B 1 20 ? -6.828 15 9.93 1 91.31 20 THR B N 1
ATOM 2469 C CA . THR B 1 20 ? -6.695 13.719 9.25 1 91.31 20 THR B CA 1
ATOM 2470 C C . THR B 1 20 ? -5.43 12.992 9.695 1 91.31 20 THR B C 1
ATOM 2472 O O . THR B 1 20 ? -4.379 13.617 9.875 1 91.31 20 THR B O 1
ATOM 2475 N N . VAL B 1 21 ? -5.598 11.719 9.984 1 93.69 21 VAL B N 1
ATOM 2476 C CA . VAL B 1 21 ? -4.445 10.859 10.227 1 93.69 21 VAL B CA 1
ATOM 2477 C C . VAL B 1 21 ? -4.469 9.672 9.266 1 93.69 21 VAL B C 1
ATOM 2479 O O . VAL B 1 21 ? -5.516 9.055 9.062 1 93.69 21 VAL B O 1
ATOM 2482 N N . VAL B 1 22 ? -3.34 9.5 8.625 1 93.31 22 VAL B N 1
ATOM 2483 C CA . VAL B 1 22 ? -3.236 8.438 7.641 1 93.31 22 VAL B CA 1
ATOM 2484 C C . VAL B 1 22 ? -1.886 7.734 7.777 1 93.31 22 VAL B C 1
ATOM 2486 O O . VAL B 1 22 ? -0.932 8.312 8.305 1 93.31 22 VAL B O 1
ATOM 2489 N N . VAL B 1 23 ? -1.856 6.492 7.383 1 94.56 23 VAL B N 1
ATOM 2490 C CA . VAL B 1 23 ? -0.588 5.789 7.215 1 94.56 23 VAL B CA 1
ATOM 2491 C C . VAL B 1 23 ? -0.18 5.805 5.746 1 94.56 23 VAL B C 1
ATOM 2493 O O . VAL B 1 23 ? -0.916 5.312 4.887 1 94.56 23 VAL B O 1
ATOM 2496 N N . ASP B 1 24 ? 0.974 6.379 5.539 1 93.69 24 ASP B N 1
ATOM 2497 C CA . ASP B 1 24 ? 1.525 6.438 4.188 1 93.69 24 ASP B CA 1
ATOM 2498 C C . ASP B 1 24 ? 2.484 5.277 3.934 1 93.69 24 ASP B C 1
ATOM 2500 O O . ASP B 1 24 ? 3.408 5.047 4.719 1 93.69 24 ASP B O 1
ATOM 2504 N N . HIS B 1 25 ? 2.211 4.551 2.902 1 94.56 25 HIS B N 1
ATOM 2505 C CA . HIS B 1 25 ? 3.205 3.611 2.396 1 94.56 25 HIS B CA 1
ATOM 2506 C C . HIS B 1 25 ? 3.953 4.195 1.202 1 94.56 25 HIS B C 1
ATOM 2508 O O . HIS B 1 25 ? 3.418 4.242 0.092 1 94.56 25 HIS B O 1
ATOM 2514 N N . GLN B 1 26 ? 5.16 4.562 1.485 1 92.81 26 GLN B N 1
ATOM 2515 C CA . GLN B 1 26 ? 5.988 5.188 0.463 1 92.81 26 GLN B CA 1
ATOM 2516 C C . GLN B 1 26 ? 6.867 4.16 -0.242 1 92.81 26 GLN B C 1
ATOM 2518 O O . GLN B 1 26 ? 7.52 3.342 0.411 1 92.81 26 GLN B O 1
ATOM 2523 N N . VAL B 1 27 ? 6.832 4.25 -1.56 1 94.5 27 VAL B N 1
ATOM 2524 C CA . VAL B 1 27 ? 7.688 3.34 -2.312 1 94.5 27 VAL B CA 1
ATOM 2525 C C . VAL B 1 27 ? 8.492 4.121 -3.346 1 94.5 27 VAL B C 1
ATOM 2527 O O . VAL B 1 27 ? 7.988 5.07 -3.951 1 94.5 27 VAL B O 1
ATOM 2530 N N . ILE B 1 28 ? 9.758 3.805 -3.457 1 92.88 28 ILE B N 1
ATOM 2531 C CA . ILE B 1 28 ? 10.617 4.391 -4.477 1 92.88 28 ILE B CA 1
ATOM 2532 C C . ILE B 1 28 ? 10.656 3.484 -5.703 1 92.88 28 ILE B C 1
ATOM 2534 O O . ILE B 1 28 ? 10.938 2.289 -5.594 1 92.88 28 ILE B O 1
ATOM 2538 N N . LEU B 1 29 ? 10.32 4.031 -6.809 1 96.19 29 LEU B N 1
ATOM 2539 C CA . LEU B 1 29 ? 10.375 3.352 -8.102 1 96.19 29 LEU B CA 1
ATOM 2540 C C . LEU B 1 29 ? 11.422 3.986 -9.008 1 96.19 29 LEU B C 1
ATOM 2542 O O . LEU B 1 29 ? 11.758 5.16 -8.844 1 96.19 29 LEU B O 1
ATOM 2546 N N . GLU B 1 30 ? 11.977 3.131 -9.883 1 95.06 30 GLU B N 1
ATOM 2547 C CA . GLU B 1 30 ? 12.977 3.672 -10.797 1 95.06 30 GLU B CA 1
ATOM 2548 C C . GLU B 1 30 ? 12.438 4.879 -11.555 1 95.06 30 GLU B C 1
ATOM 2550 O O . GLU B 1 30 ? 13.133 5.883 -11.719 1 95.06 30 GLU B O 1
ATOM 2555 N N . GLN B 1 31 ? 11.328 4.762 -12.094 1 94.25 31 GLN B N 1
ATOM 2556 C CA . GLN B 1 31 ? 10.562 5.812 -12.75 1 94.25 31 GLN B CA 1
ATOM 2557 C C . GLN B 1 31 ? 9.062 5.629 -12.523 1 94.25 31 GLN B C 1
ATOM 2559 O O . GLN B 1 31 ? 8.625 4.578 -12.047 1 94.25 31 GLN B O 1
ATOM 2564 N N . TYR B 1 32 ? 8.359 6.668 -12.797 1 95.5 32 TYR B N 1
ATOM 2565 C CA . TYR B 1 32 ? 6.91 6.523 -12.688 1 95.5 32 TYR B CA 1
ATOM 2566 C C . TYR B 1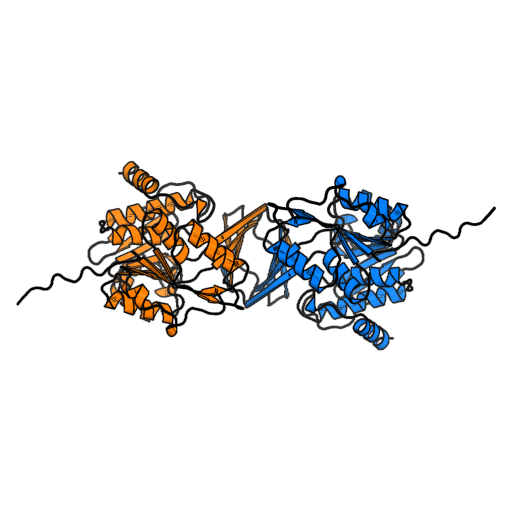 32 ? 6.395 5.453 -13.641 1 95.5 32 TYR B C 1
ATOM 2568 O O . TYR B 1 32 ? 6.699 5.484 -14.836 1 95.5 32 TYR B O 1
ATOM 2576 N N . PRO B 1 33 ? 5.633 4.488 -13.18 1 95.94 33 PRO B N 1
ATOM 2577 C CA . PRO B 1 33 ? 5.238 3.33 -13.984 1 95.94 33 PRO B CA 1
ATOM 2578 C C . PRO B 1 33 ? 4.332 3.707 -15.156 1 95.94 33 PRO B C 1
ATOM 2580 O O . PRO B 1 33 ? 3.484 4.594 -15.023 1 95.94 33 PRO B O 1
ATOM 2583 N N . GLU B 1 34 ? 4.547 3.018 -16.234 1 93.25 34 GLU B N 1
ATOM 2584 C CA . GLU B 1 34 ? 3.578 3.072 -17.328 1 93.25 34 GLU B CA 1
ATOM 2585 C C . GLU B 1 34 ? 2.311 2.297 -16.984 1 93.25 34 GLU B C 1
ATOM 2587 O O . GLU B 1 34 ? 2.361 1.311 -16.234 1 93.25 34 GLU B O 1
ATOM 2592 N N . PRO B 1 35 ? 1.196 2.781 -17.531 1 91.56 35 PRO B N 1
ATOM 2593 C CA . PRO B 1 35 ? -0.023 2.01 -17.281 1 91.56 35 PRO B CA 1
ATOM 2594 C C . PRO B 1 35 ? 0.119 0.54 -17.672 1 91.56 35 PRO B C 1
ATOM 2596 O O . PRO B 1 35 ? 0.816 0.219 -18.641 1 91.56 35 PRO B O 1
ATOM 2599 N N . ASP B 1 36 ? -0.498 -0.341 -16.906 1 86.12 36 ASP B N 1
ATOM 2600 C CA . ASP B 1 36 ? -0.547 -1.773 -17.188 1 86.12 36 ASP B CA 1
ATOM 2601 C C . ASP B 1 36 ? 0.853 -2.383 -17.172 1 86.12 36 ASP B C 1
ATOM 2603 O O . ASP B 1 36 ? 1.238 -3.076 -18.109 1 86.12 36 ASP B O 1
ATOM 2607 N N . SER B 1 37 ? 1.597 -2.059 -16.188 1 87.19 37 SER B N 1
ATOM 2608 C CA . SER B 1 37 ? 2.957 -2.57 -16.047 1 87.19 37 SER B CA 1
ATOM 2609 C C . SER B 1 37 ? 3.207 -3.109 -14.641 1 87.19 37 SER B C 1
ATOM 2611 O O . SER B 1 37 ? 2.443 -2.822 -13.719 1 87.19 37 SER B O 1
ATOM 2613 N N . LYS B 1 38 ? 4.188 -3.945 -14.562 1 84.75 38 LYS B N 1
ATOM 2614 C CA . LYS B 1 38 ? 4.688 -4.434 -13.281 1 84.75 38 LYS B CA 1
ATOM 2615 C C . LYS B 1 38 ? 6.078 -3.879 -12.984 1 84.75 38 LYS B C 1
ATOM 2617 O O . LYS B 1 38 ? 6.98 -3.963 -13.82 1 84.75 38 LYS B O 1
ATOM 2622 N N . ASN B 1 39 ? 6.184 -3.281 -11.859 1 93.25 39 ASN B N 1
ATOM 2623 C CA . ASN B 1 39 ? 7.406 -2.576 -11.492 1 93.25 39 ASN B CA 1
ATOM 2624 C C . ASN B 1 39 ? 7.945 -3.051 -10.148 1 93.25 39 ASN B C 1
ATOM 2626 O O . ASN B 1 39 ? 7.172 -3.377 -9.242 1 93.25 39 ASN B O 1
ATOM 2630 N N . GLU B 1 40 ? 9.211 -3 -10.07 1 91.75 40 GLU B N 1
ATOM 2631 C CA . GLU B 1 40 ? 9.852 -3.402 -8.828 1 91.75 40 GLU B CA 1
ATOM 2632 C C . GLU B 1 40 ? 10.086 -2.201 -7.914 1 91.75 40 GLU B C 1
ATOM 2634 O O . GLU B 1 40 ? 10.57 -1.159 -8.359 1 91.75 40 GLU B O 1
ATOM 2639 N N . ILE B 1 41 ? 9.766 -2.396 -6.668 1 94.75 41 ILE B N 1
ATOM 2640 C CA . ILE B 1 41 ? 10.023 -1.38 -5.652 1 94.75 41 ILE B CA 1
ATOM 2641 C C . ILE B 1 41 ? 11.484 -1.458 -5.203 1 94.75 41 ILE B C 1
ATOM 2643 O O . ILE B 1 41 ? 11.969 -2.533 -4.848 1 94.75 41 ILE B O 1
ATOM 2647 N N . GLN B 1 42 ? 12.18 -0.363 -5.227 1 93.06 42 GLN B N 1
ATOM 2648 C CA . GLN B 1 42 ? 13.578 -0.312 -4.82 1 93.06 42 GLN B CA 1
ATOM 2649 C C . GLN B 1 42 ? 13.711 -0.29 -3.301 1 93.06 42 GLN B C 1
ATOM 2651 O O . GLN B 1 42 ? 14.57 -0.966 -2.736 1 93.06 42 GLN B O 1
ATOM 2656 N N . THR B 1 43 ? 12.953 0.517 -2.73 1 89.88 43 THR B N 1
ATOM 2657 C CA . THR B 1 43 ? 12.859 0.62 -1.278 1 89.88 43 THR B CA 1
ATOM 2658 C C . THR B 1 43 ? 11.516 1.21 -0.863 1 89.88 43 THR B C 1
ATOM 2660 O O . THR B 1 43 ? 10.766 1.722 -1.702 1 89.88 43 THR B O 1
ATOM 2663 N N . ASP B 1 44 ? 11.18 0.909 0.384 1 90.94 44 ASP B N 1
ATOM 2664 C CA . ASP B 1 44 ? 9.898 1.398 0.876 1 90.94 44 ASP B CA 1
ATOM 2665 C C . ASP B 1 44 ? 9.93 1.607 2.389 1 90.94 44 ASP B C 1
ATOM 2667 O O . ASP B 1 44 ? 10.828 1.104 3.07 1 90.94 44 ASP B O 1
ATOM 2671 N N . TRP B 1 45 ? 9 2.408 2.857 1 88.06 45 TRP B N 1
ATOM 2672 C CA . TRP B 1 45 ? 8.781 2.561 4.293 1 88.06 45 TRP B CA 1
ATOM 2673 C C . TRP B 1 45 ? 7.371 3.057 4.582 1 88.06 45 TRP B C 1
ATOM 2675 O O . TRP B 1 45 ? 6.723 3.645 3.715 1 88.06 45 TRP B O 1
ATOM 2685 N N . PHE B 1 46 ? 6.945 2.736 5.766 1 91.06 46 PHE B N 1
ATOM 2686 C CA . PHE B 1 46 ? 5.684 3.262 6.277 1 91.06 46 PHE B CA 1
ATOM 2687 C C . PHE B 1 46 ? 5.926 4.488 7.152 1 91.06 46 PHE B C 1
ATOM 2689 O O . PHE B 1 46 ? 6.941 4.574 7.844 1 91.06 46 PHE B O 1
ATOM 2696 N N . GLN B 1 47 ? 4.965 5.375 7.059 1 91.25 47 GLN B N 1
ATOM 2697 C CA . GLN B 1 47 ? 5 6.512 7.977 1 91.25 47 GLN B CA 1
ATOM 2698 C C . GLN B 1 47 ? 3.594 7.02 8.273 1 91.25 47 GLN B C 1
ATOM 2700 O O . GLN B 1 47 ? 2.697 6.91 7.434 1 91.25 47 GLN B O 1
ATOM 2705 N N . VAL B 1 48 ? 3.461 7.484 9.492 1 93.5 48 VAL B N 1
ATOM 2706 C CA . VAL B 1 48 ? 2.207 8.141 9.836 1 93.5 48 VAL B CA 1
ATOM 2707 C C . VAL B 1 48 ? 2.221 9.586 9.328 1 93.5 48 VAL B C 1
ATOM 2709 O O . VAL B 1 48 ? 3.174 10.328 9.57 1 93.5 48 VAL B O 1
ATOM 2712 N N . GLY B 1 49 ? 1.161 9.836 8.562 1 92.12 49 GLY B N 1
ATOM 2713 C CA . GLY B 1 49 ? 1.056 11.164 7.992 1 92.12 49 GLY B CA 1
ATOM 2714 C C . GLY B 1 49 ? -0.194 11.906 8.43 1 92.12 49 GLY B C 1
ATOM 2715 O O . GLY B 1 49 ? -0.813 11.547 9.438 1 92.12 49 GLY B O 1
ATOM 2716 N N . GLY B 1 50 ? -0.402 12.953 7.66 1 92.06 50 GLY B N 1
ATOM 2717 C CA . GLY B 1 50 ? -1.408 13.945 8 1 92.06 50 GLY B CA 1
ATOM 2718 C C . GLY B 1 50 ? -0.815 15.258 8.469 1 92.06 50 GLY B C 1
ATOM 2719 O O . GLY B 1 50 ? 0.151 15.273 9.234 1 92.06 50 GLY B O 1
ATOM 2720 N N . PRO B 1 51 ? -1.436 16.25 7.98 1 93.69 51 PRO B N 1
ATOM 2721 C CA . PRO B 1 51 ? -0.856 17.547 8.336 1 93.69 51 PRO B CA 1
ATOM 2722 C C . PRO B 1 51 ? -0.792 17.766 9.852 1 93.69 51 PRO B C 1
ATOM 2724 O O . PRO B 1 51 ? 0.234 18.219 10.367 1 93.69 51 PRO B O 1
ATOM 2727 N N . VAL B 1 52 ? -1.81 17.422 10.508 1 96.69 52 VAL B N 1
ATOM 2728 C CA . VAL B 1 52 ? -1.926 17.734 11.93 1 96.69 52 VAL B CA 1
ATOM 2729 C C . VAL B 1 52 ? -1.008 16.812 12.734 1 96.69 52 VAL B C 1
ATOM 2731 O O . VAL B 1 52 ? -0.188 17.281 13.531 1 96.69 52 VAL B O 1
ATOM 2734 N N . PRO B 1 53 ? -1.061 15.508 12.508 1 96.62 53 PRO B N 1
ATOM 2735 C CA . PRO B 1 53 ? -0.132 14.648 13.25 1 96.62 53 PRO B CA 1
ATOM 2736 C C . PRO B 1 53 ? 1.33 15.023 13.016 1 96.62 53 PRO B C 1
ATOM 2738 O O . PRO B 1 53 ? 2.143 14.961 13.938 1 96.62 53 PRO B O 1
ATOM 2741 N N . THR B 1 54 ? 1.663 15.383 11.883 1 96.62 54 THR B N 1
ATOM 2742 C CA . THR B 1 54 ? 3.041 15.758 11.578 1 96.62 54 THR B CA 1
ATOM 2743 C C . THR B 1 54 ? 3.438 17.016 12.352 1 96.62 54 THR B C 1
ATOM 2745 O O . THR B 1 54 ? 4.516 17.062 12.945 1 96.62 54 THR B O 1
ATOM 2748 N N . ALA B 1 55 ? 2.619 17.938 12.32 1 98.06 55 ALA B N 1
ATOM 2749 C CA . ALA B 1 55 ? 2.875 19.172 13.07 1 98.06 55 ALA B CA 1
ATOM 2750 C C . ALA B 1 55 ? 2.996 18.875 14.562 1 98.06 55 ALA B C 1
ATOM 2752 O O . ALA B 1 55 ? 3.867 19.422 15.242 1 98.06 55 ALA B O 1
ATOM 2753 N N . LEU B 1 56 ? 2.115 18.031 15.07 1 98.06 56 LEU B N 1
ATOM 2754 C CA . LEU B 1 56 ? 2.145 17.688 16.484 1 98.06 56 LEU B CA 1
ATOM 2755 C C . LEU B 1 56 ? 3.451 17 16.844 1 98.06 56 LEU B C 1
ATOM 2757 O O . LEU B 1 56 ? 3.973 17.188 17.953 1 98.06 56 LEU B O 1
ATOM 2761 N N . ALA B 1 57 ? 3.947 16.203 15.969 1 97.88 57 ALA B N 1
ATOM 2762 C CA . ALA B 1 57 ? 5.219 15.531 16.219 1 97.88 57 ALA B CA 1
ATOM 2763 C C . ALA B 1 57 ? 6.355 16.547 16.359 1 97.88 57 ALA B C 1
ATOM 2765 O O . ALA B 1 57 ? 7.191 16.438 17.266 1 97.88 57 ALA B O 1
ATOM 2766 N N . VAL B 1 58 ? 6.371 17.516 15.5 1 97.44 58 VAL B N 1
ATOM 2767 C CA . VAL B 1 58 ? 7.352 18.594 15.578 1 97.44 58 VAL B CA 1
ATOM 2768 C C . VAL B 1 58 ? 7.219 19.312 16.906 1 97.44 58 VAL B C 1
ATOM 2770 O O . VAL B 1 58 ? 8.219 19.578 17.594 1 97.44 58 VAL B O 1
ATOM 2773 N N . LEU B 1 59 ? 6.07 19.641 17.25 1 98.19 59 LEU B N 1
ATOM 2774 C CA . LEU B 1 59 ? 5.789 20.375 18.469 1 98.19 59 LEU B CA 1
ATOM 2775 C C . LEU B 1 59 ? 6.211 19.578 19.703 1 98.19 59 LEU B C 1
ATOM 2777 O O . LEU B 1 59 ? 6.781 20.141 20.641 1 98.19 59 LEU B O 1
ATOM 2781 N N . ALA B 1 60 ? 5.914 18.312 19.656 1 97.81 60 ALA B N 1
ATOM 2782 C CA . ALA B 1 60 ? 6.344 17.453 20.75 1 97.81 60 ALA B CA 1
ATOM 2783 C C . ALA B 1 60 ? 7.863 17.438 20.875 1 97.81 60 ALA B C 1
ATOM 2785 O O . ALA B 1 60 ? 8.406 17.516 21.984 1 97.81 60 ALA B O 1
ATOM 2786 N N . ARG B 1 61 ? 8.523 17.391 19.797 1 96.75 61 ARG B N 1
ATOM 2787 C CA . ARG B 1 61 ? 9.984 17.406 19.781 1 96.75 61 ARG B CA 1
ATOM 2788 C C . ARG B 1 61 ? 10.516 18.734 20.328 1 96.75 61 ARG B C 1
ATOM 2790 O O . ARG B 1 61 ? 11.617 18.781 20.875 1 96.75 61 ARG B O 1
ATOM 2797 N N . PHE B 1 62 ? 9.758 19.734 20.125 1 97.94 62 PHE B N 1
ATOM 2798 C CA . PHE B 1 62 ? 10.141 21.062 20.625 1 97.94 62 PHE B CA 1
ATOM 2799 C C . PHE B 1 62 ? 9.766 21.219 22.094 1 97.94 62 PHE B C 1
ATOM 2801 O O . PHE B 1 62 ? 9.914 22.297 22.656 1 97.94 62 PHE B O 1
ATOM 2808 N N . GLY B 1 63 ? 9.172 20.188 22.719 1 96.81 63 GLY B N 1
ATOM 2809 C CA . GLY B 1 63 ? 8.93 20.188 24.156 1 96.81 63 GLY B CA 1
ATOM 2810 C C . GLY B 1 63 ? 7.508 20.562 24.516 1 96.81 63 GLY B C 1
ATOM 2811 O O . GLY B 1 63 ? 7.191 20.734 25.688 1 96.81 63 GLY B O 1
ATOM 2812 N N . ARG B 1 64 ? 6.641 20.672 23.547 1 96.94 64 ARG B N 1
ATOM 2813 C CA . ARG B 1 64 ? 5.254 21.031 23.844 1 96.94 64 ARG B CA 1
ATOM 2814 C C . ARG B 1 64 ? 4.449 19.797 24.25 1 96.94 64 ARG B C 1
ATOM 2816 O O . ARG B 1 64 ? 4.707 18.703 23.766 1 96.94 64 ARG B O 1
ATOM 2823 N N . ARG B 1 65 ? 3.578 20.062 25.234 1 97.62 65 ARG B N 1
ATOM 2824 C CA . ARG B 1 65 ? 2.602 19.031 25.562 1 97.62 65 ARG B CA 1
ATOM 2825 C C . ARG B 1 65 ? 1.464 19.016 24.547 1 97.62 65 ARG B C 1
ATOM 2827 O O . ARG B 1 65 ? 0.616 19.906 24.531 1 97.62 65 ARG B O 1
ATOM 2834 N N . THR B 1 66 ? 1.408 17.906 23.656 1 97.94 66 THR B N 1
ATOM 2835 C CA . THR B 1 66 ? 0.459 17.844 22.547 1 97.94 66 THR B CA 1
ATOM 2836 C C . THR B 1 66 ? -0.52 16.688 22.734 1 97.94 66 THR B C 1
ATOM 2838 O O . THR B 1 66 ? -0.218 15.719 23.438 1 97.94 66 THR B O 1
ATOM 2841 N N . THR B 1 67 ? -1.688 16.812 22.109 1 97.44 67 THR B N 1
ATOM 2842 C CA . THR B 1 67 ? -2.67 15.734 22.062 1 97.44 67 THR B CA 1
ATOM 2843 C C . THR B 1 67 ? -3.434 15.758 20.734 1 97.44 67 THR B C 1
ATOM 2845 O O . THR B 1 67 ? -3.689 16.828 20.188 1 97.44 67 THR B O 1
ATOM 2848 N N . PHE B 1 68 ? -3.736 14.602 20.281 1 96.5 68 PHE B N 1
ATOM 2849 C CA . PHE B 1 68 ? -4.445 14.469 19.016 1 96.5 68 PHE B CA 1
ATOM 2850 C C . PHE B 1 68 ? -5.887 14.023 19.25 1 96.5 68 PHE B C 1
ATOM 2852 O O . PHE B 1 68 ? -6.148 13.18 20.109 1 96.5 68 PHE B O 1
ATOM 2859 N N . LEU B 1 69 ? -6.762 14.656 18.516 1 95.31 69 LEU B N 1
ATOM 2860 C CA . LEU B 1 69 ? -8.164 14.258 18.422 1 95.31 69 LEU B CA 1
ATOM 2861 C C . LEU B 1 69 ? -8.5 13.758 17.031 1 95.31 69 LEU B C 1
ATOM 2863 O O . LEU B 1 69 ? -8.367 14.492 16.047 1 95.31 69 LEU B O 1
ATOM 2867 N N . GLY B 1 70 ? -8.906 12.555 16.938 1 92.06 70 GLY B N 1
ATOM 2868 C CA . GLY B 1 70 ? -9.289 11.93 15.68 1 92.06 70 GLY B CA 1
ATOM 2869 C C . GLY B 1 70 ? -9.672 10.469 15.828 1 92.06 70 GLY B C 1
ATOM 2870 O O . GLY B 1 70 ? -9.992 10.023 16.938 1 92.06 70 GLY B O 1
ATOM 2871 N N . HIS B 1 71 ? -9.852 9.836 14.641 1 89.69 71 HIS B N 1
ATOM 2872 C CA . HIS B 1 71 ? -10.258 8.438 14.664 1 89.69 71 HIS B CA 1
ATOM 2873 C C . HIS B 1 71 ? -9.438 7.609 13.68 1 89.69 71 HIS B C 1
ATOM 2875 O O . HIS B 1 71 ? -8.977 8.133 12.664 1 89.69 71 HIS B O 1
ATOM 2881 N N . TRP B 1 72 ? -9.18 6.441 14.109 1 91.75 72 TRP B N 1
ATOM 2882 C CA . TRP B 1 72 ? -8.641 5.41 13.227 1 91.75 72 TRP B CA 1
ATOM 2883 C C . TRP B 1 72 ? -9.242 4.047 13.547 1 91.75 72 TRP B C 1
ATOM 2885 O O . TRP B 1 72 ? -10.023 3.914 14.492 1 91.75 72 TRP B O 1
ATOM 2895 N N . GLY B 1 73 ? -9.008 3.131 12.719 1 91.38 73 GLY B N 1
ATOM 2896 C CA . GLY B 1 73 ? -9.586 1.808 12.898 1 91.38 73 GLY B CA 1
ATOM 2897 C C . GLY B 1 73 ? -8.703 0.885 13.727 1 91.38 73 GLY B C 1
ATOM 2898 O O . GLY B 1 73 ? -7.621 1.276 14.156 1 91.38 73 GLY B O 1
ATOM 2899 N N . ASP B 1 74 ? -9.258 -0.291 14.023 1 90.25 74 ASP B N 1
ATOM 2900 C CA . ASP B 1 74 ? -8.508 -1.316 14.742 1 90.25 74 ASP B CA 1
ATOM 2901 C C . ASP B 1 74 ? -7.785 -2.25 13.773 1 90.25 74 ASP B C 1
ATOM 2903 O O . ASP B 1 74 ? -7.57 -3.424 14.078 1 90.25 74 ASP B O 1
ATOM 2907 N N . ASP B 1 75 ? -7.508 -1.772 12.656 1 86.56 75 ASP B N 1
ATOM 2908 C CA . ASP B 1 75 ? -6.723 -2.486 11.656 1 86.56 75 ASP B CA 1
ATOM 2909 C C . ASP B 1 75 ? -5.227 -2.277 11.883 1 86.56 75 ASP B C 1
ATOM 2911 O O . ASP B 1 75 ? -4.824 -1.604 12.836 1 86.56 75 ASP B O 1
ATOM 2915 N N . PRO B 1 76 ? -4.395 -2.975 11.078 1 83.81 76 PRO B N 1
ATOM 2916 C CA . PRO B 1 76 ? -2.951 -2.855 11.289 1 83.81 76 PRO B CA 1
ATOM 2917 C C . PRO B 1 76 ? -2.457 -1.414 11.195 1 83.81 76 PRO B C 1
ATOM 2919 O O . PRO B 1 76 ? -1.491 -1.044 11.875 1 83.81 76 PRO B O 1
ATOM 2922 N N . PHE B 1 77 ? -3.072 -0.614 10.438 1 90.62 77 PHE B N 1
ATOM 2923 C CA . PHE B 1 77 ? -2.662 0.78 10.312 1 90.62 77 PHE B CA 1
ATOM 2924 C C . PHE B 1 77 ? -2.992 1.556 11.586 1 90.62 77 PHE B C 1
ATOM 2926 O O . PHE B 1 77 ? -2.244 2.449 11.984 1 90.62 77 PHE B O 1
ATOM 2933 N N . GLY B 1 78 ? -4.113 1.224 12.164 1 92.19 78 GLY B N 1
ATOM 2934 C CA . GLY B 1 78 ? -4.445 1.839 13.438 1 92.19 78 GLY B CA 1
ATOM 2935 C C . GLY B 1 78 ? -3.396 1.598 14.508 1 92.19 78 GLY B C 1
ATOM 2936 O O . GLY B 1 78 ? -3.043 2.512 15.258 1 92.19 78 GLY B O 1
ATOM 2937 N N . ALA B 1 79 ? -2.875 0.426 14.547 1 89.62 79 ALA B N 1
ATOM 2938 C CA . ALA B 1 79 ? -1.812 0.088 15.492 1 89.62 79 ALA B CA 1
ATOM 2939 C C . ALA B 1 79 ? -0.553 0.903 15.211 1 89.62 79 ALA B C 1
ATOM 2941 O O . ALA B 1 79 ? 0.142 1.317 16.141 1 89.62 79 ALA B O 1
ATOM 2942 N N . MET B 1 80 ? -0.282 1.107 14.016 1 91.12 80 MET B N 1
ATOM 2943 C CA . MET B 1 80 ? 0.875 1.912 13.633 1 91.12 80 MET B CA 1
ATOM 2944 C C . MET B 1 80 ? 0.707 3.357 14.086 1 91.12 80 MET B C 1
ATOM 2946 O O . MET B 1 80 ? 1.665 3.986 14.539 1 91.12 80 MET B O 1
ATOM 2950 N N . ILE B 1 81 ? -0.471 3.846 13.953 1 94.56 81 ILE B N 1
ATOM 2951 C CA . ILE B 1 81 ? -0.773 5.215 14.352 1 94.56 81 ILE B CA 1
ATOM 2952 C C . ILE B 1 81 ? -0.553 5.379 15.852 1 94.56 81 ILE B C 1
ATOM 2954 O O . ILE B 1 81 ? 0.141 6.297 16.297 1 94.56 81 ILE B O 1
ATOM 2958 N N . GLU B 1 82 ? -1.064 4.469 16.625 1 94.69 82 GLU B N 1
ATOM 2959 C CA . GLU B 1 82 ? -0.928 4.535 18.078 1 94.69 82 GLU B CA 1
ATOM 2960 C C . GLU B 1 82 ? 0.535 4.422 18.5 1 94.69 82 GLU B C 1
ATOM 2962 O O . GLU B 1 82 ? 0.992 5.164 19.375 1 94.69 82 GLU B O 1
ATOM 2967 N N . ALA B 1 83 ? 1.222 3.543 17.891 1 93 83 ALA B N 1
ATOM 2968 C CA . ALA B 1 83 ? 2.639 3.379 18.203 1 93 83 ALA B CA 1
ATOM 2969 C C . ALA B 1 83 ? 3.424 4.645 17.875 1 93 83 ALA B C 1
ATOM 2971 O O . ALA B 1 83 ? 4.305 5.055 18.641 1 93 83 ALA B O 1
ATOM 2972 N N . ASP B 1 84 ? 3.145 5.176 16.812 1 95.12 84 ASP B N 1
ATOM 2973 C CA . ASP B 1 84 ? 3.793 6.414 16.391 1 95.12 84 ASP B CA 1
ATOM 2974 C C . ASP B 1 84 ? 3.553 7.531 17.406 1 95.12 84 ASP B C 1
ATOM 2976 O O . ASP B 1 84 ? 4.48 8.25 17.781 1 95.12 84 ASP B O 1
ATOM 2980 N N . PHE B 1 85 ? 2.311 7.672 17.812 1 96.81 85 PHE B N 1
ATOM 2981 C CA . PHE B 1 85 ? 1.961 8.711 18.766 1 96.81 85 PHE B CA 1
ATOM 2982 C C . PHE B 1 85 ? 2.684 8.484 20.094 1 96.81 85 PHE B C 1
ATOM 2984 O O . PHE B 1 85 ? 3.195 9.43 20.688 1 96.81 85 PHE B O 1
ATOM 2991 N N . GLN B 1 86 ? 2.738 7.277 20.469 1 95.75 86 GLN B N 1
ATOM 2992 C CA . GLN B 1 86 ? 3.451 6.949 21.703 1 95.75 86 GLN B CA 1
ATOM 2993 C C . GLN B 1 86 ? 4.938 7.273 21.594 1 95.75 86 GLN B C 1
ATOM 2995 O O . GLN B 1 86 ? 5.516 7.902 22.469 1 95.75 86 GLN B O 1
ATOM 3000 N N . ASP B 1 87 ? 5.508 6.898 20.531 1 96.12 87 ASP B N 1
ATOM 3001 C CA . ASP B 1 87 ? 6.938 7.102 20.312 1 96.12 87 ASP B CA 1
ATOM 3002 C C . ASP B 1 87 ? 7.281 8.586 20.25 1 96.12 87 ASP B C 1
ATOM 3004 O O . ASP B 1 87 ? 8.359 9 20.703 1 96.12 87 ASP B O 1
ATOM 3008 N N . GLU B 1 88 ? 6.375 9.391 19.734 1 96.5 88 GLU B N 1
ATOM 3009 C CA . GLU B 1 88 ? 6.621 10.82 19.547 1 96.5 88 GLU B CA 1
ATOM 3010 C C . GLU B 1 88 ? 6.168 11.625 20.75 1 96.5 88 GLU B C 1
ATOM 3012 O O . GLU B 1 88 ? 6.363 12.836 20.812 1 96.5 88 GLU B O 1
ATOM 3017 N N . GLY B 1 89 ? 5.492 10.961 21.656 1 96.25 89 GLY B N 1
ATOM 3018 C CA . GLY B 1 89 ? 5.004 11.648 22.844 1 96.25 89 GLY B CA 1
ATOM 3019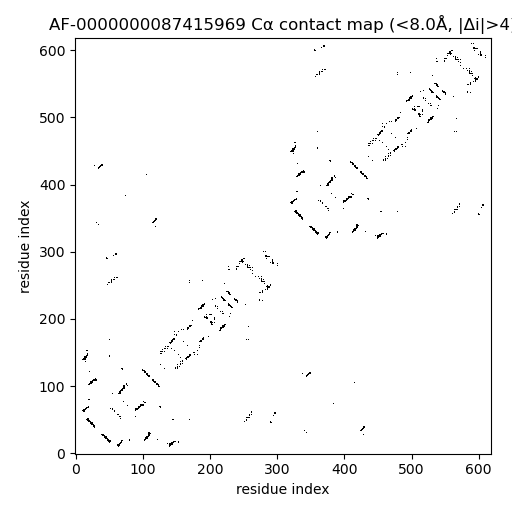 C C . GLY B 1 89 ? 3.771 12.492 22.578 1 96.25 89 GLY B C 1
ATOM 3020 O O . GLY B 1 89 ? 3.6 13.555 23.172 1 96.25 89 GLY B O 1
ATOM 3021 N N . ILE B 1 90 ? 2.99 12.094 21.641 1 97.31 90 ILE B N 1
ATOM 3022 C CA . ILE B 1 90 ? 1.725 12.758 21.344 1 97.31 90 ILE B CA 1
ATOM 3023 C C . ILE B 1 90 ? 0.589 12.07 22.094 1 97.31 90 ILE B C 1
ATOM 3025 O O . ILE B 1 90 ? 0.357 10.867 21.922 1 97.31 90 ILE B O 1
ATOM 3029 N N . GLY B 1 91 ? -0.059 12.836 22.969 1 95.56 91 GLY B N 1
ATOM 3030 C CA . GLY B 1 91 ? -1.241 12.273 23.594 1 95.56 91 GLY B CA 1
ATOM 3031 C C . GLY B 1 91 ? -2.367 11.992 22.625 1 95.56 91 GLY B C 1
ATOM 3032 O O . GLY B 1 91 ? -2.473 12.648 21.578 1 95.56 91 GLY B O 1
ATOM 3033 N N . PHE B 1 92 ? -3.193 10.984 22.984 1 93.5 92 PHE B N 1
ATOM 3034 C CA . PHE B 1 92 ? -4.324 10.711 22.109 1 93.5 92 PHE B CA 1
ATOM 3035 C C . PHE B 1 92 ? -5.484 10.109 22.906 1 93.5 92 PHE B C 1
ATOM 3037 O O . PHE B 1 92 ? -6.23 9.273 22.375 1 93.5 92 PHE B O 1
ATOM 3044 N N . SER B 1 93 ? -5.602 10.531 24.062 1 85.75 93 SER B N 1
ATOM 3045 C CA . SER B 1 93 ? -6.668 10.023 24.906 1 85.75 93 SER B CA 1
ATOM 3046 C C . SER B 1 93 ? -8.039 10.477 24.422 1 85.75 93 SER B C 1
ATOM 3048 O O . SER B 1 93 ? -9.047 9.828 24.688 1 85.75 93 SER B O 1
ATOM 3050 N N . GLY B 1 94 ? -8.07 11.625 23.766 1 84.25 94 GLY B N 1
ATOM 3051 C CA . GLY B 1 94 ? -9.32 12.102 23.219 1 84.25 94 GLY B CA 1
ATOM 3052 C C . GLY B 1 94 ? -9.648 11.484 21.875 1 84.25 94 GLY B C 1
ATOM 3053 O O . GLY B 1 94 ? -10.695 11.781 21.281 1 84.25 94 GLY B O 1
ATOM 3054 N N . SER B 1 95 ? -8.766 10.641 21.438 1 88.88 95 SER B N 1
ATOM 3055 C CA . SER B 1 95 ? -8.977 9.977 20.156 1 88.88 95 SER B CA 1
ATOM 3056 C C . SER B 1 95 ? -9.695 8.641 20.344 1 88.88 95 SER B C 1
ATOM 3058 O O . SER B 1 95 ? -9.836 8.164 21.469 1 88.88 95 SER B O 1
ATOM 3060 N N . CYS B 1 96 ? -10.195 8.133 19.203 1 78.94 96 CYS B N 1
ATOM 3061 C CA . CYS B 1 96 ? -10.984 6.91 19.266 1 78.94 96 CYS B CA 1
ATOM 3062 C C . CYS B 1 96 ? -10.477 5.875 18.266 1 78.94 96 CYS B C 1
ATOM 3064 O O . CYS B 1 96 ? -10.32 6.172 17.078 1 78.94 96 CYS B O 1
ATOM 3066 N N . CYS B 1 97 ? -10.109 4.781 18.812 1 85 97 CYS B N 1
ATOM 3067 C CA . CYS B 1 97 ? -9.945 3.615 17.953 1 85 97 CYS B CA 1
ATOM 3068 C C . CYS B 1 97 ? -11.273 2.898 17.75 1 85 97 CYS B C 1
ATOM 3070 O O . CYS B 1 97 ? -11.883 2.426 18.703 1 85 97 CYS B O 1
ATOM 3072 N N . ARG B 1 98 ? -11.68 2.883 16.531 1 87.31 98 ARG B N 1
ATOM 3073 C CA . ARG B 1 98 ? -12.992 2.316 16.25 1 87.31 98 ARG B CA 1
ATOM 3074 C C . ARG B 1 98 ? -12.875 0.868 15.789 1 87.31 98 ARG B C 1
ATOM 3076 O O . ARG B 1 98 ? -12.234 0.585 14.781 1 87.31 98 ARG B O 1
ATOM 3083 N N . THR B 1 99 ? -13.594 0.09 16.469 1 87.12 99 THR B N 1
ATOM 3084 C CA . THR B 1 99 ? -13.586 -1.331 16.141 1 87.12 99 THR B CA 1
ATOM 3085 C C . THR B 1 99 ? -14.352 -1.585 14.836 1 87.12 99 THR B C 1
ATOM 3087 O O . THR B 1 99 ? -15.445 -1.056 14.633 1 87.12 99 THR B O 1
ATOM 3090 N N . GLY B 1 100 ? -13.758 -2.357 14.031 1 86.5 100 GLY B N 1
ATOM 3091 C CA . GLY B 1 100 ? -14.438 -2.777 12.812 1 86.5 100 GLY B CA 1
ATOM 3092 C C . GLY B 1 100 ? -14.328 -1.762 11.695 1 86.5 100 GLY B C 1
ATOM 3093 O O . GLY B 1 100 ? -14.875 -1.967 10.609 1 86.5 100 GLY B O 1
ATOM 3094 N N . LEU B 1 101 ? -13.688 -0.665 12 1 86.31 101 LEU B N 1
ATOM 3095 C CA . LEU B 1 101 ? -13.531 0.35 10.961 1 86.31 101 LEU B CA 1
ATOM 3096 C C . LEU B 1 101 ? -12.094 0.386 10.445 1 86.31 101 LEU B C 1
ATOM 3098 O O . LEU B 1 101 ? -11.188 -0.111 11.109 1 86.31 101 LEU B O 1
ATOM 3102 N N . ARG B 1 102 ? -11.984 0.905 9.297 1 90.31 102 ARG B N 1
ATOM 3103 C CA . ARG B 1 102 ? -10.672 0.97 8.656 1 90.31 102 ARG B CA 1
ATOM 3104 C C . ARG B 1 102 ? -10.016 2.326 8.891 1 90.31 102 ARG B C 1
ATOM 3106 O O . ARG B 1 102 ? -10.688 3.357 8.883 1 90.31 102 ARG B O 1
ATOM 3113 N N . SER B 1 103 ? -8.703 2.318 9.102 1 93.19 103 SER B N 1
ATOM 3114 C CA . SER B 1 103 ? -7.895 3.531 9.188 1 93.19 103 SER B CA 1
ATOM 3115 C C . SER B 1 103 ? -7.668 4.141 7.805 1 93.19 103 SER B C 1
ATOM 3117 O O . SER B 1 103 ? -7.816 3.459 6.789 1 93.19 103 SER B O 1
ATOM 3119 N N . GLY B 1 104 ? -7.383 5.426 7.832 1 92.94 104 GLY B N 1
ATOM 3120 C CA . GLY B 1 104 ? -6.938 6.043 6.59 1 92.94 104 GLY B CA 1
ATOM 3121 C C . GLY B 1 104 ? -5.562 5.578 6.152 1 92.94 104 GLY B C 1
ATOM 3122 O O . GLY B 1 104 ? -4.727 5.223 6.988 1 92.94 104 GLY B O 1
ATOM 3123 N N . PHE B 1 105 ? -5.348 5.562 4.828 1 94.31 105 PHE B N 1
ATOM 3124 C CA . PHE B 1 105 ? -4.047 5.172 4.293 1 94.31 105 PHE B CA 1
ATOM 3125 C C . PHE B 1 105 ? -3.787 5.848 2.953 1 94.31 105 PHE B C 1
ATOM 3127 O O . PHE B 1 105 ? -4.703 6.414 2.35 1 94.31 105 PHE B O 1
ATOM 3134 N N . ALA B 1 106 ? -2.49 5.836 2.602 1 94.94 106 ALA B N 1
ATOM 3135 C CA . ALA B 1 106 ? -2.117 6.363 1.293 1 94.94 106 ALA B CA 1
ATOM 3136 C C . ALA B 1 106 ? -0.968 5.566 0.687 1 94.94 106 ALA B C 1
ATOM 3138 O O . ALA B 1 106 ? -0.044 5.16 1.396 1 94.94 106 ALA B O 1
ATOM 3139 N N . HIS B 1 107 ? -1.111 5.223 -0.625 1 96.69 107 HIS B N 1
ATOM 3140 C CA . HIS B 1 107 ? 0.021 4.805 -1.444 1 96.69 107 HIS B CA 1
ATOM 3141 C C . HIS B 1 107 ? 0.767 6.012 -2.008 1 96.69 107 HIS B C 1
ATOM 3143 O O . HIS B 1 107 ? 0.164 6.875 -2.648 1 96.69 107 HIS B O 1
ATOM 3149 N N . ALA B 1 108 ? 1.992 6.059 -1.757 1 94.25 108 ALA B N 1
ATOM 3150 C CA . ALA B 1 108 ? 2.801 7.117 -2.354 1 94.25 108 ALA B CA 1
ATOM 3151 C C . ALA B 1 108 ? 3.918 6.535 -3.217 1 94.25 108 ALA B C 1
ATOM 3153 O O . ALA B 1 108 ? 4.871 5.953 -2.697 1 94.25 108 ALA B O 1
ATOM 3154 N N . TRP B 1 109 ? 3.785 6.699 -4.52 1 95.94 109 TRP B N 1
ATOM 3155 C CA . TRP B 1 109 ? 4.816 6.281 -5.465 1 95.94 109 TRP B CA 1
ATOM 3156 C C . TRP B 1 109 ? 5.785 7.422 -5.754 1 95.94 109 TRP B C 1
ATOM 3158 O O . TRP B 1 109 ? 5.387 8.461 -6.281 1 95.94 109 TRP B O 1
ATOM 3168 N N . ILE B 1 110 ? 6.977 7.254 -5.43 1 91.12 110 ILE B N 1
ATOM 3169 C CA . ILE B 1 110 ? 8.008 8.273 -5.613 1 91.12 110 ILE B CA 1
ATOM 3170 C C . ILE B 1 110 ? 8.898 7.895 -6.797 1 91.12 110 ILE B C 1
ATOM 3172 O O . ILE B 1 110 ? 9.477 6.809 -6.82 1 91.12 110 ILE B O 1
ATOM 3176 N N . ASP B 1 111 ? 8.984 8.789 -7.758 1 93.06 111 ASP B N 1
ATOM 3177 C CA . ASP B 1 111 ? 9.875 8.633 -8.906 1 93.06 111 ASP B CA 1
ATOM 3178 C C . ASP B 1 111 ? 11.32 8.961 -8.531 1 93.06 111 ASP B C 1
ATOM 3180 O O . ASP B 1 111 ? 11.641 10.117 -8.234 1 93.06 111 ASP B O 1
ATOM 3184 N N . ALA B 1 112 ? 12.219 8.008 -8.609 1 89.19 112 ALA B N 1
ATOM 3185 C CA . ALA B 1 112 ? 13.602 8.195 -8.18 1 89.19 112 ALA B CA 1
ATOM 3186 C C . ALA B 1 112 ? 14.32 9.211 -9.062 1 89.19 112 ALA B C 1
ATOM 3188 O O . ALA B 1 112 ? 15.234 9.898 -8.609 1 89.19 112 ALA B O 1
ATOM 3189 N N . ARG B 1 113 ? 13.93 9.352 -10.328 1 87.44 113 ARG B N 1
ATOM 3190 C CA . ARG B 1 113 ? 14.602 10.234 -11.273 1 87.44 113 ARG B CA 1
ATOM 3191 C C . ARG B 1 113 ? 14.227 11.695 -11.023 1 87.44 113 ARG B C 1
ATOM 3193 O O . ARG B 1 113 ? 15.078 12.586 -11.117 1 87.44 113 ARG B O 1
ATOM 3200 N N . THR B 1 114 ? 13.023 11.93 -10.68 1 83.38 114 THR B N 1
ATOM 3201 C CA . THR B 1 114 ? 12.539 13.305 -10.609 1 83.38 114 THR B CA 1
ATOM 3202 C C . THR B 1 114 ? 12.281 13.719 -9.164 1 83.38 114 THR B C 1
ATOM 3204 O O . THR B 1 114 ? 12.188 14.906 -8.859 1 83.38 114 THR B O 1
ATOM 3207 N N . GLY B 1 115 ? 12.031 12.672 -8.312 1 80.19 115 GLY B N 1
ATOM 3208 C CA . GLY B 1 115 ? 11.641 12.969 -6.941 1 80.19 115 GLY B CA 1
ATOM 3209 C C . GLY B 1 115 ? 10.156 13.242 -6.789 1 80.19 115 GLY B C 1
ATOM 3210 O O . GLY B 1 115 ? 9.664 13.414 -5.672 1 80.19 115 GLY B O 1
ATOM 3211 N N . GLN B 1 116 ? 9.445 13.273 -7.852 1 83.62 116 GLN B N 1
ATOM 3212 C CA . GLN B 1 116 ? 8.016 13.547 -7.82 1 83.62 116 GLN B CA 1
ATOM 3213 C C . GLN B 1 116 ? 7.258 12.438 -7.086 1 83.62 116 GLN B C 1
ATOM 3215 O O . GLN B 1 116 ? 7.656 11.273 -7.137 1 83.62 116 GLN B O 1
ATOM 3220 N N . ARG B 1 117 ? 6.188 12.875 -6.484 1 88.06 117 ARG B N 1
ATOM 3221 C CA . ARG B 1 117 ? 5.367 11.945 -5.711 1 88.06 117 ARG B CA 1
ATOM 3222 C C . ARG B 1 117 ? 3.939 11.898 -6.25 1 88.06 117 ARG B C 1
ATOM 3224 O O . ARG B 1 117 ? 3.299 12.938 -6.41 1 88.06 117 ARG B O 1
ATOM 3231 N N . THR B 1 118 ? 3.479 10.734 -6.531 1 93.56 118 THR B N 1
ATOM 3232 C CA . THR B 1 118 ? 2.092 10.5 -6.914 1 93.56 118 THR B CA 1
ATOM 3233 C C . THR B 1 118 ? 1.364 9.688 -5.84 1 93.56 118 THR B C 1
ATOM 3235 O O . THR B 1 118 ? 1.838 8.633 -5.426 1 93.56 118 THR B O 1
ATOM 3238 N N . ILE B 1 119 ? 0.21 10.234 -5.43 1 92.88 119 ILE B N 1
ATOM 3239 C CA . ILE B 1 119 ? -0.391 9.68 -4.219 1 92.88 119 ILE B CA 1
ATOM 3240 C C . ILE B 1 119 ? -1.812 9.211 -4.52 1 92.88 119 ILE B C 1
ATOM 3242 O O . ILE B 1 119 ? -2.562 9.883 -5.227 1 92.88 119 ILE B O 1
ATOM 3246 N N . ALA B 1 120 ? -2.119 7.996 -4.07 1 96.12 120 ALA B N 1
ATOM 3247 C CA . ALA B 1 120 ? -3.486 7.496 -3.934 1 96.12 120 ALA B CA 1
ATOM 3248 C C . ALA B 1 120 ? -3.873 7.344 -2.467 1 96.12 120 ALA B C 1
ATOM 3250 O O . ALA B 1 120 ? -3.207 6.625 -1.715 1 96.12 120 ALA B O 1
ATOM 3251 N N . CYS B 1 121 ? -4.953 8.023 -2.072 1 93.31 121 CYS B N 1
ATOM 3252 C CA . CYS B 1 121 ? -5.234 8.07 -0.642 1 93.31 121 CYS B CA 1
ATOM 3253 C C . CYS B 1 121 ? -6.688 7.703 -0.36 1 93.31 121 CYS B C 1
ATOM 3255 O O . CYS B 1 121 ? -7.555 7.891 -1.213 1 93.31 121 CYS B O 1
ATOM 3257 N N . SER B 1 122 ? -6.855 7.012 0.74 1 91.62 122 SER B N 1
ATOM 3258 C CA . SER B 1 122 ? -8.164 6.73 1.323 1 91.62 122 SER B CA 1
ATOM 3259 C C . SER B 1 122 ? -8.266 7.277 2.742 1 91.62 122 SER B C 1
ATOM 3261 O O . SER B 1 122 ? -7.391 7.027 3.576 1 91.62 122 SER B O 1
ATOM 3263 N N . ARG B 1 123 ? -9.305 8.078 3.008 1 81.88 123 ARG B N 1
ATOM 3264 C CA . ARG B 1 123 ? -9.523 8.617 4.348 1 81.88 123 ARG B CA 1
ATOM 3265 C C . ARG B 1 123 ? -10.195 7.586 5.246 1 81.88 123 ARG B C 1
ATOM 3267 O O . ARG B 1 123 ? -10.766 6.605 4.758 1 81.88 123 ARG B O 1
ATOM 3274 N N . ALA B 1 124 ? -10.141 7.84 6.484 1 78.69 124 ALA B N 1
ATOM 3275 C CA . ALA B 1 124 ? -10.812 6.969 7.441 1 78.69 124 ALA B CA 1
ATOM 3276 C C . ALA B 1 124 ? -12.32 6.949 7.203 1 78.69 124 ALA B C 1
ATOM 3278 O O . ALA B 1 124 ? -12.906 7.973 6.852 1 78.69 124 ALA B O 1
ATOM 3279 N N . GLU B 1 125 ? -12.938 5.867 7.289 1 72.5 125 GLU B N 1
ATOM 3280 C CA . GLU B 1 125 ? -14.352 5.664 7 1 72.5 125 GLU B CA 1
ATOM 3281 C C . GLU B 1 125 ? -15.227 6.496 7.93 1 72.5 125 GLU B C 1
ATOM 3283 O O . GLU B 1 125 ? -16.328 6.914 7.551 1 72.5 125 GLU B O 1
ATOM 3288 N N . SER B 1 126 ? -14.781 6.68 9.094 1 74.94 126 SER B N 1
ATOM 3289 C CA . SER B 1 126 ? -15.656 7.402 10.016 1 74.94 126 SER B CA 1
ATOM 3290 C C . SER B 1 126 ? -14.938 8.609 10.625 1 74.94 126 SER B C 1
ATOM 3292 O O . SER B 1 126 ? -14.25 8.477 11.641 1 74.94 126 SER B O 1
ATOM 3294 N N . PRO B 1 127 ? -15.281 9.727 10.008 1 81.12 127 PRO B N 1
ATOM 3295 C CA . PRO B 1 127 ? -14.672 10.922 10.594 1 81.12 127 PRO B CA 1
ATOM 3296 C C . PRO B 1 127 ? -15.242 11.258 11.969 1 81.12 127 PRO B C 1
ATOM 3298 O O . PRO B 1 127 ? -16.375 10.875 12.289 1 81.12 127 PRO B O 1
ATOM 3301 N N . LEU B 1 128 ? -14.445 11.891 12.789 1 88.25 128 LEU B N 1
ATOM 3302 C CA . LEU B 1 128 ? -14.875 12.344 14.109 1 88.25 128 LEU B CA 1
ATOM 3303 C C . LEU B 1 128 ? -16.109 13.242 14 1 88.25 128 LEU B C 1
ATOM 3305 O O . LEU B 1 128 ? -16.109 14.219 13.242 1 88.25 128 LEU B O 1
ATOM 3309 N N . SER B 1 129 ? -17.156 12.867 14.719 1 90.38 129 SER B N 1
ATOM 3310 C CA . SER B 1 129 ? -18.375 13.672 14.719 1 90.38 129 SER B CA 1
ATOM 3311 C C . SER B 1 129 ? -18.328 14.742 15.805 1 90.38 129 SER B C 1
ATOM 3313 O O . SER B 1 129 ? -17.484 14.688 16.703 1 90.38 129 SER B O 1
ATOM 3315 N N . VAL B 1 130 ? -19.203 15.688 15.672 1 94.06 130 VAL B N 1
ATOM 3316 C CA . VAL B 1 130 ? -19.281 16.797 16.625 1 94.06 130 VAL B CA 1
ATOM 3317 C C . VAL B 1 130 ? -19.547 16.25 18.031 1 94.06 130 VAL B C 1
ATOM 3319 O O . VAL B 1 130 ? -18.984 16.75 19 1 94.06 130 VAL B O 1
ATOM 3322 N N . GLU B 1 131 ? -20.328 15.18 18.078 1 92.88 131 GLU B N 1
ATOM 3323 C CA . GLU B 1 131 ? -20.734 14.609 19.359 1 92.88 131 GLU B CA 1
ATOM 3324 C C . GLU B 1 131 ? -19.547 13.922 20.047 1 92.88 131 GLU B C 1
ATOM 3326 O O . GLU B 1 131 ? -19.562 13.727 21.266 1 92.88 131 GLU B O 1
ATOM 3331 N N . GLU B 1 132 ? -18.562 13.695 19.312 1 92.25 132 GLU B N 1
ATOM 3332 C CA . GLU B 1 132 ? -17.438 12.922 19.844 1 92.25 132 GLU B CA 1
ATOM 3333 C C . GLU B 1 132 ? -16.281 13.836 20.25 1 92.25 132 GLU B C 1
ATOM 3335 O O . GLU B 1 132 ? -15.312 13.383 20.859 1 92.25 132 GLU B O 1
ATOM 3340 N N . VAL B 1 133 ? -16.422 15.07 19.922 1 94 133 VAL B N 1
ATOM 3341 C CA . VAL B 1 133 ? -15.383 16.016 20.312 1 94 133 VAL B CA 1
ATOM 3342 C C . VAL B 1 133 ? -15.367 16.188 21.828 1 94 133 VAL B C 1
ATOM 3344 O O . VAL B 1 133 ? -16.391 16.5 22.422 1 94 133 VAL B O 1
ATOM 3347 N N . ASP B 1 134 ? -14.258 15.969 22.438 1 93 134 ASP B N 1
ATOM 3348 C CA . ASP B 1 134 ? -14.094 16.078 23.891 1 93 134 ASP B CA 1
ATOM 3349 C C . ASP B 1 134 ? -13.938 17.531 24.328 1 93 134 ASP B C 1
ATOM 3351 O O . ASP B 1 134 ? -12.82 18.031 24.422 1 93 134 ASP B O 1
ATOM 3355 N N . GLU B 1 135 ? -15.008 18.109 24.75 1 93.88 135 GLU B N 1
ATOM 3356 C CA . GLU B 1 135 ? -15.016 19.516 25.125 1 93.88 135 GLU B CA 1
ATOM 3357 C C . GLU B 1 135 ? -14.164 19.766 26.375 1 93.88 135 GLU B C 1
ATOM 3359 O O . GLU B 1 135 ? -13.508 20.797 26.484 1 93.88 135 GLU B O 1
ATOM 3364 N N . GLN B 1 136 ? -14.203 18.812 27.203 1 92 136 GLN B N 1
ATOM 3365 C CA . GLN B 1 136 ? -13.453 18.969 28.438 1 92 136 GLN B CA 1
ATOM 3366 C C . GLN B 1 136 ? -11.945 19 28.172 1 92 136 GLN B C 1
ATOM 3368 O O . GLN B 1 136 ? -11.219 19.781 28.766 1 92 136 GLN B O 1
ATOM 3373 N N . LEU B 1 137 ? -11.594 18.156 27.344 1 93.25 137 LEU B N 1
ATOM 3374 C CA . LEU B 1 137 ? -10.18 18.141 26.969 1 93.25 137 LEU B CA 1
ATOM 3375 C C . LEU B 1 137 ? -9.781 19.438 26.281 1 93.25 137 LEU B C 1
ATOM 3377 O O . LEU B 1 137 ? -8.742 20.016 26.594 1 93.25 137 LEU B O 1
ATOM 3381 N N . LEU B 1 138 ? -10.617 19.906 25.391 1 94.69 138 LEU B N 1
ATOM 3382 C CA . LEU B 1 138 ? -10.328 21.109 24.641 1 94.69 138 LEU B CA 1
ATOM 3383 C C . LEU B 1 138 ? -10.242 22.328 25.562 1 94.69 138 LEU B C 1
ATOM 3385 O O . LEU B 1 138 ? -9.461 23.25 25.328 1 94.69 138 LEU B O 1
ATOM 3389 N N . ALA B 1 139 ? -11.023 22.266 26.578 1 90.25 139 ALA B N 1
ATOM 3390 C CA . ALA B 1 139 ? -11.047 23.359 27.531 1 90.25 139 ALA B CA 1
ATOM 3391 C C . ALA B 1 139 ? -9.734 23.438 28.312 1 90.25 139 ALA B C 1
ATOM 3393 O O . ALA B 1 139 ? -9.406 24.484 28.875 1 90.25 139 ALA B O 1
ATOM 3394 N N . ARG B 1 140 ? -9.055 22.391 28.25 1 89.56 140 ARG B N 1
ATOM 3395 C CA . ARG B 1 140 ? -7.781 22.328 28.969 1 89.56 140 ARG B CA 1
ATOM 3396 C C . ARG B 1 140 ? -6.605 22.484 28.016 1 89.56 140 ARG B C 1
ATOM 3398 O O . ARG B 1 140 ? -5.469 22.156 28.359 1 89.56 140 ARG B O 1
ATOM 3405 N N . CYS B 1 141 ? -6.934 22.969 26.859 1 91.38 141 CYS B N 1
ATOM 3406 C CA . CYS B 1 141 ? -5.879 23.188 25.875 1 91.38 141 CYS B CA 1
ATOM 3407 C C . CYS B 1 141 ? -5.695 24.688 25.609 1 91.38 141 CYS B C 1
ATOM 3409 O O . CYS B 1 141 ? -6.668 25.438 25.594 1 91.38 141 CYS B O 1
ATOM 3411 N N . GLY B 1 142 ? -4.484 25.078 25.406 1 91.06 142 GLY B N 1
ATOM 3412 C CA . GLY B 1 142 ? -4.176 26.469 25.125 1 91.06 142 GLY B CA 1
ATOM 3413 C C . GLY B 1 142 ? -4.418 26.859 23.672 1 91.06 142 GLY B C 1
ATOM 3414 O O . GLY B 1 142 ? -4.59 28.031 23.359 1 91.06 142 GLY B O 1
ATOM 3415 N N . ALA B 1 143 ? -4.414 25.891 22.906 1 97.56 143 ALA B N 1
ATOM 3416 C CA . ALA B 1 143 ? -4.543 26.125 21.469 1 97.56 143 ALA B CA 1
ATOM 3417 C C . ALA B 1 143 ? -5.016 24.875 20.734 1 97.56 143 ALA B C 1
ATOM 3419 O O . ALA B 1 143 ? -5.012 23.781 21.312 1 97.56 143 ALA B O 1
ATOM 3420 N N . ILE B 1 144 ? -5.422 25.031 19.453 1 98.19 144 ILE B N 1
ATOM 3421 C CA . ILE B 1 144 ? -5.785 23.906 18.609 1 98.19 144 ILE B CA 1
ATOM 3422 C C . ILE B 1 144 ? -5.215 24.094 17.203 1 98.19 144 ILE B C 1
ATOM 3424 O O . ILE B 1 144 ? -5.195 25.219 16.688 1 98.19 144 ILE B O 1
ATOM 3428 N N . HIS B 1 145 ? -4.688 23.062 16.703 1 98.62 145 HIS B N 1
ATOM 3429 C CA . HIS B 1 145 ? -4.184 23 15.328 1 98.62 145 HIS B CA 1
ATOM 3430 C C . HIS B 1 145 ? -5.078 22.141 14.445 1 98.62 145 HIS B C 1
ATOM 3432 O O . HIS B 1 145 ? -5.316 20.969 14.75 1 98.62 145 HIS B O 1
ATOM 3438 N N . LEU B 1 146 ? -5.516 22.703 13.32 1 97.75 146 LEU B N 1
ATOM 3439 C CA . LEU B 1 146 ? -6.492 22.062 12.453 1 97.75 146 LEU B CA 1
ATOM 3440 C C . LEU B 1 146 ? -5.961 21.938 11.023 1 97.75 146 LEU B C 1
ATOM 3442 O O . LEU B 1 146 ? -5.082 22.703 10.625 1 97.75 146 LEU B O 1
ATOM 3446 N N . ASP B 1 147 ? -6.516 20.969 10.312 1 94.88 147 ASP B N 1
ATOM 3447 C CA . ASP B 1 147 ? -6.281 20.922 8.867 1 94.88 147 ASP B CA 1
ATOM 3448 C C . ASP B 1 147 ? -7.586 21.094 8.094 1 94.88 147 ASP B C 1
ATOM 3450 O O . ASP B 1 147 ? -7.602 21 6.867 1 94.88 147 ASP B O 1
ATOM 3454 N N . GLY B 1 148 ? -8.617 21.328 8.812 1 92.38 148 GLY B N 1
ATOM 3455 C CA . GLY B 1 148 ? -9.914 21.609 8.211 1 92.38 148 GLY B CA 1
ATOM 3456 C C . GLY B 1 148 ? -10.781 20.375 8.062 1 92.38 148 GLY B C 1
ATOM 3457 O O . GLY B 1 148 ? -11.922 20.469 7.613 1 92.38 148 GLY B O 1
ATOM 3458 N N . TRP B 1 149 ? -10.273 19.203 8.516 1 89.44 149 TRP B N 1
ATOM 3459 C CA . TRP B 1 149 ? -11.023 17.969 8.422 1 89.44 149 TRP B CA 1
ATOM 3460 C C . TRP B 1 149 ? -11.062 17.25 9.773 1 89.44 149 TRP B C 1
ATOM 3462 O O . TRP B 1 149 ? -10.07 17.25 10.516 1 89.44 149 TRP B O 1
ATOM 3472 N N . PRO B 1 150 ? -12.227 16.609 10.047 1 90.06 150 PRO B N 1
ATOM 3473 C CA . PRO B 1 150 ? -13.539 16.766 9.414 1 90.06 150 PRO B CA 1
ATOM 3474 C C . PRO B 1 150 ? -14.133 18.156 9.602 1 90.06 150 PRO B C 1
ATOM 3476 O O . PRO B 1 150 ? -14.023 18.734 10.688 1 90.06 150 PRO B O 1
ATOM 3479 N N . SER B 1 151 ? -14.867 18.562 8.664 1 91.38 151 SER B N 1
ATOM 3480 C CA . SER B 1 151 ? -15.266 19.969 8.586 1 91.38 151 SER B CA 1
ATOM 3481 C C . SER B 1 151 ? -16.078 20.391 9.805 1 91.38 151 SER B C 1
ATOM 3483 O O . SER B 1 151 ? -15.75 21.359 10.484 1 91.38 151 SER B O 1
ATOM 3485 N N . GLU B 1 152 ? -17.109 19.641 10.148 1 93 152 GLU B N 1
ATOM 3486 C CA . GLU B 1 152 ? -18.016 20.031 11.234 1 93 152 GLU B CA 1
ATOM 3487 C C . GLU B 1 152 ? -17.328 19.922 12.586 1 93 152 GLU B C 1
ATOM 3489 O O . GLU B 1 152 ? -17.5 20.797 13.445 1 93 152 GLU B O 1
ATOM 3494 N N . ALA B 1 153 ? -16.578 18.906 12.781 1 93.94 153 ALA B N 1
ATOM 3495 C CA . ALA B 1 153 ? -15.859 18.719 14.031 1 93.94 153 ALA B CA 1
ATOM 3496 C C . ALA B 1 153 ? -14.789 19.797 14.219 1 93.94 153 ALA B C 1
ATOM 3498 O O . ALA B 1 153 ? -14.586 20.297 15.32 1 93.94 153 ALA B O 1
ATOM 3499 N N . ALA B 1 154 ? -14.148 20.094 13.133 1 95.19 154 ALA B N 1
ATOM 3500 C CA . ALA B 1 154 ? -13.109 21.125 13.18 1 95.19 154 ALA B CA 1
ATOM 3501 C C . ALA B 1 154 ? -13.703 22.484 13.562 1 95.19 154 ALA B C 1
ATOM 3503 O O . ALA B 1 154 ? -13.148 23.188 14.398 1 95.19 154 ALA B O 1
ATOM 3504 N N . HIS B 1 155 ? -14.781 22.781 12.93 1 95.94 155 HIS B N 1
ATOM 3505 C CA . HIS B 1 155 ? -15.469 24.031 13.219 1 95.94 155 HIS B CA 1
ATOM 3506 C C . HIS B 1 155 ? -15.914 24.094 14.672 1 95.94 155 HIS B C 1
ATOM 3508 O O . HIS B 1 155 ? -15.703 25.109 15.344 1 95.94 155 HIS B O 1
ATOM 3514 N N . TYR B 1 156 ? -16.484 23.031 15.094 1 96.38 156 TYR B N 1
ATOM 3515 C CA . TYR B 1 156 ? -16.969 22.953 16.469 1 96.38 156 TYR B CA 1
ATOM 3516 C C . TYR B 1 156 ? -15.828 23.078 17.469 1 96.38 156 TYR B C 1
ATOM 3518 O O . TYR B 1 156 ? -15.93 23.844 18.422 1 96.38 156 TYR B O 1
ATOM 3526 N N . ALA B 1 157 ? -14.797 22.422 17.25 1 96.69 157 ALA B N 1
ATOM 3527 C CA . ALA B 1 157 ? -13.633 22.469 18.125 1 96.69 157 ALA B CA 1
ATOM 3528 C C . ALA B 1 157 ? -13.016 23.859 18.156 1 96.69 157 ALA B C 1
ATOM 3530 O O . ALA B 1 157 ? -12.617 24.344 19.219 1 96.69 157 ALA B O 1
ATOM 3531 N N . ALA B 1 158 ? -12.961 24.453 17 1 96.94 158 ALA B N 1
ATOM 3532 C CA . ALA B 1 158 ? -12.422 25.812 16.922 1 96.94 158 ALA B CA 1
ATOM 3533 C C . ALA B 1 158 ? -13.234 26.781 17.781 1 96.94 158 ALA B C 1
ATOM 3535 O O . ALA B 1 158 ? -12.664 27.609 18.5 1 96.94 158 ALA B O 1
ATOM 3536 N N . ARG B 1 159 ? -14.453 26.625 17.703 1 96.12 159 ARG B N 1
ATOM 3537 C CA . ARG B 1 159 ? -15.336 27.484 18.484 1 96.12 159 ARG B CA 1
ATOM 3538 C C . ARG B 1 159 ? -15.102 27.312 19.984 1 96.12 159 ARG B C 1
ATOM 3540 O O . ARG B 1 159 ? -15.078 28.281 20.734 1 96.12 159 ARG B O 1
ATOM 3547 N N . ILE B 1 160 ? -14.984 26.109 20.406 1 95.81 160 ILE B N 1
ATOM 3548 C CA . ILE B 1 160 ? -14.781 25.797 21.812 1 95.81 160 ILE B CA 1
ATOM 3549 C C . ILE B 1 160 ? -13.469 26.438 22.281 1 95.81 160 ILE B C 1
ATOM 3551 O O . ILE B 1 160 ? -13.43 27.078 23.328 1 95.81 160 ILE B O 1
ATOM 3555 N N . VAL B 1 161 ? -12.445 26.25 21.562 1 95.19 161 VAL B N 1
ATOM 3556 C CA . VAL B 1 161 ? -11.133 26.75 21.938 1 95.19 161 VAL B CA 1
ATOM 3557 C C . VAL B 1 161 ? -11.141 28.266 21.953 1 95.19 161 VAL B C 1
ATOM 3559 O O . VAL B 1 161 ? -10.609 28.891 22.875 1 95.19 161 VAL B O 1
ATOM 3562 N N . GLN B 1 162 ? -11.734 28.859 20.938 1 93.5 162 GLN B N 1
ATOM 3563 C CA . GLN B 1 162 ? -11.836 30.312 20.859 1 93.5 162 GLN B CA 1
ATOM 3564 C C . GLN B 1 162 ? -12.609 30.875 22.047 1 93.5 162 GLN B C 1
ATOM 3566 O O . GLN B 1 162 ? -12.203 31.875 22.641 1 93.5 162 GLN B O 1
ATOM 3571 N N . LYS B 1 163 ? -13.656 30.266 22.359 1 92.62 163 LYS B N 1
ATOM 3572 C CA . LYS B 1 163 ? -14.492 30.688 23.484 1 92.62 163 LYS B CA 1
ATOM 3573 C C . LYS B 1 163 ? -13.719 30.641 24.797 1 92.62 163 LYS B C 1
ATOM 3575 O O . LYS B 1 163 ? -13.953 31.453 25.688 1 92.62 163 LYS B O 1
ATOM 3580 N N . ASN B 1 164 ? -12.852 29.75 24.891 1 92.25 164 ASN B N 1
ATOM 3581 C CA . ASN B 1 164 ? -12.062 29.594 26.109 1 92.25 164 ASN B CA 1
ATOM 3582 C C . ASN B 1 164 ? -10.805 30.453 26.078 1 92.25 164 ASN B C 1
ATOM 3584 O O . ASN B 1 164 ? -9.922 30.297 26.922 1 92.25 164 ASN B O 1
ATOM 3588 N N . GLY B 1 165 ? -10.625 31.234 25.047 1 91.88 165 GLY B N 1
ATOM 3589 C CA . GLY B 1 165 ? -9.516 32.188 24.969 1 91.88 165 GLY B CA 1
ATOM 3590 C C . GLY B 1 165 ? -8.273 31.578 24.344 1 91.88 165 GLY B C 1
ATOM 3591 O O . GLY B 1 165 ? -7.188 32.156 24.422 1 91.88 165 GLY B O 1
ATOM 3592 N N . GLY B 1 166 ? -8.461 30.391 23.766 1 94.88 166 GLY B N 1
ATOM 3593 C CA . GLY B 1 166 ? -7.328 29.734 23.141 1 94.88 166 GLY B CA 1
ATOM 3594 C C . GLY B 1 166 ? -7.07 30.219 21.734 1 94.88 166 GLY B C 1
ATOM 3595 O O . GLY B 1 166 ? -7.871 30.969 21.172 1 94.88 166 GLY B O 1
ATOM 3596 N N . THR B 1 167 ? -5.938 29.844 21.156 1 97.62 167 THR B N 1
ATOM 3597 C CA . THR B 1 167 ? -5.531 30.219 19.812 1 97.62 167 THR B CA 1
ATOM 3598 C C . THR B 1 167 ? -5.883 29.109 18.812 1 97.62 167 THR B C 1
ATOM 3600 O O . THR B 1 167 ? -5.629 27.938 19.078 1 97.62 167 THR B O 1
ATOM 3603 N N . VAL B 1 168 ? -6.43 29.453 17.672 1 98.44 168 VAL B N 1
ATOM 3604 C CA . VAL B 1 168 ? -6.816 28.484 16.641 1 98.44 168 VAL B CA 1
ATOM 3605 C C . VAL B 1 168 ? -5.863 28.594 15.453 1 98.44 168 VAL B C 1
ATOM 3607 O O . VAL B 1 168 ? -5.754 29.656 14.828 1 98.44 168 VAL B O 1
ATOM 361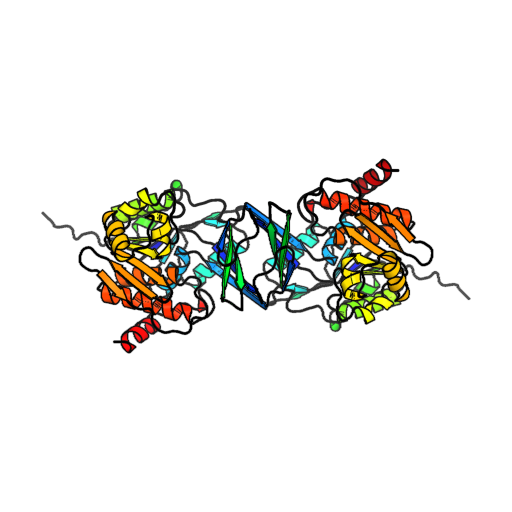0 N N . PHE B 1 169 ? -5.199 27.5 15.172 1 98.69 169 PHE B N 1
ATOM 3611 C CA . PHE B 1 169 ? -4.297 27.391 14.039 1 98.69 169 PHE B CA 1
ATOM 3612 C C . PHE B 1 169 ? -4.91 26.531 12.938 1 98.69 169 PHE B C 1
ATOM 3614 O O . PHE B 1 169 ? -5.555 25.516 13.227 1 98.69 169 PHE B O 1
ATOM 3621 N N . LEU B 1 170 ? -4.664 26.875 11.656 1 98.12 170 LEU B N 1
ATOM 3622 C CA . LEU B 1 170 ? -5.133 26.094 10.516 1 98.12 170 LEU B CA 1
ATOM 3623 C C . LEU B 1 170 ? -4.023 25.922 9.484 1 98.12 170 LEU B C 1
ATOM 3625 O O . LEU B 1 170 ? -3.426 26.906 9.039 1 98.12 170 LEU B O 1
ATOM 3629 N N . ASP B 1 171 ? -3.734 24.719 9.219 1 97.38 171 ASP B N 1
ATOM 3630 C CA . ASP B 1 171 ? -2.889 24.375 8.086 1 97.38 171 ASP B CA 1
ATOM 3631 C C . ASP B 1 171 ? -3.73 23.969 6.875 1 97.38 171 ASP B C 1
ATOM 3633 O O . ASP B 1 171 ? -4.195 22.828 6.789 1 97.38 171 ASP B O 1
ATOM 3637 N N . SER B 1 172 ? -3.822 24.812 5.918 1 94 172 SER B N 1
ATOM 3638 C CA . SER B 1 172 ? -4.688 24.578 4.77 1 94 172 SER B CA 1
ATOM 3639 C C . SER B 1 172 ? -3.881 24.156 3.543 1 94 172 SER B C 1
ATOM 3641 O O . SER B 1 172 ? -3.555 25 2.699 1 94 172 SER B O 1
ATOM 3643 N N . GLY B 1 173 ? -3.701 22.891 3.424 1 87.44 173 GLY B N 1
ATOM 3644 C CA . GLY B 1 173 ? -3.021 22.391 2.236 1 87.44 173 GLY B CA 1
ATOM 3645 C C . GLY B 1 173 ? -3.854 22.531 0.975 1 87.44 173 GLY B C 1
ATOM 3646 O O . GLY B 1 173 ? -3.311 22.734 -0.113 1 87.44 173 GLY B O 1
ATOM 3647 N N . SER B 1 174 ? -5.117 22.328 1.065 1 84.5 174 SER B N 1
ATOM 3648 C CA . SER B 1 174 ? -6.094 22.484 -0.007 1 84.5 174 SER B CA 1
ATOM 3649 C C . SER B 1 174 ? -7.422 23.016 0.528 1 84.5 174 SER B C 1
ATOM 3651 O O . SER B 1 174 ? -7.742 22.828 1.704 1 84.5 174 SER B O 1
ATOM 3653 N N . PRO B 1 175 ? -8.086 23.672 -0.369 1 86.31 175 PRO B N 1
ATOM 3654 C CA . PRO B 1 175 ? -9.383 24.188 0.087 1 86.31 175 PRO B CA 1
ATOM 3655 C C . PRO B 1 175 ? -10.359 23.078 0.455 1 86.31 175 PRO B C 1
ATOM 3657 O O . PRO B 1 175 ? -10.391 22.031 -0.202 1 86.31 175 PRO B O 1
ATOM 3660 N N . LYS B 1 176 ? -11.039 23.359 1.505 1 83.44 176 LYS B N 1
ATOM 3661 C CA . LYS B 1 176 ? -12.141 22.5 1.933 1 83.44 176 LYS B CA 1
ATOM 3662 C C . LYS B 1 176 ? -13.477 23.219 1.82 1 83.44 176 LYS B C 1
ATOM 3664 O O . LYS B 1 176 ? -13.523 24.453 1.848 1 83.44 176 LYS B O 1
ATOM 3669 N N . PRO B 1 177 ? -14.539 22.453 1.625 1 77.62 177 PRO B N 1
ATOM 3670 C CA . PRO B 1 177 ? -15.852 23.094 1.486 1 77.62 177 PRO B CA 1
ATOM 3671 C C . PRO B 1 177 ? -16.203 24 2.67 1 77.62 177 PRO B C 1
ATOM 3673 O O . PRO B 1 177 ? -16.859 25.016 2.496 1 77.62 177 PRO B O 1
ATOM 3676 N N . SER B 1 178 ? -15.742 23.703 3.824 1 81.62 178 SER B N 1
ATOM 3677 C CA . SER B 1 178 ? -16.141 24.438 5.023 1 81.62 178 SER B CA 1
ATOM 3678 C C . SER B 1 178 ? -15.125 25.516 5.371 1 81.62 178 SER B C 1
ATOM 3680 O O . SER B 1 178 ? -15.195 26.125 6.441 1 81.62 178 SER B O 1
ATOM 3682 N N . MET B 1 179 ? -14.297 25.828 4.438 1 87.12 179 MET B N 1
ATOM 3683 C CA . MET B 1 179 ? -13.219 26.781 4.719 1 87.12 179 MET B CA 1
ATOM 3684 C C . MET B 1 179 ? -13.781 28.172 5.02 1 87.12 179 MET B C 1
ATOM 3686 O O . MET B 1 179 ? -13.328 28.828 5.945 1 87.12 179 MET B O 1
ATOM 3690 N N . GLU B 1 180 ? -14.758 28.547 4.309 1 89.12 180 GLU B N 1
ATOM 3691 C CA . GLU B 1 180 ? -15.352 29.875 4.469 1 89.12 180 GLU B CA 1
ATOM 3692 C C . GLU B 1 180 ? -15.945 30.047 5.863 1 89.12 180 GLU B C 1
ATOM 3694 O O . GLU B 1 180 ? -15.922 31.141 6.418 1 89.12 180 GLU B O 1
ATOM 3699 N N . GLN B 1 181 ? -16.422 28.984 6.391 1 92.12 181 GLN B N 1
ATOM 3700 C CA . GLN B 1 181 ? -17.016 29.031 7.719 1 92.12 181 GLN B CA 1
ATOM 3701 C C . GLN B 1 181 ? -15.961 28.922 8.805 1 92.12 181 GLN B C 1
ATOM 3703 O O . GLN B 1 181 ? -16.141 29.422 9.922 1 92.12 181 GLN B O 1
ATOM 3708 N N . LEU B 1 182 ? -14.883 28.359 8.5 1 95.75 182 LEU B N 1
ATOM 3709 C CA . LEU B 1 182 ? -13.844 28.078 9.484 1 95.75 182 LEU B CA 1
ATOM 3710 C C . LEU B 1 182 ? -12.898 29.281 9.633 1 95.75 182 LEU B C 1
ATOM 3712 O O . LEU B 1 182 ? -12.438 29.562 10.742 1 95.75 182 LEU B O 1
ATOM 3716 N N . LEU B 1 183 ? -12.695 30.047 8.617 1 96.25 183 LEU B N 1
ATOM 3717 C CA . LEU B 1 183 ? -11.656 31.062 8.555 1 96.25 183 LEU B CA 1
ATOM 3718 C C . LEU B 1 183 ? -11.898 32.156 9.602 1 96.25 183 LEU B C 1
ATOM 3720 O O . LEU B 1 183 ? -10.961 32.594 10.273 1 96.25 183 LEU B O 1
ATOM 3724 N N . PRO B 1 184 ? -13.125 32.562 9.812 1 96.5 184 PRO B N 1
ATOM 3725 C CA . PRO B 1 184 ? -13.359 33.594 10.82 1 96.5 184 PRO B CA 1
ATOM 3726 C C . PRO B 1 184 ? -12.977 33.156 12.227 1 96.5 184 PRO B C 1
ATOM 3728 O O . PRO B 1 184 ? -12.812 34 13.117 1 96.5 184 PRO B O 1
ATOM 3731 N N . LEU B 1 185 ? -12.859 31.875 12.445 1 97.19 185 LEU B N 1
ATOM 3732 C CA . LEU B 1 185 ? -12.516 31.344 13.758 1 97.19 185 LEU B CA 1
ATOM 3733 C C . LEU B 1 185 ? -11.008 31.141 13.883 1 97.19 185 LEU B C 1
ATOM 3735 O O . LEU B 1 185 ? -10.492 30.875 14.977 1 97.19 185 LEU B O 1
ATOM 3739 N N . VAL B 1 186 ? -10.312 31.281 12.82 1 98.06 186 VAL B N 1
ATOM 3740 C CA . VAL B 1 186 ? -8.891 30.953 12.758 1 98.06 186 VAL B CA 1
ATOM 3741 C C . VAL B 1 186 ? -8.062 32.156 13.148 1 98.06 186 VAL B C 1
ATOM 3743 O O . VAL B 1 186 ? -8.312 33.281 12.672 1 98.06 186 VAL B O 1
ATOM 3746 N N . ASP B 1 187 ? -7.082 32 14.055 1 98.38 187 ASP B N 1
ATOM 3747 C CA . ASP B 1 187 ? -6.172 33.062 14.445 1 98.38 187 ASP B CA 1
ATOM 3748 C C . ASP B 1 187 ? -4.941 33.094 13.547 1 98.38 187 ASP B C 1
ATOM 3750 O O . ASP B 1 187 ? -4.469 34.188 13.172 1 98.38 187 ASP B O 1
ATOM 3754 N N . VAL B 1 188 ? -4.402 31.969 13.234 1 98.69 188 VAL B N 1
ATOM 3755 C CA . VAL B 1 188 ? -3.191 31.844 12.43 1 98.69 188 VAL B CA 1
ATOM 3756 C C . VAL B 1 188 ? -3.422 30.828 11.305 1 98.69 188 VAL B C 1
ATOM 3758 O O . VAL B 1 188 ? -3.791 29.688 11.562 1 98.69 188 VAL B O 1
ATOM 3761 N N . LEU B 1 189 ? -3.189 31.25 10.062 1 98.44 189 LEU B N 1
ATOM 3762 C CA . LEU B 1 189 ? -3.396 30.422 8.875 1 98.44 189 LEU B CA 1
ATOM 3763 C C . LEU B 1 189 ? -2.086 30.203 8.133 1 98.44 189 LEU B C 1
ATOM 3765 O O . LEU B 1 189 ? -1.345 31.156 7.879 1 98.44 189 LEU B O 1
ATOM 3769 N N . ASN B 1 190 ? -1.797 28.984 7.867 1 98.38 190 ASN B N 1
ATOM 3770 C CA . ASN B 1 190 ? -0.718 28.625 6.953 1 98.38 190 ASN B CA 1
ATOM 3771 C C . ASN B 1 190 ? -1.252 27.938 5.695 1 98.38 190 ASN B C 1
ATOM 3773 O O . ASN B 1 190 ? -2.158 27.109 5.77 1 98.38 190 ASN B O 1
ATOM 3777 N N . CYS B 1 191 ? -0.74 28.328 4.484 1 96.88 191 CYS B N 1
ATOM 3778 C CA . CYS B 1 191 ? -1.128 27.688 3.238 1 96.88 191 CYS B CA 1
ATOM 3779 C C . CYS B 1 191 ? -0.022 27.797 2.195 1 96.88 191 CYS B C 1
ATOM 3781 O O . CYS B 1 191 ? 0.841 28.672 2.295 1 96.88 191 CYS B O 1
ATOM 3783 N N . PRO B 1 192 ? -0.044 26.859 1.284 1 95.44 192 PRO B N 1
ATOM 3784 C CA . PRO B 1 192 ? 0.876 27.016 0.153 1 95.44 192 PRO B CA 1
ATOM 3785 C C . PRO B 1 192 ? 0.346 27.953 -0.924 1 95.44 192 PRO B C 1
ATOM 3787 O O . PRO B 1 192 ? -0.856 28.219 -0.973 1 95.44 192 PRO B O 1
ATOM 3790 N N . ARG B 1 193 ? 1.225 28.375 -1.754 1 95.62 193 ARG B N 1
ATOM 3791 C CA . ARG B 1 193 ? 0.852 29.281 -2.83 1 95.62 193 ARG B CA 1
ATOM 3792 C C . ARG B 1 193 ? -0.275 28.703 -3.678 1 95.62 193 ARG B C 1
ATOM 3794 O O . ARG B 1 193 ? -1.168 29.422 -4.117 1 95.62 193 ARG B O 1
ATOM 3801 N N . ARG B 1 194 ? -0.266 27.422 -3.93 1 90.62 194 ARG B N 1
ATOM 3802 C CA . ARG B 1 194 ? -1.27 26.781 -4.781 1 90.62 194 ARG B CA 1
ATOM 3803 C C . ARG B 1 194 ? -2.666 26.938 -4.188 1 90.62 194 ARG B C 1
ATOM 3805 O O . ARG B 1 194 ? -3.66 26.938 -4.918 1 90.62 194 ARG B O 1
ATOM 3812 N N . PHE B 1 195 ? -2.705 26.984 -2.951 1 93.06 195 PHE B N 1
ATOM 3813 C CA . PHE B 1 195 ? -3.979 27.188 -2.273 1 93.06 195 PHE B CA 1
ATOM 3814 C C . PHE B 1 195 ? -4.637 28.484 -2.75 1 93.06 195 PHE B C 1
ATOM 3816 O O . PHE B 1 195 ? -5.859 28.547 -2.883 1 93.06 195 PHE B O 1
ATOM 3823 N N . LEU B 1 196 ? -3.836 29.562 -3.018 1 95.5 196 LEU B N 1
ATOM 3824 C CA . LEU B 1 196 ? -4.355 30.844 -3.465 1 95.5 196 LEU B CA 1
ATOM 3825 C C . LEU B 1 196 ? -5.105 30.703 -4.785 1 95.5 196 LEU B C 1
ATOM 3827 O O . LEU B 1 196 ? -6.203 31.234 -4.945 1 95.5 196 LEU B O 1
ATOM 3831 N N . THR B 1 197 ? -4.492 29.938 -5.652 1 94.12 197 THR B N 1
ATOM 3832 C CA . THR B 1 197 ? -5.129 29.703 -6.941 1 94.12 197 THR B CA 1
ATOM 3833 C C . THR B 1 197 ? -6.461 28.984 -6.762 1 94.12 197 THR B C 1
ATOM 3835 O O . THR B 1 197 ? -7.465 29.359 -7.363 1 94.12 197 THR B O 1
ATOM 3838 N N . GLN B 1 198 ? -6.48 28.031 -5.926 1 91.06 198 GLN B N 1
ATOM 3839 C CA . GLN B 1 198 ? -7.641 27.156 -5.742 1 91.06 198 GLN B CA 1
ATOM 3840 C C . GLN B 1 198 ? -8.75 27.875 -4.977 1 91.06 198 GLN B C 1
ATOM 3842 O O . GLN B 1 198 ? -9.93 27.672 -5.246 1 91.06 198 GLN B O 1
ATOM 3847 N N . PHE B 1 199 ? -8.391 28.719 -4.043 1 93.25 199 PHE B N 1
ATOM 3848 C CA . PHE B 1 199 ? -9.352 29.281 -3.107 1 93.25 199 PHE B CA 1
ATOM 3849 C C . PHE B 1 199 ? -9.711 30.719 -3.502 1 93.25 199 PHE B C 1
ATOM 3851 O O . PHE B 1 199 ? -10.852 31.141 -3.342 1 93.25 199 PHE B O 1
ATOM 3858 N N . LEU B 1 200 ? -8.719 31.469 -4.055 1 94.88 200 LEU B N 1
ATOM 3859 C CA . LEU B 1 200 ? -8.922 32.875 -4.344 1 94.88 200 LEU B CA 1
ATOM 3860 C C . LEU B 1 200 ? -8.969 33.125 -5.848 1 94.88 200 LEU B C 1
ATOM 3862 O O . LEU B 1 200 ? -9.352 34.219 -6.289 1 94.88 200 LEU B O 1
ATOM 3866 N N . GLY B 1 201 ? -8.562 32.219 -6.656 1 95.56 201 GLY B N 1
ATOM 3867 C CA . GLY B 1 201 ? -8.641 32.344 -8.102 1 95.56 201 GLY B CA 1
ATOM 3868 C C . GLY B 1 201 ? -7.422 33 -8.711 1 95.56 201 GLY B C 1
ATOM 3869 O O . GLY B 1 201 ? -7.426 33.375 -9.891 1 95.56 201 GLY B O 1
ATOM 3870 N N . HIS B 1 202 ? -6.484 33.281 -7.828 1 95.69 202 HIS B N 1
ATOM 3871 C CA . HIS B 1 202 ? -5.223 33.844 -8.297 1 95.69 202 HIS B CA 1
ATOM 3872 C C . HIS B 1 202 ? -4.059 33.406 -7.426 1 95.69 202 HIS B C 1
ATOM 3874 O O . HIS B 1 202 ? -4.266 32.781 -6.379 1 95.69 202 HIS B O 1
ATOM 3880 N N . ASP B 1 203 ? -2.811 33.688 -7.816 1 94.88 203 ASP B N 1
ATOM 3881 C CA . ASP B 1 203 ? -1.663 33.188 -7.066 1 94.88 203 ASP B CA 1
ATOM 3882 C C . ASP B 1 203 ? -0.732 34.344 -6.664 1 94.88 203 ASP B C 1
ATOM 3884 O O . ASP B 1 203 ? 0.469 34.125 -6.48 1 94.88 203 ASP B O 1
ATOM 3888 N N . ASP B 1 204 ? -1.289 35.562 -6.645 1 97.44 204 ASP B N 1
ATOM 3889 C CA . ASP B 1 204 ? -0.538 36.719 -6.137 1 97.44 204 ASP B CA 1
ATOM 3890 C C . ASP B 1 204 ? -0.405 36.656 -4.617 1 97.44 204 ASP B C 1
ATOM 3892 O O . ASP B 1 204 ? -1.363 36.938 -3.895 1 97.44 204 ASP B O 1
ATOM 3896 N N . ILE B 1 205 ? 0.824 36.469 -4.137 1 97.88 205 ILE B N 1
ATOM 3897 C CA . ILE B 1 205 ? 1.043 36.125 -2.734 1 97.88 205 ILE B CA 1
ATOM 3898 C C . ILE B 1 205 ? 0.727 37.344 -1.863 1 97.88 205 ILE B C 1
ATOM 3900 O O . ILE B 1 205 ? -0.043 37.25 -0.905 1 97.88 205 ILE B O 1
ATOM 3904 N N . PRO B 1 206 ? 1.235 38.594 -2.209 1 97.69 206 PRO B N 1
ATOM 3905 C CA . PRO B 1 206 ? 0.909 39.75 -1.373 1 97.69 206 PRO B CA 1
ATOM 3906 C C . PRO B 1 206 ? -0.589 40.031 -1.33 1 97.69 206 PRO B C 1
ATOM 3908 O O . PRO B 1 206 ? -1.143 40.281 -0.257 1 97.69 206 PRO B O 1
ATOM 3911 N N . ARG B 1 207 ? -1.205 39.969 -2.459 1 97.94 207 ARG B N 1
ATOM 3912 C CA . ARG B 1 207 ? -2.645 40.188 -2.516 1 97.94 207 ARG B CA 1
ATOM 3913 C C . ARG B 1 207 ? -3.402 39.125 -1.746 1 97.94 207 ARG B C 1
ATOM 3915 O O . ARG B 1 207 ? -4.324 39.406 -0.985 1 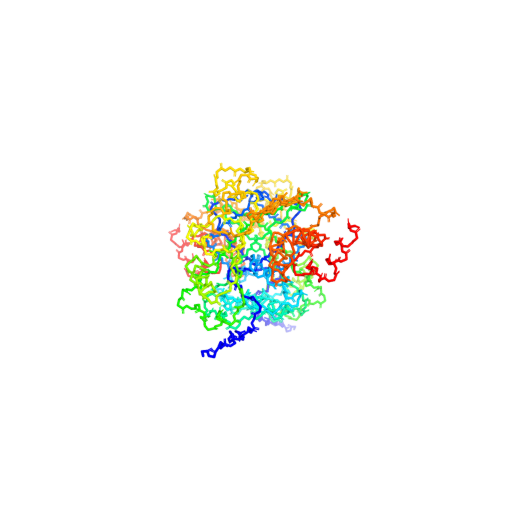97.94 207 ARG B O 1
ATOM 3922 N N . GLY B 1 208 ? -3.033 37.938 -1.992 1 98.06 208 GLY B N 1
ATOM 3923 C CA . GLY B 1 208 ? -3.676 36.812 -1.32 1 98.06 208 GLY B CA 1
ATOM 3924 C C . GLY B 1 208 ? -3.529 36.844 0.189 1 98.06 208 GLY B C 1
ATOM 3925 O O . GLY B 1 208 ? -4.484 36.562 0.919 1 98.06 208 GLY B O 1
ATOM 3926 N N . GLY B 1 209 ? -2.316 37.188 0.679 1 98.19 209 GLY B N 1
ATOM 3927 C CA . GLY B 1 209 ? -2.084 37.312 2.107 1 98.19 209 GLY B CA 1
ATOM 3928 C C . GLY B 1 209 ? -3.016 38.312 2.771 1 98.19 209 GLY B C 1
ATOM 3929 O O . GLY B 1 209 ? -3.59 38.031 3.826 1 98.19 209 GLY B O 1
ATOM 3930 N N . ARG B 1 210 ? -3.201 39.438 2.104 1 97.75 210 ARG B N 1
ATOM 3931 C CA . ARG B 1 210 ? -4.066 40.469 2.633 1 97.75 210 ARG B CA 1
ATOM 3932 C C . ARG B 1 210 ? -5.527 40.031 2.615 1 97.75 210 ARG B C 1
ATOM 3934 O O . ARG B 1 210 ? -6.273 40.312 3.562 1 97.75 210 ARG B O 1
ATOM 3941 N N . GLU B 1 211 ? -5.887 39.406 1.557 1 97.81 211 GLU B N 1
ATOM 3942 C CA . GLU B 1 211 ? -7.258 38.938 1.438 1 97.81 211 GLU B CA 1
ATOM 3943 C C . GLU B 1 211 ? -7.578 37.906 2.525 1 97.81 211 GLU B C 1
ATOM 3945 O O . GLU B 1 211 ? -8.68 37.906 3.076 1 97.81 211 GLU B O 1
ATOM 3950 N N . LEU B 1 212 ? -6.672 37.062 2.801 1 97.88 212 LEU B N 1
ATOM 3951 C CA . LEU B 1 212 ? -6.879 36.031 3.814 1 97.88 212 LEU B CA 1
ATOM 3952 C C . LEU B 1 212 ? -6.922 36.656 5.211 1 97.88 212 LEU B C 1
ATOM 3954 O O . LEU B 1 212 ? -7.715 36.219 6.055 1 97.88 212 LEU B O 1
ATOM 3958 N N . LEU B 1 213 ? -6.102 37.688 5.492 1 97.94 213 LEU B N 1
ATOM 3959 C CA . LEU B 1 213 ? -6.176 38.406 6.754 1 97.94 213 LEU B CA 1
ATOM 3960 C C . LEU B 1 213 ? -7.57 39 6.973 1 97.94 213 LEU B C 1
ATOM 3962 O O . LEU B 1 213 ? -8.102 38.938 8.086 1 97.94 213 LEU B O 1
ATOM 3966 N N . ALA B 1 214 ? -8.109 39.469 5.902 1 97.25 214 ALA B N 1
ATOM 3967 C CA . ALA B 1 214 ? -9.406 40.125 5.973 1 97.25 214 ALA B CA 1
ATOM 3968 C C . ALA B 1 214 ? -10.523 39.125 6.285 1 97.25 214 ALA B C 1
ATOM 3970 O O . ALA B 1 214 ? -11.633 39.531 6.656 1 97.25 214 ALA B O 1
ATOM 3971 N N . ARG B 1 215 ? -10.234 37.906 6.219 1 96.25 215 ARG B N 1
ATOM 3972 C CA . ARG B 1 215 ? -11.266 36.906 6.398 1 96.25 215 ARG B CA 1
ATOM 3973 C C . ARG B 1 215 ? -11.297 36.406 7.836 1 96.25 215 ARG B C 1
ATOM 3975 O O . ARG B 1 215 ? -12.18 35.625 8.211 1 96.25 215 ARG B O 1
ATOM 3982 N N . GLY B 1 216 ? -10.336 36.812 8.656 1 96.12 216 GLY B N 1
ATOM 3983 C CA . GLY B 1 216 ? -10.414 36.406 10.047 1 96.12 216 GLY B CA 1
ATOM 3984 C C . GLY B 1 216 ? -9.062 36.312 10.719 1 96.12 216 GLY B C 1
ATOM 3985 O O . GLY B 1 216 ? -8.836 36.906 11.766 1 96.12 216 GLY B O 1
ATOM 3986 N N . PRO B 1 217 ? -8.125 35.625 10.164 1 98.12 217 PRO B N 1
ATOM 3987 C CA . PRO B 1 217 ? -6.824 35.375 10.805 1 98.12 217 PRO B CA 1
ATOM 3988 C C . PRO B 1 217 ? -6.074 36.688 11.125 1 98.12 217 PRO B C 1
ATOM 3990 O O . PRO B 1 217 ? -6.156 37.656 10.367 1 98.12 217 PRO B O 1
ATOM 3993 N N . ARG B 1 218 ? -5.371 36.688 12.195 1 97.75 218 ARG B N 1
ATOM 3994 C CA . ARG B 1 218 ? -4.527 37.812 12.555 1 97.75 218 ARG B CA 1
ATOM 3995 C C . ARG B 1 218 ? -3.121 37.656 11.984 1 97.75 218 ARG B C 1
ATOM 3997 O O . ARG B 1 218 ? -2.354 38.625 11.93 1 97.75 218 ARG B O 1
ATOM 4004 N N . MET B 1 219 ? -2.783 36.406 11.602 1 98.56 219 MET B N 1
ATOM 4005 C CA . MET B 1 219 ? -1.511 36.094 10.953 1 98.56 219 MET B CA 1
ATOM 4006 C C . MET B 1 219 ? -1.703 35.062 9.852 1 98.56 219 MET B C 1
ATOM 4008 O O . MET B 1 219 ? -2.461 34.125 10.016 1 98.56 219 MET B O 1
ATOM 4012 N N . VAL B 1 220 ? -1.109 35.312 8.68 1 98.75 220 VAL B N 1
ATOM 4013 C CA . VAL B 1 220 ? -1.148 34.406 7.535 1 98.75 220 VAL B CA 1
ATOM 4014 C C . VAL B 1 220 ? 0.271 34.156 7.039 1 98.75 220 VAL B C 1
ATOM 4016 O O . VAL B 1 220 ? 1.062 35.094 6.871 1 98.75 220 VAL B O 1
ATOM 4019 N N . THR B 1 221 ? 0.589 32.906 6.918 1 98.75 221 THR B N 1
ATOM 4020 C CA . THR B 1 221 ? 1.837 32.531 6.262 1 98.75 221 THR B CA 1
ATOM 4021 C C . THR B 1 221 ? 1.56 31.781 4.961 1 98.75 221 THR B C 1
ATOM 4023 O O . THR B 1 221 ? 0.633 30.969 4.895 1 98.75 221 THR B O 1
ATOM 4026 N N . ILE B 1 222 ? 2.338 32.062 3.916 1 98.44 222 ILE B N 1
ATOM 4027 C CA . ILE B 1 222 ? 2.23 31.438 2.605 1 98.44 222 ILE B CA 1
ATOM 4028 C C . ILE B 1 222 ? 3.59 30.875 2.186 1 98.44 222 ILE B C 1
ATOM 4030 O O . ILE B 1 222 ? 4.551 31.641 2.027 1 98.44 222 ILE B O 1
ATOM 4034 N N . THR B 1 223 ? 3.645 29.594 2.055 1 97.31 223 THR B N 1
ATOM 4035 C CA . THR B 1 223 ? 4.879 28.953 1.614 1 97.31 223 THR B CA 1
ATOM 4036 C C . THR B 1 223 ? 4.945 28.891 0.091 1 97.31 223 THR B C 1
ATOM 4038 O O . THR B 1 223 ? 3.92 28.719 -0.573 1 97.31 223 THR B O 1
ATOM 4041 N N . ASP B 1 224 ? 6.141 29 -0.447 1 95.38 224 ASP B N 1
ATOM 4042 C CA . ASP B 1 224 ? 6.371 29.031 -1.888 1 95.38 224 ASP B CA 1
ATOM 4043 C C . ASP B 1 224 ? 7.523 28.094 -2.273 1 95.38 224 ASP B C 1
ATOM 4045 O O . ASP B 1 224 ? 8.453 28.516 -2.973 1 95.38 224 ASP B O 1
ATOM 4049 N N . GLY B 1 225 ? 7.508 26.906 -1.752 1 90 225 GLY B N 1
ATOM 4050 C CA . GLY B 1 225 ? 8.516 25.906 -2.072 1 90 225 GLY B CA 1
ATOM 4051 C C . GLY B 1 225 ? 9.93 26.391 -1.823 1 90 225 GLY B C 1
ATOM 4052 O O . GLY B 1 225 ? 10.242 26.875 -0.735 1 90 225 GLY B O 1
ATOM 4053 N N . ASP B 1 226 ? 10.742 26.234 -2.914 1 89.69 226 ASP B N 1
ATOM 4054 C CA . ASP B 1 226 ? 12.156 26.578 -2.785 1 89.69 226 ASP B CA 1
ATOM 4055 C C . ASP B 1 226 ? 12.359 28.094 -2.842 1 89.69 226 ASP B C 1
ATOM 4057 O O . ASP B 1 226 ? 13.477 28.578 -2.645 1 89.69 226 ASP B O 1
ATOM 4061 N N . GLN B 1 227 ? 11.273 28.844 -2.973 1 93.94 227 GLN B N 1
ATOM 4062 C CA . GLN B 1 227 ? 11.359 30.297 -2.961 1 93.94 227 GLN B CA 1
ATOM 4063 C C . GLN B 1 227 ? 11.203 30.844 -1.547 1 93.94 227 GLN B C 1
ATOM 4065 O O . GLN B 1 227 ? 11.477 32.031 -1.297 1 93.94 227 GLN B O 1
ATOM 4070 N N . GLY B 1 228 ? 10.75 29.984 -0.641 1 96.62 228 GLY B N 1
ATOM 4071 C CA . GLY B 1 228 ? 10.617 30.406 0.742 1 96.62 228 GLY B CA 1
ATOM 4072 C C . GLY B 1 228 ? 9.18 30.594 1.176 1 96.62 228 GLY B C 1
ATOM 4073 O O . GLY B 1 228 ? 8.336 29.719 0.945 1 96.62 228 GLY B O 1
ATOM 4074 N N . ALA B 1 229 ? 8.992 31.656 1.965 1 98.31 229 ALA B N 1
ATOM 4075 C CA . ALA B 1 229 ? 7.664 31.906 2.518 1 98.31 229 ALA B CA 1
ATOM 4076 C C . ALA B 1 229 ? 7.473 33.375 2.869 1 98.31 229 ALA B C 1
ATOM 4078 O O . ALA B 1 229 ? 8.445 34.125 2.971 1 98.31 229 ALA B O 1
ATOM 4079 N N . MET B 1 230 ? 6.277 33.781 2.969 1 98.69 230 MET B N 1
ATOM 4080 C CA . MET B 1 230 ? 5.902 35.125 3.418 1 98.69 230 MET B CA 1
ATOM 4081 C C . MET B 1 230 ? 4.961 35.062 4.617 1 98.69 230 MET B C 1
ATOM 4083 O O . MET B 1 230 ? 4.234 34.062 4.781 1 98.69 230 MET B O 1
ATOM 4087 N N . LEU B 1 231 ? 5.031 36.031 5.426 1 98.81 231 LEU B N 1
ATOM 4088 C CA . LEU B 1 231 ? 4.18 36.156 6.602 1 98.81 231 LEU B CA 1
ATOM 4089 C C . LEU B 1 231 ? 3.469 37.531 6.609 1 98.81 231 LEU B C 1
ATOM 4091 O O . LEU B 1 231 ? 4.07 38.531 6.289 1 98.81 231 LEU B O 1
ATOM 4095 N N . PHE B 1 232 ? 2.193 37.5 6.867 1 98.62 232 PHE B N 1
ATOM 4096 C CA . PHE B 1 232 ? 1.354 38.719 6.859 1 98.62 232 PHE B CA 1
ATOM 4097 C C . PHE B 1 232 ? 0.662 38.875 8.203 1 98.62 232 PHE B C 1
ATOM 4099 O O . PHE B 1 232 ? 0.103 37.938 8.758 1 98.62 232 PHE B O 1
ATOM 4106 N N . THR B 1 233 ? 0.71 40.062 8.773 1 98.19 233 THR B N 1
ATOM 4107 C CA . THR B 1 233 ? -0.122 40.531 9.875 1 98.19 233 THR B CA 1
ATOM 4108 C C . THR B 1 233 ? -0.745 41.906 9.531 1 98.19 233 THR B C 1
ATOM 4110 O O . THR B 1 233 ? -0.539 42.406 8.438 1 98.19 233 THR B O 1
ATOM 4113 N N . GLY B 1 234 ? -1.596 42.344 10.445 1 95.12 234 GLY B N 1
ATOM 4114 C CA . GLY B 1 234 ? -2.129 43.688 10.234 1 95.12 234 GLY B CA 1
ATOM 4115 C C . GLY B 1 234 ? -1.053 44.719 10.117 1 95.12 234 GLY B C 1
ATOM 4116 O O . GLY B 1 234 ? -1.245 45.75 9.453 1 95.12 234 GLY B O 1
ATOM 4117 N N . ALA B 1 235 ? 0.143 44.438 10.57 1 93.19 235 ALA B N 1
ATOM 4118 C CA . ALA B 1 235 ? 1.188 45.438 10.695 1 93.19 235 ALA B CA 1
ATOM 4119 C C . ALA B 1 235 ? 2.361 45.156 9.773 1 93.19 235 ALA B C 1
ATOM 4121 O O . ALA B 1 235 ? 3.131 46.062 9.422 1 93.19 235 ALA B O 1
ATOM 4122 N N . GLU B 1 236 ? 2.506 43.875 9.461 1 94.75 236 GLU B N 1
ATOM 4123 C CA . GLU B 1 236 ? 3.76 43.5 8.828 1 94.75 236 GLU B CA 1
ATOM 4124 C C . GLU B 1 236 ? 3.508 42.594 7.621 1 94.75 236 GLU B C 1
ATOM 4126 O O . GLU B 1 236 ? 2.521 41.844 7.59 1 94.75 236 GLU B O 1
ATOM 4131 N N . GLN B 1 237 ? 4.305 42.812 6.664 1 97.75 237 GLN B N 1
ATOM 4132 C CA . GLN B 1 237 ? 4.523 41.875 5.559 1 97.75 237 GLN B CA 1
ATOM 4133 C C . GLN B 1 237 ? 5.992 41.5 5.449 1 97.75 237 GLN B C 1
ATOM 4135 O O . GLN B 1 237 ? 6.844 42.344 5.156 1 97.75 237 GLN B O 1
ATOM 4140 N N . LEU B 1 238 ? 6.277 40.25 5.719 1 98.44 238 LEU B N 1
ATOM 4141 C CA . LEU B 1 238 ? 7.656 39.781 5.789 1 98.44 238 LEU B CA 1
ATOM 4142 C C . LEU B 1 238 ? 7.918 38.688 4.754 1 98.44 238 LEU B C 1
ATOM 4144 O O . LEU B 1 238 ? 7.02 37.938 4.418 1 98.44 238 LEU B O 1
ATOM 4148 N N . THR B 1 239 ? 9.102 38.719 4.266 1 98.12 239 THR B N 1
ATOM 4149 C CA . THR B 1 239 ? 9.562 37.656 3.359 1 98.12 239 THR B CA 1
ATOM 4150 C C . THR B 1 239 ? 10.773 36.938 3.941 1 98.12 239 THR B C 1
ATOM 4152 O O . THR B 1 239 ? 11.656 37.562 4.523 1 98.12 239 THR B O 1
ATOM 4155 N N . GLN B 1 240 ? 10.797 35.656 3.832 1 97.69 240 GLN B N 1
ATOM 4156 C CA . GLN B 1 240 ? 11.914 34.812 4.223 1 97.69 240 GLN B CA 1
ATOM 4157 C C . GLN B 1 240 ? 12.297 33.844 3.096 1 97.69 240 GLN B C 1
ATOM 4159 O O . GLN B 1 240 ? 11.539 32.938 2.764 1 97.69 240 GLN B O 1
ATOM 4164 N N . PRO B 1 241 ? 13.484 34.062 2.455 1 96.5 241 PRO B N 1
ATOM 4165 C CA . PRO B 1 241 ? 13.953 33.094 1.483 1 96.5 241 PRO B CA 1
ATOM 4166 C C . PRO B 1 241 ? 14.18 31.703 2.104 1 96.5 241 PRO B C 1
ATOM 4168 O O . PRO B 1 241 ? 14.461 31.594 3.299 1 96.5 241 PRO B O 1
ATOM 4171 N N . ALA B 1 242 ? 14.023 30.672 1.231 1 95.06 242 ALA B N 1
ATOM 4172 C CA . ALA B 1 242 ? 14.32 29.328 1.71 1 95.06 242 ALA B CA 1
ATOM 4173 C C . ALA B 1 242 ? 15.789 29.203 2.104 1 95.06 242 ALA B C 1
ATOM 4175 O O . ALA B 1 242 ? 16.672 29.766 1.445 1 95.06 242 ALA B O 1
ATOM 4176 N N . PHE B 1 243 ? 16.062 28.516 3.23 1 94.81 243 PHE B N 1
ATOM 4177 C CA . PHE B 1 243 ? 17.453 28.219 3.578 1 94.81 243 PHE B CA 1
ATOM 4178 C C . PHE B 1 243 ? 18.062 27.266 2.564 1 94.81 243 PHE B C 1
ATOM 4180 O O . PHE B 1 243 ? 17.406 26.328 2.1 1 94.81 243 PHE B O 1
ATOM 4187 N N . PRO B 1 244 ? 19.234 27.469 2.217 1 90.56 244 PRO B N 1
ATOM 4188 C CA . PRO B 1 244 ? 19.891 26.609 1.226 1 90.56 244 PRO B CA 1
ATOM 4189 C C . PRO B 1 244 ? 20.25 25.234 1.784 1 90.56 244 PRO B C 1
ATOM 4191 O O . PRO B 1 244 ? 21.125 25.125 2.635 1 90.56 244 PRO B O 1
ATOM 4194 N N . VAL B 1 245 ? 19.516 24.266 1.417 1 90.06 245 VAL B N 1
ATOM 4195 C CA . VAL B 1 245 ? 19.828 22.875 1.762 1 90.06 245 VAL B CA 1
ATOM 4196 C C . VAL B 1 245 ? 19.656 22 0.532 1 90.06 245 VAL B C 1
ATOM 4198 O O . VAL B 1 245 ? 18.969 22.375 -0.425 1 90.06 245 VAL B O 1
ATOM 4201 N N . THR B 1 246 ? 20.391 20.906 0.495 1 89.75 246 THR B N 1
ATOM 4202 C CA . THR B 1 246 ? 20.125 19.875 -0.515 1 89.75 246 THR B CA 1
ATOM 4203 C C . THR B 1 246 ? 18.875 19.078 -0.157 1 89.75 246 THR B C 1
ATOM 4205 O O . THR B 1 246 ? 18.891 18.281 0.781 1 89.75 246 THR B O 1
ATOM 4208 N N . ALA B 1 247 ? 17.859 19.328 -0.903 1 86.25 247 ALA B N 1
ATOM 4209 C CA . ALA B 1 247 ? 16.594 18.656 -0.61 1 86.25 247 ALA B CA 1
ATOM 4210 C C . ALA B 1 247 ? 16.656 17.172 -0.943 1 86.25 247 ALA B C 1
ATOM 4212 O O . ALA B 1 247 ? 17.047 16.797 -2.051 1 86.25 247 ALA B O 1
ATOM 4213 N N . VAL B 1 248 ? 16.328 16.375 0.026 1 83.06 248 VAL B N 1
ATOM 4214 C CA . VAL B 1 248 ? 16.312 14.93 -0.126 1 83.06 248 VAL B CA 1
ATOM 4215 C C . VAL B 1 248 ? 14.867 14.438 -0.185 1 83.06 248 VAL B C 1
ATOM 4217 O O . VAL B 1 248 ? 14.523 13.586 -1.013 1 83.06 248 VAL B O 1
ATOM 4220 N N . ASP B 1 249 ? 14.023 14.938 0.644 1 83.19 249 ASP B N 1
ATOM 4221 C CA . ASP B 1 249 ? 12.617 14.555 0.76 1 83.19 249 ASP B CA 1
ATOM 4222 C C . ASP B 1 249 ? 11.781 15.727 1.267 1 83.19 249 ASP B C 1
ATOM 4224 O O . ASP B 1 249 ? 11.898 16.125 2.426 1 83.19 249 ASP B O 1
ATOM 4228 N N . THR B 1 250 ? 10.852 16.109 0.446 1 84 250 THR B N 1
ATOM 4229 C CA . THR B 1 250 ? 10.086 17.312 0.8 1 84 250 THR B CA 1
ATOM 4230 C C . THR B 1 250 ? 8.719 16.922 1.359 1 84 250 THR B C 1
ATOM 4232 O O . THR B 1 250 ? 7.875 17.797 1.591 1 84 250 THR B O 1
ATOM 4235 N N . THR B 1 251 ? 8.508 15.633 1.556 1 82.81 251 THR B N 1
ATOM 4236 C CA . THR B 1 251 ? 7.234 15.164 2.088 1 82.81 251 THR B CA 1
ATOM 4237 C C . THR B 1 251 ? 6.996 15.727 3.486 1 82.81 251 THR B C 1
ATOM 4239 O O . THR B 1 251 ? 7.84 15.586 4.371 1 82.81 251 THR B O 1
ATOM 4242 N N . GLY B 1 252 ? 5.895 16.422 3.664 1 88.25 252 GLY B N 1
ATOM 4243 C CA . GLY B 1 252 ? 5.512 16.922 4.973 1 88.25 252 GLY B CA 1
ATOM 4244 C C . GLY B 1 252 ? 6.168 18.25 5.324 1 88.25 252 GLY B C 1
ATOM 4245 O O . GLY B 1 252 ? 5.996 18.766 6.43 1 88.25 252 GLY B O 1
ATOM 4246 N N . ALA B 1 253 ? 6.918 18.859 4.363 1 91.88 253 ALA B N 1
ATOM 4247 C CA . ALA B 1 253 ? 7.629 20.094 4.633 1 91.88 253 ALA B CA 1
ATOM 4248 C C . ALA B 1 253 ? 6.664 21.203 5.082 1 91.88 253 ALA B C 1
ATOM 4250 O O . ALA B 1 253 ? 6.961 21.953 6.012 1 91.88 253 ALA B O 1
ATOM 4251 N N . GLY B 1 254 ? 5.59 21.266 4.383 1 94.06 254 GLY B N 1
ATOM 4252 C CA . GLY B 1 254 ? 4.582 22.25 4.762 1 94.06 254 GLY B CA 1
ATOM 4253 C C . GLY B 1 254 ? 4.008 22 6.145 1 94.06 254 GLY B C 1
ATOM 4254 O O . GLY B 1 254 ? 3.762 22.953 6.891 1 94.06 254 GLY B O 1
ATOM 4255 N N . ASP B 1 255 ? 3.77 20.797 6.52 1 95.69 255 ASP B N 1
ATOM 4256 C CA . ASP B 1 255 ? 3.256 20.438 7.836 1 95.69 255 ASP B CA 1
ATOM 4257 C C . ASP B 1 255 ? 4.246 20.828 8.938 1 95.69 255 ASP B C 1
ATOM 4259 O O . ASP B 1 255 ? 3.846 21.328 9.992 1 95.69 255 ASP B O 1
ATOM 4263 N N . VAL B 1 256 ? 5.496 20.531 8.648 1 97.31 256 VAL B N 1
ATOM 4264 C CA . VAL B 1 256 ? 6.57 20.844 9.586 1 97.31 256 VAL B CA 1
ATOM 4265 C C . VAL B 1 256 ? 6.691 22.359 9.75 1 97.31 256 VAL B C 1
ATOM 4267 O O . VAL B 1 256 ? 6.855 22.859 10.867 1 97.31 256 VAL B O 1
ATOM 4270 N N . PHE B 1 257 ? 6.605 23.031 8.641 1 98.12 257 PHE B N 1
ATOM 4271 C CA . PHE B 1 257 ? 6.574 24.484 8.656 1 98.12 257 PHE B CA 1
ATOM 4272 C C . PHE B 1 257 ? 5.449 25 9.547 1 98.12 257 PHE B C 1
ATOM 4274 O O . PHE B 1 257 ? 5.668 25.859 10.398 1 98.12 257 PHE B O 1
ATOM 4281 N N . SER B 1 258 ? 4.344 24.453 9.367 1 98.31 258 SER B N 1
ATOM 4282 C CA . SER B 1 258 ? 3.168 24.828 10.141 1 98.31 258 SER B CA 1
ATOM 4283 C C . SER B 1 258 ? 3.375 24.562 11.633 1 98.31 258 SER B C 1
ATOM 4285 O O . SER B 1 258 ? 3.027 25.406 12.469 1 98.31 258 SER B O 1
ATOM 4287 N N . GLY B 1 259 ? 3.891 23.406 11.945 1 98.62 259 GLY B N 1
ATOM 4288 C CA . GLY B 1 259 ? 4.207 23.109 13.336 1 98.62 259 GLY B CA 1
ATOM 4289 C C . GLY B 1 259 ? 5.156 24.109 13.961 1 98.62 259 GLY B C 1
ATOM 4290 O O . GLY B 1 259 ? 4.977 24.516 15.117 1 98.62 259 GLY B O 1
ATOM 4291 N N . ALA B 1 260 ? 6.125 24.531 13.188 1 98.75 260 ALA B N 1
ATOM 4292 C CA . ALA B 1 260 ? 7.094 25.516 13.664 1 98.75 260 ALA B CA 1
ATOM 4293 C C . ALA B 1 260 ? 6.438 26.859 13.883 1 98.75 260 ALA B C 1
ATOM 4295 O O . ALA B 1 260 ? 6.77 27.578 14.836 1 98.75 260 ALA B O 1
ATOM 4296 N N . ILE B 1 261 ? 5.559 27.234 13.008 1 98.75 261 ILE B N 1
ATOM 4297 C CA . ILE B 1 261 ? 4.793 28.469 13.18 1 98.75 261 ILE B CA 1
ATOM 4298 C C . ILE B 1 261 ? 4.02 28.406 14.492 1 98.75 261 ILE B C 1
ATOM 4300 O O . ILE B 1 261 ? 4.004 29.391 15.25 1 98.75 261 ILE B O 1
ATOM 4304 N N . VAL B 1 262 ? 3.406 27.281 14.758 1 98.69 262 VAL B N 1
ATOM 4305 C CA . VAL B 1 262 ? 2.635 27.109 15.984 1 98.69 262 VAL B CA 1
ATOM 4306 C C . VAL B 1 262 ? 3.541 27.297 17.203 1 98.69 262 VAL B C 1
ATOM 4308 O O . VAL B 1 262 ? 3.215 28.047 18.109 1 98.69 262 VAL B O 1
ATOM 4311 N N . HIS B 1 263 ? 4.641 26.641 17.203 1 98.62 263 HIS B N 1
ATOM 4312 C CA . HIS B 1 263 ? 5.562 26.719 18.328 1 98.62 263 HIS B CA 1
ATOM 4313 C C . HIS B 1 263 ? 5.988 28.156 18.594 1 98.62 263 HIS B C 1
ATOM 4315 O O . HIS B 1 263 ? 5.922 28.641 19.734 1 98.62 263 HIS B O 1
ATOM 4321 N N . ALA B 1 264 ? 6.438 28.844 17.562 1 98.56 264 ALA B N 1
ATOM 4322 C CA . ALA B 1 264 ? 6.957 30.203 17.672 1 98.56 264 ALA B CA 1
ATOM 4323 C C . ALA B 1 264 ? 5.867 31.172 18.141 1 98.56 264 ALA B C 1
ATOM 4325 O O . ALA B 1 264 ? 6.117 32.062 18.953 1 98.56 264 ALA B O 1
ATOM 4326 N N . THR B 1 265 ? 4.688 30.984 17.609 1 98.12 265 THR B N 1
ATOM 4327 C CA . THR B 1 265 ? 3.562 31.844 17.984 1 98.12 265 THR B CA 1
ATOM 4328 C C . THR B 1 265 ? 3.225 31.656 19.469 1 98.12 265 THR B C 1
ATOM 4330 O O . THR B 1 265 ? 3.043 32.625 20.188 1 98.12 265 THR B O 1
ATOM 4333 N N . LEU B 1 266 ? 3.16 30.438 19.922 1 97.06 266 LEU B N 1
ATOM 4334 C CA . LEU B 1 266 ? 2.824 30.141 21.312 1 97.06 266 LEU B CA 1
ATOM 4335 C C . LEU B 1 266 ? 3.93 30.609 22.25 1 97.06 266 LEU B C 1
ATOM 4337 O O . LEU B 1 266 ? 3.676 30.891 23.422 1 97.06 266 LEU B O 1
ATOM 4341 N N . ALA B 1 267 ? 5.133 30.734 21.734 1 97 267 ALA B N 1
ATOM 4342 C CA . ALA B 1 267 ? 6.262 31.219 22.516 1 97 267 ALA B CA 1
ATOM 4343 C C . ALA B 1 267 ? 6.277 32.75 22.562 1 97 267 ALA B C 1
ATOM 4345 O O . ALA B 1 267 ? 7.09 33.344 23.281 1 97 267 ALA B O 1
ATOM 4346 N N . GLY B 1 268 ? 5.484 33.344 21.781 1 97.25 268 GLY B N 1
ATOM 4347 C CA . GLY B 1 268 ? 5.387 34.781 21.797 1 97.25 268 GLY B CA 1
ATOM 4348 C C . GLY B 1 268 ? 6.508 35.469 21.016 1 97.25 268 GLY B C 1
ATOM 4349 O O . GLY B 1 268 ? 6.879 36.594 21.312 1 97.25 268 GLY B O 1
ATOM 4350 N N . TRP B 1 269 ? 7.051 34.812 20.078 1 97.5 269 TRP B N 1
ATOM 4351 C CA . TRP B 1 269 ? 8.156 35.344 19.297 1 97.5 269 TRP B CA 1
ATOM 4352 C C . TRP B 1 269 ? 7.656 36.406 18.297 1 97.5 269 TRP B C 1
ATOM 4354 O O . TRP B 1 269 ? 6.512 36.312 17.844 1 97.5 269 TRP B O 1
ATOM 4364 N N . PRO B 1 270 ? 8.531 37.375 17.953 1 97.25 270 PRO B N 1
ATOM 4365 C CA . PRO B 1 270 ? 8.164 38.344 16.906 1 97.25 270 PRO B CA 1
ATOM 4366 C C . PRO B 1 270 ? 7.969 37.656 15.539 1 97.25 270 PRO B C 1
ATOM 4368 O O . PRO B 1 270 ? 8.508 36.594 15.297 1 97.25 270 PRO B O 1
ATOM 4371 N N . ALA B 1 271 ? 7.246 38.344 14.703 1 97.81 271 ALA B N 1
ATOM 4372 C CA . ALA B 1 271 ? 6.844 37.781 13.414 1 97.81 271 ALA B CA 1
ATOM 4373 C C . ALA B 1 271 ? 8.055 37.406 12.57 1 97.81 271 ALA B C 1
ATOM 4375 O O . ALA B 1 271 ? 8.055 36.375 11.898 1 97.81 271 ALA B O 1
ATOM 4376 N N . ASP B 1 272 ? 9.055 38.219 12.617 1 96.88 272 ASP B N 1
ATOM 4377 C CA . ASP B 1 272 ? 10.242 37.969 11.805 1 96.88 272 ASP B CA 1
ATOM 4378 C C . ASP B 1 272 ? 10.977 36.719 12.281 1 96.88 272 ASP B C 1
ATOM 4380 O O . ASP B 1 272 ? 11.391 35.906 11.469 1 96.88 272 ASP B O 1
ATOM 4384 N N . ARG B 1 273 ? 11.102 36.594 13.594 1 97.19 273 ARG B N 1
ATOM 4385 C CA . ARG B 1 273 ? 11.734 35.406 14.164 1 97.19 273 ARG B CA 1
ATOM 4386 C C . ARG B 1 273 ? 10.898 34.156 13.914 1 97.19 273 ARG B C 1
ATOM 4388 O O . ARG B 1 273 ? 11.438 33.094 13.656 1 97.19 273 ARG B O 1
ATOM 4395 N N . THR B 1 274 ? 9.602 34.344 14.016 1 98.25 274 THR B N 1
ATOM 4396 C CA . THR B 1 274 ? 8.664 33.25 13.773 1 98.25 274 THR B CA 1
ATOM 4397 C C . THR B 1 274 ? 8.828 32.688 12.352 1 98.25 274 THR B C 1
ATOM 4399 O O . THR B 1 274 ? 8.969 31.484 12.164 1 98.25 274 THR B O 1
ATOM 4402 N N . LEU B 1 275 ? 8.867 33.531 11.391 1 98.56 275 LEU B N 1
ATOM 4403 C CA . LEU B 1 275 ? 8.969 33.156 9.984 1 98.56 275 LEU B CA 1
ATOM 4404 C C . LEU B 1 275 ? 10.32 32.5 9.703 1 98.56 275 LEU B C 1
ATOM 4406 O O . LEU B 1 275 ? 10.391 31.484 9.016 1 98.56 275 LEU B O 1
ATOM 4410 N N . LYS B 1 276 ? 11.336 33.094 10.25 1 98.12 276 LYS B N 1
ATOM 4411 C CA . LYS B 1 276 ? 12.688 32.562 10.062 1 98.12 276 LYS B CA 1
ATOM 4412 C C . LYS B 1 276 ? 12.812 31.156 10.664 1 98.12 276 LYS B C 1
ATOM 4414 O O . LYS B 1 276 ? 13.391 30.266 10.039 1 98.12 276 LYS B O 1
ATOM 4419 N N . PHE B 1 277 ? 12.312 31.031 11.844 1 98.12 277 PHE B N 1
ATOM 4420 C CA . PHE B 1 277 ? 12.344 29.75 12.547 1 98.12 277 PHE B CA 1
ATOM 4421 C C . PHE B 1 277 ? 11.609 28.672 11.75 1 98.12 277 PHE B C 1
ATOM 4423 O O . PHE B 1 277 ? 12.117 27.562 11.594 1 98.12 277 PHE B O 1
ATOM 4430 N N . ALA B 1 278 ? 10.43 29 11.242 1 98.75 278 ALA B N 1
ATOM 4431 C CA . ALA B 1 278 ? 9.625 28.047 10.477 1 98.75 278 ALA B CA 1
ATOM 4432 C C . ALA B 1 278 ? 10.328 27.641 9.188 1 98.75 278 ALA B C 1
ATOM 4434 O O . ALA B 1 278 ? 10.352 26.453 8.836 1 98.75 278 ALA B O 1
ATOM 4435 N N . ALA B 1 279 ? 10.938 28.578 8.516 1 98.06 279 ALA B N 1
ATOM 4436 C CA . ALA B 1 279 ? 11.672 28.312 7.277 1 98.06 279 ALA B CA 1
ATOM 4437 C C . ALA B 1 279 ? 12.867 27.391 7.539 1 98.06 279 ALA B C 1
ATOM 4439 O O . ALA B 1 279 ? 13.125 26.469 6.773 1 98.06 279 ALA B O 1
ATOM 4440 N N . ALA B 1 280 ? 13.555 27.672 8.617 1 97.81 280 ALA B N 1
ATOM 4441 C CA . ALA B 1 280 ? 14.703 26.859 8.984 1 97.81 280 ALA B CA 1
ATOM 4442 C C . ALA B 1 280 ? 14.273 25.438 9.328 1 97.81 280 ALA B C 1
ATOM 4444 O O . ALA B 1 280 ? 14.938 24.469 8.945 1 97.81 280 ALA B O 1
ATOM 4445 N N . THR B 1 281 ? 13.219 25.344 10.078 1 98.12 281 THR B N 1
ATOM 4446 C CA . THR B 1 281 ? 12.711 24.031 10.477 1 98.12 281 THR B CA 1
ATOM 4447 C C . THR B 1 281 ? 12.359 23.188 9.25 1 98.12 281 THR B C 1
ATOM 4449 O O . THR B 1 281 ? 12.734 22.016 9.164 1 98.12 281 THR B O 1
ATOM 4452 N N . ALA B 1 282 ? 11.641 23.766 8.297 1 97.12 282 ALA B N 1
ATOM 4453 C CA . ALA B 1 282 ? 11.242 23.062 7.078 1 97.12 282 ALA B CA 1
ATOM 4454 C C . ALA B 1 282 ? 12.461 22.672 6.246 1 97.12 282 ALA B C 1
ATOM 4456 O O . ALA B 1 282 ? 12.492 21.594 5.656 1 97.12 282 ALA B O 1
ATOM 4457 N N . ALA B 1 283 ? 13.453 23.531 6.234 1 96.06 283 ALA B N 1
ATOM 4458 C CA . ALA B 1 283 ? 14.672 23.25 5.48 1 96.06 283 ALA B CA 1
ATOM 4459 C C . ALA B 1 283 ? 15.398 22.031 6.051 1 96.06 283 ALA B C 1
ATOM 4461 O O . ALA B 1 283 ? 15.859 21.172 5.301 1 96.06 283 ALA B O 1
ATOM 4462 N N . LEU B 1 284 ? 15.531 22.047 7.316 1 96.31 284 LEU B N 1
ATOM 4463 C CA . LEU B 1 284 ? 16.203 20.922 7.969 1 96.31 284 LEU B CA 1
ATOM 4464 C C . LEU B 1 284 ? 15.445 19.609 7.719 1 96.31 284 LEU B C 1
ATOM 4466 O O . LEU B 1 284 ? 16.062 18.578 7.484 1 96.31 284 LEU B O 1
ATOM 4470 N N . LYS B 1 285 ? 14.117 19.672 7.805 1 95.56 285 LYS B N 1
ATOM 4471 C CA . LYS B 1 285 ? 13.289 18.5 7.496 1 95.56 285 LYS B CA 1
ATOM 4472 C C . LYS B 1 285 ? 13.555 18.016 6.074 1 95.56 285 LYS B C 1
ATOM 4474 O O . LYS B 1 285 ? 13.672 16.812 5.844 1 95.56 285 LYS B O 1
ATOM 4479 N N . CYS B 1 286 ? 13.68 18.844 5.129 1 93 286 C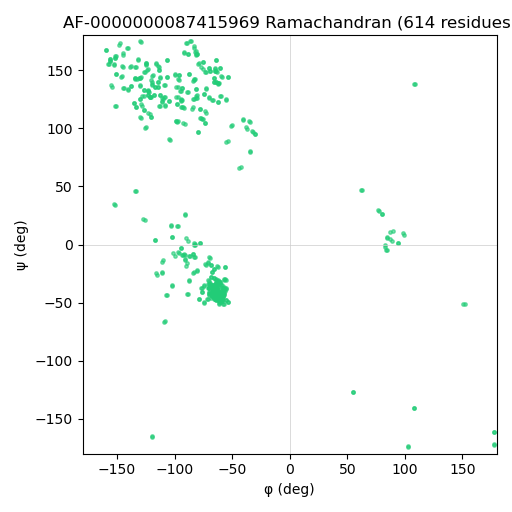YS B N 1
ATOM 4480 C CA . CYS B 1 286 ? 13.805 18.5 3.717 1 93 286 CYS B CA 1
ATOM 4481 C C . CYS B 1 286 ? 15.172 17.906 3.418 1 93 286 CYS B C 1
ATOM 4483 O O . CYS B 1 286 ? 15.359 17.25 2.396 1 93 286 CYS B O 1
ATOM 4485 N N . ALA B 1 287 ? 16.109 18.109 4.301 1 92.81 287 ALA B N 1
ATOM 4486 C CA . ALA B 1 287 ? 17.5 17.672 4.066 1 92.81 287 ALA B CA 1
ATOM 4487 C C . ALA B 1 287 ? 17.688 16.203 4.438 1 92.81 287 ALA B C 1
ATOM 4489 O O . ALA B 1 287 ? 18.734 15.633 4.18 1 92.81 287 ALA B O 1
ATOM 4490 N N . LYS B 1 288 ? 16.75 15.617 5.02 1 88.19 288 LYS B N 1
ATOM 4491 C CA . LYS B 1 288 ? 16.812 14.227 5.453 1 88.19 288 LYS B CA 1
ATOM 4492 C C . LYS B 1 288 ? 15.656 13.414 4.875 1 88.19 288 LYS B C 1
ATOM 4494 O O . LYS B 1 288 ? 14.578 13.961 4.602 1 88.19 288 LYS B O 1
ATOM 4499 N N . LEU B 1 289 ? 15.859 12.125 4.762 1 80.62 289 LEU B N 1
ATOM 4500 C CA . LEU B 1 289 ? 14.82 11.234 4.246 1 80.62 289 LEU B CA 1
ATOM 4501 C C . LEU B 1 289 ? 13.844 10.852 5.348 1 80.62 289 LEU B C 1
ATOM 4503 O O . LEU B 1 289 ? 14.25 10.578 6.48 1 80.62 289 LEU B O 1
ATOM 4507 N N . GLY B 1 290 ? 12.57 10.773 4.902 1 79 290 GLY B N 1
ATOM 4508 C CA . GLY B 1 290 ? 11.57 10.273 5.84 1 79 290 GLY B CA 1
ATOM 4509 C C . GLY B 1 290 ? 10.719 11.375 6.441 1 79 290 GLY B C 1
ATOM 4510 O O . GLY B 1 290 ? 10.875 12.547 6.102 1 79 290 GLY B O 1
ATOM 4511 N N . ASN B 1 291 ? 9.844 10.961 7.414 1 82.69 291 ASN B N 1
ATOM 4512 C CA . ASN B 1 291 ? 8.93 11.898 8.055 1 82.69 291 ASN B CA 1
ATOM 4513 C C . ASN B 1 291 ? 9.336 12.188 9.492 1 82.69 291 ASN B C 1
ATOM 4515 O O . ASN B 1 291 ? 10.039 13.172 9.758 1 82.69 291 ASN B O 1
ATOM 4519 N N . ARG B 1 292 ? 9.273 11.188 10.367 1 90.06 292 ARG B N 1
ATOM 4520 C CA . ARG B 1 292 ? 9.586 11.391 11.781 1 90.06 292 ARG B CA 1
ATOM 4521 C C . ARG B 1 292 ? 11.094 11.484 12 1 90.06 292 ARG B C 1
ATOM 4523 O O . ARG B 1 292 ? 11.57 12.367 12.719 1 90.06 292 ARG B O 1
ATOM 4530 N N . GLU B 1 293 ? 11.781 10.602 11.281 1 87.69 293 GLU B N 1
ATOM 4531 C CA . GLU B 1 293 ? 13.227 10.547 11.453 1 87.69 293 GLU B CA 1
ATOM 4532 C C . GLU B 1 293 ? 13.891 11.836 10.969 1 87.69 293 GLU B C 1
ATOM 4534 O O . GLU B 1 293 ? 14.984 12.18 11.414 1 87.69 293 GLU B O 1
ATOM 4539 N N . ALA B 1 294 ? 13.219 12.531 10.156 1 91.5 294 ALA B N 1
ATOM 4540 C CA . ALA B 1 294 ? 13.805 13.719 9.539 1 91.5 294 ALA B CA 1
ATOM 4541 C C . ALA B 1 294 ? 13.453 14.977 10.328 1 91.5 294 ALA B C 1
ATOM 4543 O O . ALA B 1 294 ? 13.93 16.078 10.008 1 91.5 294 ALA B O 1
ATOM 4544 N N . LEU B 1 295 ? 12.672 14.852 11.367 1 95.25 295 LEU B N 1
ATOM 4545 C CA . LEU B 1 295 ? 12.266 16.031 12.125 1 95.25 295 LEU B CA 1
ATOM 4546 C C . LEU B 1 295 ? 13.414 16.547 12.984 1 95.25 295 LEU B C 1
ATOM 4548 O O . LEU B 1 295 ? 14.039 15.773 13.727 1 95.25 295 LEU B O 1
ATOM 4552 N N . PRO B 1 296 ? 13.68 17.797 12.891 1 95.81 296 PRO B N 1
ATOM 4553 C CA . PRO B 1 296 ? 14.766 18.359 13.688 1 95.81 296 PRO B CA 1
ATOM 4554 C C . PRO B 1 296 ? 14.367 18.625 15.141 1 95.81 296 PRO B C 1
ATOM 4556 O O . PRO B 1 296 ? 13.18 18.781 15.43 1 95.81 296 PRO B O 1
ATOM 4559 N N . GLY B 1 297 ? 15.398 18.625 15.961 1 96.38 297 GLY B N 1
ATOM 4560 C CA . GLY B 1 297 ? 15.188 19.125 17.312 1 96.38 297 GLY B CA 1
ATOM 4561 C C . GLY B 1 297 ? 15.234 20.641 17.391 1 96.38 297 GLY B C 1
ATOM 4562 O O . GLY B 1 297 ? 15.688 21.312 16.469 1 96.38 297 GLY B O 1
ATOM 4563 N N . LEU B 1 298 ? 14.773 21.125 18.516 1 97.5 298 LEU B N 1
ATOM 4564 C CA . LEU B 1 298 ? 14.711 22.578 18.719 1 97.5 298 LEU B CA 1
ATOM 4565 C C . LEU B 1 298 ? 16.094 23.188 18.656 1 97.5 298 LEU B C 1
ATOM 4567 O O . LEU B 1 298 ? 16.297 24.219 18 1 97.5 298 LEU B O 1
ATOM 4571 N N . ASP B 1 299 ? 16.984 22.562 19.266 1 97 299 ASP B N 1
ATOM 4572 C CA . ASP B 1 299 ? 18.344 23.094 19.312 1 97 299 ASP B CA 1
ATOM 4573 C C . ASP B 1 299 ? 18.969 23.172 17.922 1 97 299 ASP B C 1
ATOM 4575 O O . ASP B 1 299 ? 19.688 24.109 17.609 1 97 299 ASP B O 1
ATOM 4579 N N . GLU B 1 300 ? 18.703 22.188 17.156 1 96.25 300 GLU B N 1
ATOM 4580 C CA . GLU B 1 300 ? 19.219 22.156 15.789 1 96.25 300 GLU B CA 1
ATOM 4581 C C . GLU B 1 300 ? 18.688 23.312 14.969 1 96.25 300 GLU B C 1
ATOM 4583 O O . GLU B 1 300 ? 19.438 23.953 14.219 1 96.25 300 GLU B O 1
ATOM 4588 N N . VAL B 1 301 ? 17.469 23.609 15.133 1 97.69 301 VAL B N 1
ATOM 4589 C CA . VAL B 1 301 ? 16.828 24.703 14.391 1 97.69 301 VAL B CA 1
ATOM 4590 C C . VAL B 1 301 ? 17.406 26.031 14.859 1 97.69 301 VAL B C 1
ATOM 4592 O O . VAL B 1 301 ? 17.75 26.891 14.031 1 97.69 301 VAL B O 1
ATOM 4595 N N . LEU B 1 302 ? 17.531 26.219 16.141 1 96.88 302 LEU B N 1
ATOM 4596 C CA . LEU B 1 302 ? 18.031 27.469 16.703 1 96.88 302 LEU B CA 1
ATOM 4597 C C . LEU B 1 302 ? 19.469 27.719 16.266 1 96.88 302 LEU B C 1
ATOM 4599 O O . LEU B 1 302 ? 19.828 28.859 15.977 1 96.88 302 LEU B O 1
ATOM 4603 N N . ARG B 1 303 ? 20.203 26.688 16.125 1 95.75 303 ARG B N 1
ATOM 4604 C CA . ARG B 1 303 ? 21.578 26.812 15.656 1 95.75 303 ARG B CA 1
ATOM 4605 C C . ARG B 1 303 ? 21.625 27.297 14.211 1 95.75 303 ARG B C 1
ATOM 4607 O O . ARG B 1 303 ? 22.484 28.109 13.844 1 95.75 303 ARG B O 1
ATOM 4614 N N . MET B 1 304 ? 20.766 26.844 13.461 1 94.69 304 MET B N 1
ATOM 4615 C CA . MET B 1 304 ? 20.734 27.234 12.055 1 94.69 304 MET B CA 1
ATOM 4616 C C . MET B 1 304 ? 20.375 28.703 11.906 1 94.69 304 MET B C 1
ATOM 4618 O O . MET B 1 304 ? 20.969 29.406 11.086 1 94.69 304 MET B O 1
ATOM 4622 N N . ILE B 1 305 ? 19.391 29.141 12.641 1 94.12 305 ILE B N 1
ATOM 4623 C CA . ILE B 1 305 ? 18.953 30.531 12.477 1 94.12 305 ILE B CA 1
ATOM 4624 C C . ILE B 1 305 ? 20 31.469 13.047 1 94.12 305 ILE B C 1
ATOM 4626 O O . ILE B 1 305 ? 20.141 32.625 12.586 1 94.12 305 ILE B O 1
ATOM 4630 N N . GLU B 1 306 ? 20.75 31.062 14.086 1 90.5 306 GLU B N 1
ATOM 4631 C CA . GLU B 1 306 ? 21.828 31.875 14.648 1 90.5 306 GLU B CA 1
ATOM 4632 C C . GLU B 1 306 ? 23.016 31.953 13.703 1 90.5 306 GLU B C 1
ATOM 4634 O O . GLU B 1 306 ? 23.734 32.969 13.672 1 90.5 306 GLU B O 1
ATOM 4639 N N . ALA B 1 307 ? 23.234 30.922 13.016 1 86.5 307 ALA B N 1
ATOM 4640 C CA . ALA B 1 307 ? 24.359 30.875 12.07 1 86.5 307 ALA B CA 1
ATOM 4641 C C . ALA B 1 307 ? 24.109 31.812 10.891 1 86.5 307 ALA B C 1
ATOM 4643 O O . ALA B 1 307 ? 25.062 32.312 10.281 1 86.5 307 ALA B O 1
ATOM 4644 N N . GLU B 1 308 ? 22.938 31.969 10.469 1 75.06 308 GLU B N 1
ATOM 4645 C CA . GLU B 1 308 ? 22.609 32.812 9.312 1 75.06 308 GLU B CA 1
ATOM 4646 C C . GLU B 1 308 ? 22.406 34.25 9.719 1 75.06 308 GLU B C 1
ATOM 4648 O O . GLU B 1 308 ? 22.297 35.125 8.867 1 75.06 308 GLU B O 1
ATOM 4653 N N . SER B 1 309 ? 22.328 34.594 11.023 1 60.94 309 SER B N 1
ATOM 4654 C CA . SER B 1 309 ? 22.25 35.969 11.492 1 60.94 309 SER B CA 1
ATOM 4655 C C . SER B 1 309 ? 23.641 36.594 11.578 1 60.94 309 SER B C 1
ATOM 4657 O O . SER B 1 309 ? 24.625 35.906 11.82 1 60.94 309 SER B O 1
#

Nearest PDB structures (foldseek):
  7agk-assembly2_B  TM=9.173E-01  e=5.852E-29  Escherichia coli K-12
  7agh-assembly1_B  TM=9.069E-01  e=1.932E-27  Escherichia coli K-12
  2rbc-assembly1_A-2  TM=9.078E-01  e=6.775E-26  Agrobacterium fabrum str. C58
  3pl2-assembly1_B  TM=8.797E-01  e=3.451E-25  Corynebacterium glutamicum
  9fhd-assembly1_B  TM=8.801E-01  e=1.381E-24  Homo sapiens

pLDDT: mean 91.57, std 10.75, range [28.33, 98.81]

Radius of gyration: 29.75 Å; Cα contacts (8 Å, |Δi|>4): 1458; chains: 2; bounding box: 48×109×77 Å

Sequence (618 aa):
MGGGTPLERYVEFDIAGLGTVVVDHQVILEQYPEPDSKNEIQTDWFQVGGPVPTALAVLARFGRRTTFLGHWGDDPFGAMIEADFQDEGIGFSGSCCRTGLRSGFAHAWIDARTGQRTIACSRAESPLSVEEVDEQLLARCGAIHLDGWPSEAAHYAARIVQKNGGTVFLDSGSPKPSMEQLLPLVDVLNCPRRFLTQFLGHDDIPRGGRELLARGPRMVTITDGDQGAMLFTGAEQLTQPAFPVTAVDTTGAGDVFSGAIVHATLAGWPADRTLKFAAATAALKCAKLGNREALPGLDEVLRMIEAESMGGGTPLERYVEFDIAGLGTVVVDHQVILEQYPEPDSKNEIQTDWFQVGGPVPTALAVLARFGRRTTFLGHWGDDPFGAMIEADFQDEGIGFSGSCCRTGLRSGFAHAWIDARTGQRTIACSRAESPLSVEEVDEQLLARCGAIHLDGWPSEAAHYAARIVQKNGGTVFLDSGSPKPSMEQLLPLVDVLNCPRRFLTQFLGHDDIPRGGRELLARGPRMVTITDGDQGAMLFTGAEQLTQPAFPVTAVDTTGAGDVFSGAIVHATLAGWPADRTLKFAAATAALKCAKLGNREALPGLDEVLRMIEAES

Foldseek 3Di:
DPPPDPPPLQAPFQEEEEEFKAKEKEFEFQFDDDPPDDGDTPDIDIDIDDLRVLLQLLLLLQVGGYEYEKEAEPDPGVVVVVVVCVVSNYHYPLYDHDYPWHAKYKYWYAHPVPRDIDIDIDTTPDIDDLVSGDLVNLLNYQEYEYACPPPHNLQSSLVSNVVSVHAYEYEHAEDDPNCLVRLQSHAEYEYEQVNCCRPVVDRDQVVSQVVSCVSHYQKYKYAYPQQAIWIDGPVDIDTDGADDADFDHQPNLSSQLRSLLSNCVSVVHDPHVSRQLSRLQSRQLRRDDDRSVSGDHPVVSVVVSVVVD/DPPPDPPPQQAPFQEEEEEFKAKEKEFEFQFDDDPPDDGDTPDIDIDIDDLRVLLQLLLLLQVGGYEYEKEAEPDPGVVVVVVVCVVSNYHYPLYDHHYPWHAKYKYWYAHPVPRDIDIDIDTTPDIDDLVSGDLVNLLNYQEYEYACPPPHNLQSSLVSNVVSVHAYEYEHAEDDPNCLVRLQSHAEYEYEQVNCCRPVVDRDQVVSQVVSCVSHYQKYKYAYPQQAIWIDGPVDIDTDGADDADFDHQVNLSSQLRSLLSNCVSVVHDPHVSRQLSSLQSRQLRRDDDRSVSGDHPVVSVVVSVVVD

Organism: NCBI:txid2527985

InterPro domains:
  IPR002173 Carbohydrate/purine kinase, PfkB, conserved site [PS00584] (249-262)
  IPR011611 Carbohydrate kinase PfkB [PF00294] (18-295)
  IPR029056 Ribokinase-like [G3DSA:3.40.1190.20] (10-308)
  IPR029056 Ribokinase-like [SSF53613] (12-305)
  IPR052562 Ketohexokinase-related [PTHR42774] (13-235)

Solvent-accessible surface area (backbone atoms only — not comparable to full-atom values): 31177 Å² total; per-residue (Å²): 132,82,76,71,68,76,74,76,75,69,60,77,24,55,30,35,27,36,26,54,51,27,36,33,42,38,33,35,24,74,51,76,78,58,84,62,37,80,40,64,44,77,46,71,49,76,43,75,33,35,56,27,55,42,12,44,42,46,30,22,55,59,67,42,44,31,31,39,37,37,45,32,8,68,38,73,55,22,54,51,48,53,50,50,30,58,75,46,54,40,39,47,82,66,32,44,75,35,79,93,37,50,36,14,34,29,47,32,46,27,16,65,79,78,64,43,49,27,33,41,32,38,73,38,79,60,68,53,46,62,88,62,56,54,62,71,62,45,68,21,24,46,23,40,36,28,42,60,32,44,47,66,27,40,44,51,50,38,50,53,27,47,74,71,72,22,48,28,34,34,44,37,77,55,83,52,93,52,43,80,74,36,37,58,60,25,38,34,38,34,32,39,47,66,28,32,39,74,70,71,72,42,67,53,62,74,61,47,40,52,55,50,38,74,49,41,20,58,33,32,35,39,37,47,72,86,64,15,34,36,38,31,40,94,86,43,80,47,78,40,68,42,56,91,59,67,75,66,27,65,67,58,30,67,25,39,21,44,19,36,39,51,50,29,56,77,69,65,50,54,68,68,59,23,51,48,52,12,40,41,42,20,35,51,23,14,48,27,66,57,62,75,82,16,55,64,46,53,68,60,39,54,50,53,58,56,67,75,98,132,82,77,70,69,79,75,76,74,69,61,79,23,55,30,33,28,33,27,54,52,29,36,32,42,37,32,34,23,74,51,76,79,59,86,60,35,81,41,66,44,77,46,70,48,76,42,75,34,36,55,26,53,41,13,44,42,46,30,23,55,58,68,41,45,31,31,38,35,37,46,32,6,68,38,74,58,23,55,50,47,53,52,50,29,58,75,47,54,39,40,48,84,64,32,43,75,36,79,93,38,52,36,15,33,28,46,32,45,28,16,65,78,79,64,43,50,27,34,41,33,38,72,38,77,62,65,52,46,61,86,61,56,53,61,70,60,46,68,20,24,45,23,38,35,28,42,60,33,44,48,67,28,40,45,52,50,38,51,54,27,46,74,72,72,22,48,28,34,35,44,36,76,56,83,51,94,52,42,80,74,36,38,58,60,24,38,34,38,34,31,39,48,67,27,32,37,76,70,70,72,41,69,53,60,72,61,45,39,52,55,51,38,74,50,40,20,58,32,32,36,40,37,47,72,86,63,15,35,36,38,30,41,96,85,44,79,46,80,39,68,43,57,91,61,70,74,66,27,65,68,60,30,67,25,38,22,46,20,35,39,50,52,28,55,77,69,66,51,55,69,69,57,23,51,48,49,13,40,42,41,21,34,52,24,14,48,26,65,58,61,75,83,14,54,63,46,51,66,60,38,54,49,52,57,56,68,75,98

Secondary structure (DSSP, 8-state):
-----------SBSEEEES--EEEEEEEESSPPPSS-EEEEEEEEEEEE-HHHHHHHHHHHTT--EEEE-EEESSHHHHHHHHHHHHHTEE-TT-EEETT-PPEEEEEEEETTT--EEEEEE--SSPPPGGGS-HHHHHTBSEEEE-S-SHHHHHHHHHHHHHTT-EEEEE-SS--TTHHHHGGG-SEEEEEHHHHHHHHS---HHHHHHHHHTTS-SEEEEE-GGG-EEEEESS-EEEEPPP----S--TTHHHHHHHHHHHHHHTT--HHHHHHHHHHHHHHHHTSSSSGGGPPPHHHHHHHHHHH-/-----------SBSEEEES--EEEEEEEESSPPPTT-EEEEEEEEEEEE-HHHHHHHHHHHTT--EEEE-EEESSHHHHHHHHHHHHHTEE-TT-EEETT-PPEEEEEEEETTT--EEEEEE--SSPPPGGG--HHHHHTBSEEEE-S-SHHHHHHHHHHHHHTT-EEEEE-SS--TTHHHHGGG-SEEEEEHHHHHHHHS---HHHHHHHHHTTS-SEEEEE-GGG-EEEEESS-EEEEPPP----S--TTHHHHHHHHHHHHHHTT--HHHHHHHHHHHHHHHHTSSSSGGGPPPHHHHHHHHHHH-